Protein AF-A0A6M0R7L5-F1 (afdb_monomer_lite)

Secondary structure (DSSP, 8-state):
----HHHHHHTTEEEEE--SSS-S-----EEEEE-TTSS-TT-EEEEESS-SS-----TTT------TT--EEEEEEES-B-TTSPBP--TTS-SEEE-SS-EEPPP--PPP-EEEEEES--EETSSTTPPTT-EEEEESS--B-B-HHHHHTT----B--SS---SS--GGG----S-BPPBPEEEEEEE-TTSSBPB-TTS-B-EEEEEEEEEEPPBPTT----TTTTTT--BGGG-SS-----GGGBTB-GGGTS-EEEEEESSPPPSEEEEEEEE--B-TT--BPP-EEPPPEEEEESEEEEEE-SSEEEEEESS---HHHHSSS-EEEEEEETTEEEEEEEE-SPPTT--EEEEE-SSPPTT--SEEEETTEEEE--

Sequence (382 aa):
MYGTSKEKQLENLKINVRGKERLAGDRVTCFIRPDDTVKSDNRFVLELTQDWESILNTEKTGIHYYDDKVKGLRLVAEGFQDLDGNPIEDSKGSGKITASKDIELKRDDSKPYIVTQKLIYDKAGINGLQKAGSLGIVFNEPIQLYTKEMAEEGVIAPVIYSDHNPLTPSPTQIGIYENFLPELKAYYEKLDDKGNTSKDETGKPIVVEGKYDLMADILPSDCKANKQLENITVKISDIPHKFDLDPNTSGINKFRDYGLFYINPKVSLEPGNWRLVVSGVSDDAGNEMEIYKSKSFEIKNLFTVETLNKDEIKIKFTEPFNKKIVGDDKVILVITQYGEIVKSVAVENLKDGQTEAEVKFPEPIEDFEGEYFINNIYYKVK

pLDDT: mean 70.46, std 21.11, range [30.12, 97.81]

Organism: NCBI:txid1622073

Structure (mmCIF, N/CA/C/O backbone):
data_AF-A0A6M0R7L5-F1
#
_entry.id   AF-A0A6M0R7L5-F1
#
loop_
_atom_site.group_PDB
_atom_site.id
_atom_site.type_symbol
_atom_site.label_atom_id
_atom_site.label_alt_id
_atom_site.label_comp_id
_atom_site.label_asym_id
_atom_site.label_entity_id
_atom_site.label_seq_id
_atom_site.pdbx_PDB_ins_code
_atom_site.Cartn_x
_atom_site.Cartn_y
_atom_site.Cartn_z
_atom_site.occupancy
_atom_site.B_iso_or_equiv
_atom_si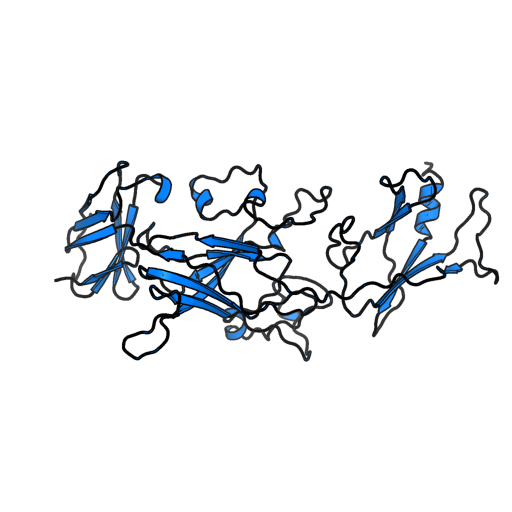te.auth_seq_id
_atom_site.auth_comp_id
_atom_site.auth_asym_id
_atom_site.auth_atom_id
_atom_site.pdbx_PDB_model_num
ATOM 1 N N . MET A 1 1 ? -5.205 5.202 -57.176 1.00 36.22 1 MET A N 1
ATOM 2 C CA . MET A 1 1 ? -4.077 4.310 -56.835 1.00 36.22 1 MET A CA 1
ATOM 3 C C . MET A 1 1 ? -2.769 5.028 -57.130 1.00 36.22 1 MET A C 1
ATOM 5 O O . MET A 1 1 ? -2.241 4.849 -58.210 1.00 36.22 1 MET A O 1
ATOM 9 N N . TYR A 1 2 ? -2.280 5.865 -56.219 1.00 30.12 2 TYR A N 1
ATOM 10 C CA . TYR A 1 2 ? -0.901 6.366 -56.237 1.00 30.12 2 TYR A CA 1
ATOM 11 C C . TYR A 1 2 ? -0.563 6.745 -54.794 1.00 30.12 2 TYR A C 1
ATOM 13 O O . TYR A 1 2 ? -0.869 7.852 -54.364 1.00 30.12 2 TYR A O 1
ATOM 21 N N . GLY A 1 3 ? -0.016 5.792 -54.034 1.00 32.53 3 GLY A N 1
ATOM 22 C CA . GLY A 1 3 ? 0.751 6.129 -52.835 1.00 32.53 3 GLY A CA 1
ATOM 23 C C . GLY A 1 3 ? 1.945 6.957 -53.297 1.00 32.53 3 GLY A C 1
ATOM 24 O O . GLY A 1 3 ? 2.642 6.573 -54.242 1.00 32.53 3 GLY A O 1
ATOM 25 N N . THR A 1 4 ? 2.087 8.157 -52.750 1.00 36.62 4 THR A N 1
ATOM 26 C CA . THR A 1 4 ? 3.130 9.116 -53.128 1.00 36.62 4 THR A CA 1
ATOM 27 C C . THR A 1 4 ? 4.511 8.481 -52.959 1.00 36.62 4 THR A C 1
ATOM 29 O O . THR A 1 4 ? 4.745 7.789 -51.975 1.00 36.62 4 THR A O 1
ATOM 32 N N . SER A 1 5 ? 5.428 8.710 -53.906 1.00 43.12 5 SER A N 1
ATOM 33 C CA . SER A 1 5 ? 6.728 8.019 -54.057 1.00 43.12 5 SER A CA 1
ATOM 34 C C . SER A 1 5 ? 7.587 7.878 -52.790 1.00 43.12 5 SER A C 1
ATOM 36 O O . SER A 1 5 ? 8.406 6.965 -52.719 1.00 43.12 5 SER A O 1
ATOM 38 N N . LYS A 1 6 ? 7.373 8.725 -51.777 1.00 40.09 6 LYS A N 1
ATOM 39 C CA . LYS A 1 6 ? 8.003 8.620 -50.456 1.00 40.09 6 LYS A CA 1
ATOM 40 C C . LYS A 1 6 ? 7.613 7.352 -49.686 1.00 40.09 6 LYS A C 1
ATOM 42 O O . LYS A 1 6 ? 8.478 6.777 -49.046 1.00 40.09 6 LYS A O 1
ATOM 47 N N . GLU A 1 7 ? 6.369 6.878 -49.775 1.00 37.28 7 GLU A N 1
ATOM 48 C CA . GLU A 1 7 ? 5.919 5.668 -49.057 1.00 37.28 7 GLU A CA 1
ATOM 49 C C . GLU A 1 7 ? 6.589 4.392 -49.597 1.00 37.28 7 GLU A C 1
ATOM 51 O O . GLU A 1 7 ? 6.990 3.530 -48.823 1.00 37.28 7 GLU A O 1
ATOM 56 N N . LYS A 1 8 ? 6.812 4.300 -50.918 1.00 39.66 8 LYS A N 1
ATOM 57 C CA . LYS A 1 8 ? 7.478 3.144 -51.553 1.00 39.66 8 LYS A CA 1
ATOM 58 C C . LYS A 1 8 ? 8.974 3.028 -51.245 1.00 39.66 8 LYS A C 1
ATOM 60 O O . LYS A 1 8 ? 9.506 1.926 -51.280 1.00 39.66 8 LYS A O 1
ATOM 65 N N . GLN A 1 9 ? 9.664 4.135 -50.960 1.00 44.62 9 GLN A N 1
ATOM 66 C CA . GLN A 1 9 ? 11.079 4.094 -50.565 1.00 44.62 9 GLN A CA 1
ATOM 67 C C . GLN A 1 9 ? 11.271 3.505 -49.154 1.00 44.62 9 GLN A C 1
ATOM 69 O O . GLN A 1 9 ? 12.346 2.996 -48.850 1.00 44.62 9 GLN A O 1
ATOM 74 N N . LEU A 1 10 ? 10.235 3.530 -48.308 1.00 47.66 10 LEU A N 1
ATOM 75 C CA . LEU A 1 10 ? 10.311 3.127 -46.900 1.00 47.66 10 LEU A CA 1
ATOM 76 C C . LEU A 1 10 ? 10.163 1.613 -46.683 1.00 47.66 10 LEU A C 1
ATOM 78 O O . LEU A 1 10 ? 10.788 1.079 -45.772 1.00 47.66 10 LEU A O 1
ATOM 82 N N . GLU A 1 11 ? 9.438 0.900 -47.556 1.00 47.12 11 GLU A N 1
ATOM 83 C CA . GLU A 1 11 ? 9.301 -0.574 -47.508 1.00 47.12 11 GLU A CA 1
ATOM 84 C C . GLU A 1 11 ? 10.645 -1.317 -47.658 1.00 47.12 11 GLU A C 1
ATOM 86 O O . GLU A 1 11 ? 10.778 -2.484 -47.283 1.00 47.12 11 GLU A O 1
ATOM 91 N N . ASN A 1 12 ? 11.654 -0.631 -48.197 1.00 48.66 12 ASN A N 1
ATOM 92 C CA . ASN A 1 12 ? 12.970 -1.175 -48.512 1.00 48.66 12 ASN A CA 1
ATOM 93 C C . ASN A 1 12 ? 14.018 -0.926 -47.409 1.00 48.66 12 ASN A C 1
ATOM 95 O O . ASN A 1 12 ? 15.165 -1.377 -47.526 1.00 48.66 12 ASN A O 1
ATOM 99 N N . LEU A 1 13 ? 13.665 -0.190 -46.344 1.00 50.28 13 LEU A N 1
ATOM 100 C CA . LEU A 1 13 ? 14.567 0.063 -45.221 1.00 50.28 13 LEU A CA 1
ATOM 101 C C . LEU A 1 13 ? 14.483 -1.087 -44.216 1.00 50.28 13 LEU A C 1
ATOM 103 O O . LEU A 1 13 ? 13.405 -1.446 -43.751 1.00 50.28 13 LEU A O 1
ATOM 107 N N . LYS A 1 14 ? 15.635 -1.663 -43.866 1.00 55.22 14 LYS A N 1
ATOM 108 C CA . LYS A 1 14 ? 15.747 -2.761 -42.903 1.00 55.22 14 LYS A CA 1
ATOM 109 C C . LYS A 1 14 ? 16.567 -2.333 -41.695 1.00 55.22 14 LYS A C 1
ATOM 111 O O . LYS A 1 14 ? 17.557 -1.607 -41.802 1.00 55.22 14 LYS A O 1
ATOM 116 N N . ILE A 1 15 ? 16.183 -2.848 -40.536 1.00 51.88 15 ILE A N 1
ATOM 117 C CA . ILE A 1 15 ? 16.857 -2.590 -39.266 1.00 51.88 15 ILE A CA 1
ATOM 118 C C . ILE A 1 15 ? 17.345 -3.927 -38.751 1.00 51.88 15 ILE A C 1
ATOM 120 O O . ILE A 1 15 ? 16.557 -4.844 -38.557 1.00 51.88 15 ILE A O 1
ATOM 124 N N . ASN A 1 16 ? 18.660 -4.050 -38.591 1.00 54.19 16 ASN A N 1
ATOM 125 C CA . ASN A 1 16 ? 19.266 -5.253 -38.046 1.00 54.19 16 ASN A CA 1
ATOM 126 C C . ASN A 1 16 ? 19.606 -5.031 -36.572 1.00 54.19 16 ASN A C 1
ATOM 128 O O . ASN A 1 16 ? 20.387 -4.136 -36.235 1.00 54.19 16 ASN A O 1
ATOM 132 N N . VAL A 1 17 ? 19.045 -5.889 -35.727 1.00 44.94 17 VAL A N 1
ATOM 133 C CA . VAL A 1 17 ? 19.297 -5.985 -34.287 1.00 44.94 17 VAL A CA 1
ATOM 134 C C . VAL A 1 17 ? 20.524 -6.877 -34.055 1.00 44.94 17 VAL A C 1
ATOM 136 O O . VAL A 1 17 ? 20.674 -7.910 -34.714 1.00 44.94 17 VAL A O 1
ATOM 139 N N . ARG A 1 18 ? 21.441 -6.490 -33.158 1.00 47.53 18 ARG A N 1
ATOM 140 C CA . ARG A 1 18 ? 22.628 -7.299 -32.817 1.00 47.53 18 ARG A CA 1
ATOM 141 C C . ARG A 1 18 ? 22.524 -7.915 -31.419 1.00 47.53 18 ARG A C 1
ATOM 143 O O . ARG A 1 18 ? 22.820 -7.233 -30.446 1.00 47.53 18 ARG A O 1
ATOM 150 N N . GLY A 1 19 ? 22.182 -9.207 -31.372 1.00 38.84 19 GLY A N 1
ATOM 151 C CA . GLY A 1 19 ? 22.142 -10.072 -30.182 1.00 38.84 19 GLY A CA 1
ATOM 152 C C . GLY A 1 19 ? 23.471 -10.771 -29.840 1.00 38.84 19 GLY A C 1
ATOM 153 O O . GLY A 1 19 ? 24.295 -11.008 -30.729 1.00 38.84 19 GLY A O 1
ATOM 154 N N . LYS A 1 20 ? 23.674 -11.152 -28.566 1.00 37.75 20 LYS A N 1
ATOM 155 C CA . LYS A 1 20 ? 24.847 -11.928 -28.095 1.00 37.75 20 LYS A CA 1
ATOM 156 C C . LYS A 1 20 ? 24.801 -13.406 -28.516 1.00 37.75 20 LYS A C 1
ATOM 158 O O . LYS A 1 20 ? 25.847 -13.970 -28.820 1.00 37.75 20 LYS A O 1
ATOM 163 N N . GLU A 1 21 ? 23.612 -14.001 -28.626 1.00 40.25 21 GLU A N 1
ATOM 164 C CA . GLU A 1 21 ? 23.401 -15.343 -29.176 1.00 40.25 21 GLU A CA 1
ATOM 165 C C . GLU A 1 21 ? 22.078 -15.393 -29.964 1.00 40.25 21 GLU A C 1
ATOM 167 O O . GLU A 1 21 ? 21.013 -15.137 -29.421 1.00 40.25 21 GLU A O 1
ATOM 172 N N . ARG A 1 22 ? 22.180 -15.760 -31.250 1.00 31.86 22 ARG A N 1
ATOM 173 C CA . ARG A 1 22 ? 21.123 -16.020 -32.255 1.00 31.86 22 ARG A CA 1
ATOM 174 C C . ARG A 1 22 ? 20.379 -14.840 -32.923 1.00 31.86 22 ARG A C 1
ATOM 176 O O . ARG A 1 22 ? 19.781 -13.981 -32.303 1.00 31.86 22 ARG A O 1
ATOM 183 N N . LEU A 1 23 ? 20.394 -14.964 -34.261 1.00 34.34 23 LEU A N 1
ATOM 184 C CA . LEU A 1 23 ? 19.554 -14.375 -35.314 1.00 34.34 23 LEU A CA 1
ATOM 185 C C . LEU A 1 23 ? 19.659 -12.860 -35.549 1.00 34.34 23 LEU A C 1
ATOM 187 O O . LEU A 1 23 ? 18.805 -12.062 -35.192 1.00 34.34 23 LEU A O 1
ATOM 191 N N . ALA A 1 24 ? 20.674 -12.490 -36.331 1.00 37.03 24 ALA A N 1
ATOM 192 C CA . ALA A 1 24 ? 20.546 -11.346 -37.221 1.00 37.03 24 ALA A CA 1
ATOM 193 C C . ALA A 1 24 ? 19.402 -11.611 -38.223 1.00 37.03 24 ALA A C 1
ATOM 195 O O . ALA A 1 24 ? 19.514 -12.552 -39.012 1.00 37.03 24 ALA A O 1
ATOM 196 N N . GLY A 1 25 ? 18.358 -10.775 -38.236 1.00 38.34 25 GLY A N 1
ATOM 197 C CA . GLY A 1 25 ? 17.524 -10.620 -39.435 1.00 38.34 25 GLY A CA 1
ATOM 198 C C . GLY A 1 25 ? 16.003 -10.534 -39.299 1.00 38.34 25 GLY A C 1
ATOM 199 O O . GLY A 1 25 ? 15.353 -10.590 -40.346 1.00 38.34 25 GLY A O 1
ATOM 200 N N . ASP A 1 26 ? 15.414 -10.378 -38.112 1.00 41.34 26 ASP A N 1
ATOM 201 C CA . ASP A 1 26 ? 13.963 -10.162 -38.048 1.00 41.34 26 ASP A CA 1
ATOM 202 C C . ASP A 1 26 ? 13.579 -8.785 -38.609 1.00 41.34 26 ASP A C 1
ATOM 204 O O . ASP A 1 26 ? 14.190 -7.756 -38.314 1.00 41.34 26 ASP A O 1
ATOM 208 N N . ARG A 1 27 ? 12.587 -8.783 -39.508 1.00 43.56 27 ARG A N 1
ATOM 209 C CA . ARG A 1 27 ? 12.099 -7.576 -40.182 1.00 43.56 27 ARG A CA 1
ATOM 210 C C . ARG A 1 27 ? 11.210 -6.793 -39.226 1.00 43.56 27 ARG A C 1
ATOM 212 O O . ARG A 1 27 ? 10.047 -7.141 -39.049 1.00 43.56 27 ARG A O 1
ATOM 219 N N . VAL A 1 28 ? 11.737 -5.707 -38.676 1.00 44.47 28 VAL A N 1
ATOM 220 C CA . VAL A 1 28 ? 10.940 -4.732 -37.926 1.00 44.47 28 VAL A CA 1
ATOM 221 C C . VAL A 1 28 ? 10.345 -3.736 -38.917 1.00 44.47 28 VAL A C 1
ATOM 223 O O . VAL A 1 28 ? 11.071 -3.159 -39.729 1.00 44.47 28 VAL A O 1
ATOM 226 N N . THR A 1 29 ? 9.023 -3.552 -38.887 1.00 42.38 29 THR A N 1
ATOM 227 C CA . THR A 1 29 ? 8.402 -2.470 -39.663 1.00 42.38 29 THR A CA 1
ATOM 228 C C . THR A 1 29 ? 8.766 -1.148 -38.981 1.00 42.38 29 THR A C 1
ATOM 230 O O . THR A 1 29 ? 8.853 -1.071 -37.756 1.00 42.38 29 THR A O 1
ATOM 233 N N . CYS A 1 30 ? 9.065 -0.114 -39.761 1.00 44.34 30 CYS A N 1
ATOM 234 C CA . CYS A 1 30 ? 9.395 1.205 -39.234 1.00 44.34 30 CYS A CA 1
ATOM 235 C C . CYS A 1 30 ? 8.650 2.286 -40.013 1.00 44.34 30 CYS A C 1
ATOM 237 O O . CYS A 1 30 ? 8.369 2.131 -41.202 1.00 44.34 30 CYS A O 1
ATOM 239 N N . PHE A 1 31 ? 8.339 3.381 -39.334 1.00 42.06 31 PHE A N 1
ATOM 240 C CA . PHE A 1 31 ? 7.834 4.599 -39.940 1.00 42.06 31 PHE A CA 1
ATOM 241 C C . PHE A 1 31 ? 8.915 5.661 -39.875 1.00 42.06 31 PHE A C 1
ATOM 243 O O . PHE A 1 31 ? 9.616 5.797 -38.878 1.00 42.06 31 PHE A O 1
ATOM 250 N N . ILE A 1 32 ? 9.055 6.426 -40.949 1.00 45.94 32 ILE A N 1
ATOM 251 C CA . ILE A 1 32 ? 9.927 7.589 -40.958 1.00 45.94 32 ILE A CA 1
ATOM 252 C C . ILE A 1 32 ? 9.043 8.820 -41.033 1.00 45.94 32 ILE A C 1
ATOM 254 O O . ILE A 1 32 ? 8.273 8.972 -41.983 1.00 45.94 32 ILE A O 1
ATOM 258 N N . ARG A 1 33 ? 9.174 9.708 -40.051 1.00 46.53 33 ARG A N 1
ATOM 259 C CA . ARG A 1 33 ? 8.496 11.005 -40.042 1.00 46.53 33 ARG A CA 1
ATOM 260 C C . ARG A 1 33 ? 9.510 12.149 -40.077 1.00 46.53 33 ARG A C 1
ATOM 262 O O . ARG A 1 33 ? 10.638 11.970 -39.619 1.00 46.53 33 ARG A O 1
ATOM 269 N N . PRO A 1 34 ? 9.158 13.315 -40.638 1.00 45.56 34 PRO A N 1
ATOM 270 C CA . PRO A 1 34 ? 9.957 14.523 -40.466 1.00 45.56 34 PRO A CA 1
ATOM 271 C C . PRO A 1 34 ? 10.190 14.802 -38.974 1.00 45.56 34 PRO A C 1
ATOM 273 O O . PRO A 1 34 ? 9.312 14.559 -38.145 1.00 45.56 34 PRO A O 1
ATOM 276 N N . ASP A 1 35 ? 11.384 15.277 -38.626 1.00 51.38 35 ASP A N 1
ATOM 277 C CA . ASP A 1 35 ? 11.657 15.754 -37.271 1.00 51.38 35 ASP A CA 1
ATOM 278 C C . ASP A 1 35 ? 11.022 17.137 -37.078 1.00 51.38 35 ASP A C 1
ATOM 280 O O . ASP A 1 35 ? 11.624 18.169 -37.380 1.00 51.38 35 ASP A O 1
ATOM 284 N N . ASP A 1 36 ? 9.786 17.150 -36.579 1.00 50.78 36 ASP A N 1
ATOM 285 C CA . ASP A 1 36 ? 8.992 18.369 -36.386 1.00 50.78 36 ASP A CA 1
ATOM 286 C C . ASP A 1 36 ? 9.605 19.348 -35.360 1.00 50.78 36 ASP A C 1
ATOM 288 O O . ASP A 1 36 ? 9.178 20.503 -35.264 1.00 50.78 36 ASP A O 1
ATOM 292 N N . THR A 1 37 ? 10.621 18.917 -34.599 1.00 45.16 37 THR A N 1
ATOM 293 C CA . THR A 1 37 ? 11.306 19.744 -33.592 1.00 45.16 37 THR A CA 1
ATOM 294 C C . THR A 1 37 ? 12.456 20.572 -34.167 1.00 45.16 37 THR A C 1
ATOM 296 O O . THR A 1 37 ? 12.895 21.546 -33.545 1.00 45.16 37 THR A O 1
ATOM 299 N N . VAL A 1 38 ? 12.923 20.255 -35.380 1.00 45.97 38 VAL A N 1
ATOM 300 C CA . VAL A 1 38 ? 14.036 20.949 -36.033 1.00 45.97 38 VAL A CA 1
ATOM 301 C C . VAL A 1 38 ? 13.558 21.557 -37.351 1.00 45.97 38 VAL A C 1
ATOM 303 O O . VAL A 1 38 ? 13.123 20.854 -38.253 1.00 45.97 38 VAL A O 1
ATOM 306 N N . LYS A 1 39 ? 13.715 22.880 -37.521 1.00 47.97 39 LYS A N 1
ATOM 307 C CA . LYS A 1 39 ? 13.481 23.597 -38.798 1.00 47.97 39 LYS A CA 1
ATOM 308 C C . LYS A 1 39 ? 14.537 23.257 -39.871 1.00 47.97 39 LYS A C 1
ATOM 310 O O . LYS A 1 39 ? 15.115 24.156 -40.479 1.00 47.97 39 LYS A O 1
ATOM 315 N N . SER A 1 40 ? 14.869 21.984 -40.055 1.00 46.03 40 SER A N 1
ATOM 316 C CA . SER A 1 40 ? 15.784 21.522 -41.095 1.00 46.03 40 SER A CA 1
ATOM 317 C C . SER A 1 40 ? 15.121 20.421 -41.903 1.00 46.03 40 SER A C 1
ATOM 319 O O . SER A 1 40 ? 14.820 19.364 -41.355 1.00 46.03 40 SER A O 1
ATOM 321 N N . ASP A 1 41 ? 15.004 20.624 -43.213 1.00 47.69 41 ASP A N 1
ATOM 322 C CA . ASP A 1 41 ? 14.315 19.715 -44.145 1.00 47.69 41 ASP A CA 1
ATOM 323 C C . ASP A 1 41 ? 14.999 18.341 -44.329 1.00 47.69 41 ASP A C 1
ATOM 325 O O . ASP A 1 41 ? 14.542 17.514 -45.114 1.00 47.69 41 ASP A O 1
ATOM 329 N N . ASN A 1 42 ? 16.095 18.084 -43.606 1.00 51.44 42 ASN A N 1
ATOM 330 C CA . ASN A 1 42 ? 16.971 16.923 -43.784 1.00 51.44 42 ASN A CA 1
ATOM 331 C C . ASN A 1 42 ? 17.101 16.048 -42.526 1.00 51.44 42 ASN A C 1
ATOM 333 O O . ASN A 1 42 ? 18.012 15.221 -42.452 1.00 51.44 42 ASN A O 1
ATOM 337 N N . ARG A 1 43 ? 16.241 16.238 -41.518 1.00 43.91 43 ARG A N 1
ATOM 338 C CA . ARG A 1 43 ? 16.174 15.359 -40.345 1.00 43.91 43 ARG A CA 1
ATOM 339 C C . ARG A 1 43 ? 14.874 14.578 -40.338 1.00 43.91 43 ARG A C 1
ATOM 341 O O . ARG A 1 43 ? 13.795 15.133 -40.524 1.00 43.91 43 ARG A O 1
ATOM 348 N N . PHE A 1 44 ? 15.015 13.284 -40.108 1.00 47.72 44 PHE A N 1
ATOM 349 C CA . PHE A 1 44 ? 13.916 12.345 -40.059 1.00 47.72 44 PHE A CA 1
ATOM 350 C C . PHE A 1 44 ? 14.029 11.516 -38.784 1.00 47.72 44 PHE A C 1
ATOM 352 O O . PHE A 1 44 ? 15.127 11.102 -38.408 1.00 47.72 44 PHE A O 1
ATOM 359 N N . VAL A 1 45 ? 12.894 11.278 -38.142 1.00 47.91 45 VAL A N 1
ATOM 360 C CA . VAL A 1 45 ? 12.749 10.357 -37.019 1.00 47.91 45 VAL A CA 1
ATOM 361 C C . VAL A 1 45 ? 12.340 9.012 -37.588 1.00 47.91 45 VAL A C 1
ATOM 363 O O . VAL A 1 45 ? 11.380 8.932 -38.351 1.00 47.91 45 VAL A O 1
ATOM 366 N N . LEU A 1 46 ? 13.081 7.971 -37.227 1.00 51.19 46 LEU A N 1
ATOM 367 C CA . LEU A 1 46 ? 12.718 6.595 -37.517 1.00 51.19 46 LEU A CA 1
ATOM 368 C C . LEU A 1 46 ? 12.075 5.996 -36.263 1.00 51.19 46 LEU A C 1
ATOM 370 O O . LEU A 1 46 ? 12.701 5.947 -35.210 1.00 51.19 46 LEU A O 1
ATOM 374 N N . GLU A 1 47 ? 10.828 5.569 -36.394 1.00 44.94 47 GLU A N 1
ATOM 375 C CA . GLU A 1 47 ? 9.988 5.013 -35.340 1.00 44.94 47 GLU A CA 1
ATOM 376 C C . GLU A 1 47 ? 9.703 3.542 -35.652 1.00 44.94 47 GLU A C 1
ATOM 378 O O . GLU A 1 47 ? 9.424 3.174 -36.791 1.00 44.94 47 GLU A O 1
ATOM 383 N N . LEU A 1 48 ? 9.832 2.676 -34.658 1.00 50.78 48 LEU A N 1
ATOM 384 C CA . LEU A 1 48 ? 9.767 1.225 -34.815 1.00 50.78 48 LEU A CA 1
ATOM 385 C C . LEU A 1 48 ? 8.351 0.764 -34.460 1.00 50.78 48 LEU A C 1
ATOM 387 O O . LEU A 1 48 ? 7.813 1.192 -33.449 1.00 50.78 48 LEU A O 1
ATOM 391 N N . THR A 1 49 ? 7.717 -0.077 -35.283 1.00 42.12 49 THR A N 1
ATOM 392 C CA . THR A 1 49 ? 6.285 -0.414 -35.114 1.00 42.12 49 THR A CA 1
ATOM 393 C C . THR A 1 49 ? 6.008 -1.573 -34.169 1.00 42.12 49 THR A C 1
ATOM 395 O O . THR A 1 49 ? 4.849 -1.870 -33.893 1.00 42.12 49 THR A O 1
ATOM 398 N N . GLN A 1 50 ? 7.043 -2.318 -33.790 1.00 40.12 50 GLN A N 1
ATOM 399 C CA . GLN A 1 50 ? 6.943 -3.329 -32.749 1.00 40.12 50 GLN A CA 1
ATOM 400 C C . GLN A 1 50 ? 7.536 -2.742 -31.483 1.00 40.12 50 GLN A C 1
ATOM 402 O O . GLN A 1 50 ? 8.596 -2.125 -31.529 1.00 40.12 50 GLN A O 1
ATOM 407 N N . ASP A 1 51 ? 6.814 -2.947 -30.392 1.00 41.84 51 ASP A N 1
ATOM 408 C CA . ASP A 1 51 ? 7.242 -2.656 -29.037 1.00 41.84 51 ASP A CA 1
ATOM 409 C C . ASP A 1 51 ? 8.221 -3.766 -28.647 1.00 41.84 51 ASP A C 1
ATOM 411 O O . ASP A 1 51 ? 7.828 -4.926 -28.515 1.00 41.84 51 ASP A O 1
ATOM 415 N N . TRP A 1 52 ? 9.509 -3.458 -28.572 1.00 44.22 52 TRP A N 1
ATOM 416 C CA . TRP A 1 52 ? 10.516 -4.373 -28.021 1.00 44.22 52 TRP A CA 1
ATOM 417 C C . TRP A 1 52 ? 10.988 -3.829 -26.680 1.00 44.22 52 TRP A C 1
ATOM 419 O O . TRP A 1 52 ? 12.180 -3.735 -26.437 1.00 44.22 52 TRP A O 1
ATOM 429 N N . GLU A 1 53 ? 9.980 -3.520 -25.852 1.00 44.12 53 GLU A N 1
ATOM 430 C CA . GLU A 1 53 ? 10.005 -2.885 -24.529 1.00 44.12 53 GLU A CA 1
ATOM 431 C C . GLU A 1 53 ? 9.755 -1.373 -24.617 1.00 44.12 53 GLU A C 1
ATOM 433 O O . GLU A 1 53 ? 10.492 -0.630 -25.263 1.00 44.12 53 GLU A O 1
ATOM 438 N N . SER A 1 54 ? 8.642 -0.953 -24.008 1.00 37.75 54 SER A N 1
ATOM 439 C CA . SER A 1 54 ? 8.083 0.399 -23.965 1.00 37.75 54 SER A CA 1
ATOM 440 C C . SER A 1 54 ? 9.121 1.511 -24.149 1.00 37.75 54 SER A C 1
ATOM 442 O O . SER A 1 54 ? 9.843 1.877 -23.221 1.00 37.75 54 SER A O 1
ATOM 444 N N . ILE A 1 55 ? 9.153 2.116 -25.338 1.00 36.09 55 ILE A N 1
ATOM 445 C CA . ILE A 1 55 ? 9.977 3.299 -25.595 1.00 36.09 55 ILE A CA 1
ATOM 446 C C . ILE A 1 55 ? 9.355 4.481 -24.840 1.00 36.09 55 ILE A C 1
ATOM 448 O O . ILE A 1 55 ? 8.406 5.114 -25.307 1.00 36.09 55 ILE A O 1
ATOM 452 N N . LEU A 1 56 ? 9.894 4.803 -23.663 1.00 37.53 56 LEU A N 1
ATOM 453 C CA . LEU A 1 56 ? 9.613 6.074 -22.998 1.00 37.53 56 LEU A CA 1
ATOM 454 C C . LEU A 1 56 ? 10.193 7.215 -23.839 1.00 37.53 56 LEU A C 1
ATOM 456 O O . LEU A 1 56 ? 11.307 7.128 -24.360 1.00 37.53 56 LEU A O 1
ATOM 460 N N . ASN A 1 57 ? 9.414 8.280 -24.014 1.00 35.03 57 ASN A N 1
ATOM 461 C CA . ASN A 1 57 ? 9.726 9.362 -24.941 1.00 35.03 57 ASN A CA 1
ATOM 462 C C . ASN A 1 57 ? 10.861 10.259 -24.413 1.00 35.03 57 ASN A C 1
ATOM 464 O O . ASN A 1 57 ? 10.640 11.335 -23.879 1.00 35.03 57 ASN A O 1
ATOM 468 N N . THR A 1 58 ? 12.112 9.855 -24.603 1.00 43.06 58 THR A N 1
ATOM 469 C CA . THR A 1 58 ? 13.277 10.517 -23.997 1.00 43.06 58 THR A CA 1
ATOM 470 C C . THR A 1 58 ? 13.767 11.790 -24.702 1.00 43.06 58 THR A C 1
ATOM 472 O O . THR A 1 58 ? 14.971 12.059 -24.693 1.00 43.06 58 THR A O 1
ATOM 475 N N . GLU A 1 59 ? 12.899 12.625 -25.286 1.00 36.00 59 GLU A N 1
ATOM 476 C CA . GLU A 1 59 ? 13.315 13.895 -25.926 1.00 36.00 59 GLU A CA 1
ATOM 477 C C . GLU A 1 59 ? 14.089 14.831 -24.972 1.00 36.00 59 GLU A C 1
ATOM 479 O O . GLU A 1 59 ? 14.862 15.682 -25.415 1.00 36.00 59 GLU A O 1
ATOM 484 N N . LYS A 1 60 ? 13.938 14.657 -23.649 1.00 34.88 60 LYS A N 1
ATOM 485 C CA . LYS A 1 60 ? 14.672 15.432 -22.633 1.00 34.88 60 LYS A CA 1
ATOM 486 C C . LYS A 1 60 ? 15.897 14.741 -22.034 1.00 34.88 60 LYS A C 1
ATOM 488 O O . LYS A 1 60 ? 16.749 15.448 -21.499 1.00 34.88 60 LYS A O 1
ATOM 493 N N . THR A 1 61 ? 15.997 13.413 -22.084 1.00 36.50 61 THR A N 1
ATOM 494 C CA . THR A 1 61 ? 17.077 12.657 -21.412 1.00 36.50 61 THR A CA 1
ATOM 495 C C . THR A 1 61 ? 18.061 12.009 -22.388 1.00 36.50 61 THR A C 1
ATOM 497 O O . THR A 1 61 ? 19.229 11.854 -22.038 1.00 36.50 61 THR A O 1
ATOM 500 N N . GLY A 1 62 ? 17.639 11.699 -23.621 1.00 30.17 62 GLY A N 1
ATOM 501 C CA . GLY A 1 62 ? 18.488 11.134 -24.676 1.00 30.17 62 GLY A CA 1
ATOM 502 C C . GLY A 1 62 ? 18.980 9.704 -24.416 1.00 30.17 62 GLY A C 1
ATOM 503 O O . GLY A 1 62 ? 20.087 9.366 -24.839 1.00 30.17 62 GLY A O 1
ATOM 504 N N . ILE A 1 63 ? 18.218 8.882 -23.686 1.00 32.72 63 ILE A N 1
ATOM 505 C CA . ILE A 1 63 ? 18.603 7.510 -23.318 1.00 32.72 63 ILE A CA 1
ATOM 506 C C . ILE A 1 63 ? 17.465 6.555 -23.681 1.00 32.72 63 ILE A C 1
ATOM 508 O O . ILE A 1 63 ? 16.392 6.640 -23.107 1.00 32.72 63 ILE A O 1
ATOM 512 N N . HIS A 1 64 ? 17.718 5.649 -24.623 1.00 41.53 64 HIS A N 1
ATOM 513 C CA . HIS A 1 64 ? 16.802 4.566 -24.982 1.00 41.53 64 HIS A CA 1
ATOM 514 C C . HIS A 1 64 ? 17.164 3.310 -24.175 1.00 41.53 64 HIS A C 1
ATOM 516 O O . HIS A 1 64 ? 18.331 2.909 -24.193 1.00 41.53 64 HIS A O 1
ATOM 522 N N . TYR A 1 65 ? 16.182 2.733 -23.481 1.00 44.38 65 TYR A N 1
ATOM 523 C CA . TYR A 1 65 ? 16.299 1.526 -22.651 1.00 44.38 65 TYR A CA 1
ATOM 524 C C . TYR A 1 65 ? 16.118 0.266 -23.508 1.00 44.38 65 TYR A C 1
ATOM 526 O O . TYR A 1 65 ? 15.351 0.308 -24.469 1.00 44.38 65 TYR A O 1
ATOM 534 N N . TYR A 1 66 ? 16.857 -0.809 -23.220 1.00 44.81 66 TYR A N 1
ATOM 535 C CA . TYR A 1 66 ? 16.735 -2.101 -23.912 1.00 44.81 66 TYR A CA 1
ATOM 536 C C . TYR A 1 66 ? 17.506 -3.225 -23.175 1.00 44.81 66 TYR A C 1
ATOM 538 O O . TYR A 1 66 ? 18.488 -2.956 -22.469 1.00 44.81 66 TYR A O 1
ATOM 546 N N . ASP A 1 67 ? 17.113 -4.479 -23.435 1.00 45.84 67 ASP A N 1
ATOM 547 C CA . ASP A 1 67 ? 17.764 -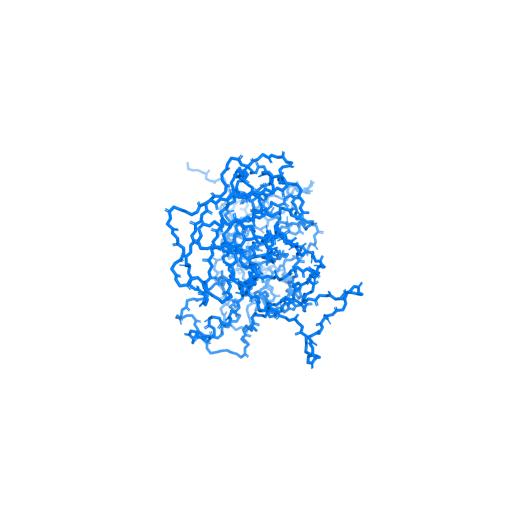5.734 -23.006 1.00 45.84 67 ASP A CA 1
ATOM 548 C C . ASP A 1 67 ? 19.276 -5.828 -23.338 1.00 45.84 67 ASP A C 1
ATOM 550 O O . ASP A 1 67 ? 19.709 -5.625 -24.471 1.00 45.84 67 ASP A O 1
ATOM 554 N N . ASP A 1 68 ? 20.112 -6.279 -22.395 1.00 44.50 68 ASP A N 1
ATOM 555 C CA . ASP A 1 68 ? 21.572 -6.416 -22.536 1.00 44.50 68 ASP A CA 1
ATOM 556 C C . ASP A 1 68 ? 22.050 -7.261 -23.744 1.00 44.50 68 ASP A C 1
ATOM 558 O O . ASP A 1 68 ? 23.222 -7.175 -24.163 1.00 44.50 68 ASP A O 1
ATOM 562 N N . LYS A 1 69 ? 21.138 -8.032 -24.352 1.00 43.59 69 LYS A N 1
ATOM 563 C CA . LYS A 1 69 ? 21.351 -8.771 -25.595 1.00 43.59 69 LYS A CA 1
ATOM 564 C C . LYS A 1 69 ? 21.545 -7.846 -26.794 1.00 43.59 69 LYS A C 1
ATOM 566 O O . LYS A 1 69 ? 22.401 -8.168 -27.623 1.00 43.59 69 LYS A O 1
ATOM 571 N N . VAL A 1 70 ? 20.840 -6.713 -26.906 1.00 49.12 70 VAL A N 1
ATOM 572 C CA . VAL A 1 70 ? 20.830 -5.855 -28.114 1.00 49.12 70 VAL A CA 1
ATOM 573 C C . VAL A 1 70 ? 21.871 -4.736 -28.054 1.00 49.12 70 VAL A C 1
ATOM 575 O O . VAL A 1 70 ? 21.573 -3.564 -27.915 1.00 49.12 70 VAL A O 1
ATOM 578 N N . LYS A 1 71 ? 23.152 -5.034 -28.245 1.00 52.75 71 LYS A N 1
ATOM 579 C CA . LYS A 1 71 ? 24.220 -4.019 -28.067 1.00 52.75 71 LYS A CA 1
ATOM 580 C C . LYS A 1 71 ? 24.178 -2.816 -29.022 1.00 52.75 71 LYS A C 1
ATOM 582 O O . LYS A 1 71 ? 24.958 -1.878 -28.865 1.00 52.75 71 LYS A O 1
ATOM 587 N N . GLY A 1 72 ? 23.324 -2.862 -30.036 1.00 57.62 72 GLY A N 1
ATOM 588 C CA . GLY A 1 72 ? 23.099 -1.743 -30.929 1.00 57.62 72 GLY A CA 1
ATOM 589 C C . GLY A 1 72 ? 22.240 -2.092 -32.134 1.00 57.62 72 GLY A C 1
ATOM 590 O O . GLY A 1 72 ? 21.994 -3.262 -32.447 1.00 57.62 72 GLY A O 1
ATOM 591 N N . LEU A 1 73 ? 21.826 -1.047 -32.841 1.00 63.22 73 LEU A N 1
ATOM 592 C CA . LEU A 1 73 ? 21.043 -1.137 -34.065 1.00 63.22 73 LEU A CA 1
ATOM 593 C C . LEU A 1 73 ? 21.892 -0.745 -35.261 1.00 63.22 73 LEU A C 1
ATOM 595 O O . LEU A 1 73 ? 22.653 0.224 -35.227 1.00 63.22 73 LEU A O 1
ATOM 599 N N . ARG A 1 74 ? 21.727 -1.484 -36.355 1.00 66.94 74 ARG A N 1
ATOM 600 C CA . ARG A 1 74 ? 22.359 -1.163 -37.631 1.00 66.94 74 ARG A CA 1
ATOM 601 C C . ARG A 1 74 ? 21.303 -0.969 -38.702 1.00 66.94 74 ARG A C 1
ATOM 603 O O . ARG A 1 74 ? 20.601 -1.911 -39.072 1.00 66.94 74 ARG A O 1
ATOM 610 N N . LEU A 1 75 ? 21.255 0.242 -39.248 1.00 68.50 75 LEU A N 1
ATOM 611 C CA . LEU A 1 75 ? 20.404 0.561 -40.387 1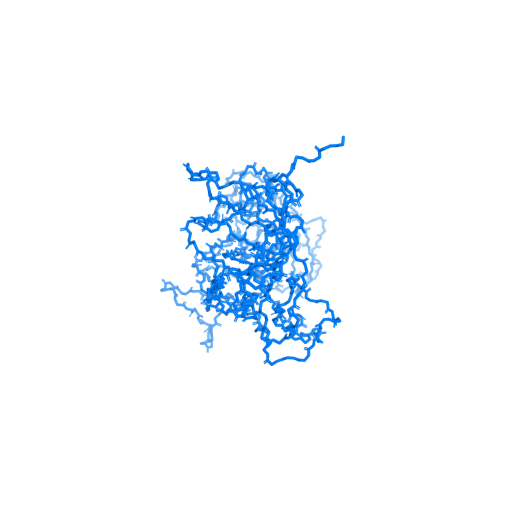.00 68.50 75 LEU A CA 1
ATOM 612 C C . LEU A 1 75 ? 21.021 0.015 -41.673 1.00 68.50 75 LEU A C 1
ATOM 614 O O . LEU A 1 75 ? 22.207 0.224 -41.958 1.00 68.50 75 LEU A O 1
ATOM 618 N N . VAL A 1 76 ? 20.199 -0.692 -42.441 1.00 69.19 76 VAL A N 1
ATOM 619 C CA . VAL A 1 76 ? 20.565 -1.276 -43.725 1.00 69.19 76 VAL A CA 1
ATOM 620 C C . VAL A 1 76 ? 19.452 -0.999 -44.728 1.00 69.19 76 VAL A C 1
ATOM 622 O O . VAL A 1 76 ? 18.348 -1.514 -44.607 1.00 69.19 76 VAL A O 1
ATOM 625 N N . ALA A 1 77 ? 19.748 -0.211 -45.751 1.00 67.19 77 ALA A N 1
ATOM 626 C CA . ALA A 1 77 ? 18.866 -0.010 -46.892 1.00 67.19 77 ALA A CA 1
ATOM 627 C C . ALA A 1 77 ? 19.199 -1.034 -47.985 1.00 67.19 77 ALA A C 1
ATOM 629 O O . ALA A 1 77 ? 20.368 -1.194 -48.335 1.00 67.19 77 ALA A O 1
ATOM 630 N N . GLU A 1 78 ? 18.198 -1.723 -48.532 1.00 71.62 78 GLU A N 1
ATOM 631 C CA . GLU A 1 78 ? 18.375 -2.672 -49.641 1.00 71.62 78 GLU A CA 1
ATOM 632 C C . GLU A 1 78 ? 17.376 -2.364 -50.754 1.00 71.62 78 GLU A C 1
ATOM 634 O O . GLU A 1 78 ? 16.188 -2.245 -50.487 1.00 71.62 78 GLU A O 1
ATOM 639 N N . GLY A 1 79 ? 17.834 -2.248 -52.004 1.00 66.88 79 GLY A N 1
ATOM 640 C CA . GLY A 1 79 ? 16.935 -1.998 -53.140 1.00 66.88 79 GLY A CA 1
ATOM 641 C C . GLY A 1 79 ? 16.304 -0.600 -53.147 1.00 66.88 79 GLY A C 1
ATOM 642 O O . GLY A 1 79 ? 15.214 -0.413 -53.687 1.00 66.88 79 GLY A O 1
ATOM 643 N N . PHE A 1 80 ? 16.970 0.386 -52.542 1.00 69.62 80 PHE A N 1
ATOM 644 C CA . PHE A 1 80 ? 16.559 1.785 -52.638 1.00 69.62 80 PHE A CA 1
ATOM 645 C C . PHE A 1 80 ? 16.696 2.286 -54.071 1.00 69.62 80 PHE A C 1
ATOM 647 O O . PHE A 1 80 ? 17.629 1.916 -54.782 1.00 69.62 80 PHE A O 1
ATOM 654 N N . GLN A 1 81 ? 15.779 3.163 -54.465 1.00 66.56 81 GLN A N 1
ATOM 655 C CA . GLN A 1 81 ? 15.829 3.868 -55.736 1.00 66.56 81 GLN A CA 1
ATOM 656 C C . GLN A 1 81 ? 15.800 5.372 -55.483 1.00 66.56 81 GLN A C 1
ATOM 658 O O . GLN A 1 81 ? 15.131 5.823 -54.549 1.00 66.56 81 GLN A O 1
ATOM 663 N N . ASP A 1 82 ? 16.524 6.141 -56.292 1.00 63.44 82 ASP A N 1
ATOM 664 C CA . ASP A 1 82 ? 16.418 7.597 -56.302 1.00 63.44 82 ASP A CA 1
ATOM 665 C C . ASP A 1 82 ? 15.049 8.054 -56.848 1.00 63.44 82 ASP A C 1
ATOM 667 O O . ASP A 1 82 ? 14.171 7.247 -57.165 1.00 63.44 82 ASP A O 1
ATOM 671 N N . LEU A 1 83 ? 14.831 9.371 -56.914 1.00 59.47 83 LEU A N 1
ATOM 672 C CA . LEU A 1 83 ? 13.564 9.939 -57.392 1.00 59.47 83 LEU A CA 1
ATOM 673 C C . LEU A 1 83 ? 13.270 9.615 -58.866 1.00 59.47 83 LEU A C 1
ATOM 675 O O . LEU A 1 83 ? 12.108 9.666 -59.269 1.00 59.47 83 LEU A O 1
ATOM 679 N N . ASP A 1 84 ? 14.297 9.253 -59.630 1.00 70.44 84 ASP A N 1
ATOM 680 C CA . ASP A 1 84 ? 14.221 8.915 -61.048 1.00 70.44 84 ASP A CA 1
ATOM 681 C C . ASP A 1 84 ? 14.128 7.390 -61.274 1.00 70.44 84 ASP A C 1
ATOM 683 O O . ASP A 1 84 ? 14.023 6.929 -62.411 1.00 70.44 84 ASP A O 1
ATOM 687 N N . GLY A 1 85 ? 14.107 6.597 -60.194 1.00 68.56 85 GLY A N 1
ATOM 688 C CA . GLY A 1 85 ? 13.988 5.140 -60.227 1.00 68.56 85 GLY A CA 1
ATOM 689 C C . GLY A 1 85 ? 15.318 4.396 -60.380 1.00 68.56 85 GLY A C 1
ATOM 690 O O . GLY A 1 85 ? 15.305 3.170 -60.518 1.00 68.56 85 GLY A O 1
ATOM 691 N N . ASN A 1 86 ? 16.462 5.088 -60.346 1.00 75.69 86 ASN A N 1
ATOM 692 C CA . ASN A 1 86 ? 17.767 4.434 -60.430 1.00 75.69 86 ASN A CA 1
ATOM 693 C C . ASN A 1 86 ? 18.123 3.778 -59.093 1.00 75.69 86 ASN A C 1
ATOM 695 O O . ASN A 1 86 ? 17.899 4.387 -58.045 1.00 75.69 86 ASN A O 1
ATOM 699 N N . PRO A 1 87 ? 18.705 2.568 -59.094 1.00 71.31 87 PRO A N 1
ATOM 700 C CA . PRO A 1 87 ? 19.128 1.913 -57.865 1.00 71.31 87 PRO A CA 1
ATOM 701 C C . PRO A 1 87 ? 20.217 2.728 -57.156 1.00 71.31 87 PRO A C 1
ATOM 703 O O . PRO A 1 87 ? 21.175 3.188 -57.777 1.00 71.31 87 PRO A O 1
ATOM 706 N N . ILE A 1 88 ? 20.082 2.880 -55.840 1.00 72.31 88 ILE A N 1
ATOM 707 C CA . ILE A 1 88 ? 21.119 3.463 -54.988 1.00 72.31 88 ILE A CA 1
ATOM 708 C C . ILE A 1 88 ? 21.999 2.319 -54.476 1.00 72.31 88 ILE A C 1
ATOM 710 O O . ILE A 1 88 ? 21.533 1.429 -53.762 1.00 72.31 88 ILE A O 1
ATOM 714 N N . GLU A 1 89 ? 23.279 2.341 -54.841 1.00 74.38 89 GLU A N 1
ATOM 715 C CA . GLU A 1 89 ? 24.237 1.269 -54.557 1.00 74.38 89 GLU A CA 1
ATOM 716 C C . GLU A 1 89 ? 25.401 1.760 -53.681 1.00 74.38 89 GLU A C 1
ATOM 718 O O . GLU A 1 89 ? 25.708 2.952 -53.624 1.00 74.38 89 GLU A O 1
ATOM 723 N N . ASP A 1 90 ? 26.064 0.836 -52.977 1.00 73.19 90 ASP A N 1
ATOM 724 C CA . ASP A 1 90 ? 27.337 1.133 -52.319 1.00 73.19 90 ASP A CA 1
ATOM 725 C C . ASP A 1 90 ? 28.486 1.215 -53.343 1.00 73.19 90 ASP A C 1
ATOM 727 O O . ASP A 1 90 ? 28.331 0.912 -54.526 1.00 73.19 90 ASP A O 1
ATOM 731 N N . SER A 1 91 ? 29.691 1.571 -52.890 1.00 71.94 91 SER A N 1
ATOM 732 C CA . SER A 1 91 ? 30.880 1.652 -53.754 1.00 71.94 91 SER A CA 1
ATOM 733 C C . SER A 1 91 ? 31.298 0.321 -54.401 1.00 71.94 91 SER A C 1
ATOM 735 O O . SER A 1 91 ? 32.239 0.299 -55.194 1.00 71.94 91 SER A O 1
ATOM 737 N N . LYS A 1 92 ? 30.629 -0.787 -54.062 1.00 75.25 92 LYS A N 1
ATOM 738 C CA . LYS A 1 92 ? 30.854 -2.131 -54.602 1.00 75.25 92 LYS A CA 1
ATOM 739 C C . LYS A 1 92 ? 29.712 -2.599 -55.514 1.00 75.25 92 LYS A C 1
ATOM 741 O O . LYS A 1 92 ? 29.784 -3.727 -55.997 1.00 75.25 92 LYS A O 1
ATOM 746 N N . GLY A 1 93 ? 28.690 -1.773 -55.743 1.00 75.62 93 GLY A N 1
ATOM 747 C CA . GLY A 1 93 ? 27.536 -2.111 -56.578 1.00 75.62 93 GLY A CA 1
ATOM 748 C C . GLY A 1 93 ? 26.598 -3.148 -55.952 1.00 75.62 93 GLY A C 1
ATOM 749 O O . GLY A 1 93 ? 25.953 -3.910 -56.662 1.00 75.62 93 GLY A O 1
ATOM 750 N N . SER A 1 94 ? 26.560 -3.265 -54.619 1.00 72.81 94 SER A N 1
ATOM 751 C CA . SER A 1 94 ? 25.844 -4.360 -53.944 1.00 72.81 94 SER A CA 1
ATOM 752 C C . SER A 1 94 ? 24.331 -4.142 -53.796 1.00 72.81 94 SER A C 1
ATOM 754 O O . SER A 1 94 ? 23.631 -5.041 -53.327 1.00 72.81 94 SER A O 1
ATOM 756 N N . GLY A 1 95 ? 23.816 -2.950 -54.133 1.00 71.81 95 GLY A N 1
ATOM 757 C CA . GLY A 1 95 ? 22.414 -2.567 -53.893 1.00 71.81 95 GLY A CA 1
ATOM 758 C C . GLY A 1 95 ? 22.017 -2.519 -52.410 1.00 71.81 95 GLY A C 1
ATOM 759 O O . GLY A 1 95 ? 20.828 -2.443 -52.088 1.00 71.81 95 GLY A O 1
ATOM 760 N N . LYS A 1 96 ? 23.006 -2.588 -51.507 1.00 74.94 96 LYS A N 1
ATOM 761 C CA . LYS A 1 96 ? 22.851 -2.599 -50.053 1.00 74.94 96 LYS A CA 1
ATOM 762 C C . LYS A 1 96 ? 23.710 -1.509 -49.428 1.00 74.94 96 LYS A C 1
ATOM 764 O O . LYS A 1 96 ? 24.935 -1.565 -49.468 1.00 74.94 96 LYS A O 1
ATOM 769 N N . ILE A 1 97 ? 23.070 -0.547 -48.778 1.00 71.62 97 ILE A N 1
ATOM 770 C CA . ILE A 1 97 ? 23.741 0.558 -48.096 1.00 71.62 97 ILE A CA 1
ATOM 771 C C . ILE A 1 97 ? 23.609 0.335 -46.601 1.00 71.62 97 ILE A C 1
ATOM 773 O O . ILE A 1 97 ? 22.514 0.239 -46.056 1.00 71.62 97 ILE A O 1
ATOM 777 N N . THR A 1 98 ? 24.747 0.228 -45.927 1.00 72.38 98 THR A N 1
ATOM 778 C CA . THR A 1 98 ? 24.803 0.049 -44.476 1.00 72.38 98 THR A CA 1
ATOM 779 C C . THR A 1 98 ? 25.258 1.348 -43.834 1.00 72.38 98 THR A C 1
ATOM 781 O O . THR A 1 98 ? 26.220 1.956 -44.306 1.00 72.38 98 THR A O 1
ATOM 784 N N . ALA A 1 99 ? 24.592 1.769 -42.757 1.00 70.94 99 ALA A N 1
ATOM 785 C CA . ALA A 1 99 ? 25.031 2.926 -41.988 1.00 70.94 99 ALA A CA 1
ATOM 786 C C . ALA A 1 99 ? 26.492 2.758 -41.536 1.00 70.94 99 ALA A C 1
ATOM 788 O O . ALA A 1 99 ? 26.917 1.681 -41.117 1.00 70.94 99 ALA A O 1
ATOM 789 N N . SER A 1 100 ? 27.273 3.838 -41.615 1.00 67.69 100 SER A N 1
ATOM 790 C CA . SER A 1 100 ? 28.702 3.822 -41.276 1.00 67.69 100 SER A CA 1
ATOM 791 C C . SER A 1 100 ? 28.977 3.634 -39.783 1.00 67.69 100 SER A C 1
ATOM 793 O O . SER A 1 100 ? 30.114 3.366 -39.400 1.00 67.69 100 SER A O 1
ATOM 795 N N . LYS A 1 101 ? 27.963 3.834 -38.937 1.00 61.59 101 LYS A N 1
ATOM 796 C CA . LYS A 1 101 ? 28.033 3.669 -37.488 1.00 61.59 101 LYS A CA 1
ATOM 797 C C . LYS A 1 101 ? 26.841 2.855 -37.015 1.00 61.59 101 LYS A C 1
ATOM 799 O O . LYS A 1 101 ? 25.738 3.016 -37.536 1.00 61.59 101 LYS A O 1
ATOM 804 N N . ASP A 1 102 ? 27.095 2.026 -36.015 1.00 64.75 102 ASP A N 1
ATOM 805 C CA . ASP A 1 102 ? 26.036 1.393 -35.245 1.00 64.75 102 ASP A CA 1
ATOM 806 C C . ASP A 1 102 ? 25.446 2.438 -34.291 1.00 64.75 102 ASP A C 1
ATOM 808 O O . ASP A 1 102 ? 26.157 3.323 -33.803 1.00 64.75 102 ASP A O 1
ATOM 812 N N . ILE A 1 103 ? 24.142 2.350 -34.055 1.00 63.22 103 ILE A N 1
ATOM 813 C CA . ILE A 1 103 ? 23.492 3.055 -32.957 1.00 63.22 103 ILE A CA 1
ATOM 814 C C . ILE A 1 103 ? 23.763 2.203 -31.726 1.00 63.22 103 ILE A C 1
ATOM 816 O O . ILE A 1 103 ? 23.171 1.136 -31.577 1.00 63.22 103 ILE A O 1
ATOM 820 N N . GLU A 1 104 ? 24.701 2.638 -30.893 1.00 59.91 104 GLU A N 1
ATOM 821 C CA . GLU A 1 104 ? 24.909 2.033 -29.582 1.00 59.91 104 GLU A CA 1
ATOM 822 C C . GLU A 1 104 ? 23.711 2.376 -28.712 1.00 59.91 104 GLU A C 1
ATOM 824 O O . GLU A 1 104 ? 23.367 3.548 -28.537 1.00 59.91 104 GLU A O 1
ATOM 829 N N . LEU A 1 105 ? 23.071 1.346 -28.186 1.00 54.53 105 LEU A N 1
ATOM 830 C CA . LEU A 1 105 ? 22.061 1.530 -27.171 1.00 54.53 105 LEU A CA 1
ATOM 831 C C . LEU A 1 105 ? 22.772 1.478 -25.793 1.00 54.53 105 LEU A C 1
ATOM 833 O O . LEU A 1 105 ? 23.819 0.839 -25.657 1.00 54.53 105 LEU A O 1
ATOM 837 N N . LYS A 1 106 ? 22.249 2.167 -24.763 1.00 53.19 106 LYS A N 1
ATOM 838 C CA . LYS A 1 106 ? 22.765 2.057 -23.376 1.00 53.19 106 LYS A CA 1
ATOM 839 C C . LYS A 1 106 ? 21.951 1.095 -22.511 1.00 53.19 106 LYS A C 1
ATOM 841 O O . LYS A 1 106 ? 20.734 1.231 -22.463 1.00 53.19 106 LYS A O 1
ATOM 846 N N . ARG A 1 107 ? 22.628 0.141 -21.865 1.00 56.94 107 ARG A N 1
ATOM 847 C CA . ARG A 1 107 ? 21.997 -0.788 -20.921 1.00 56.94 107 ARG A CA 1
ATOM 848 C C . ARG A 1 107 ? 21.232 -0.002 -19.859 1.00 56.94 107 ARG A C 1
ATOM 850 O O . ARG A 1 107 ? 21.726 1.036 -19.407 1.00 56.94 107 ARG A O 1
ATOM 857 N N . ASP A 1 108 ? 20.075 -0.519 -19.463 1.00 60.19 108 ASP A N 1
ATOM 858 C CA . ASP A 1 108 ? 19.405 -0.012 -18.279 1.00 60.19 108 ASP A CA 1
ATOM 859 C C . ASP A 1 108 ? 20.090 -0.513 -17.004 1.00 60.19 108 ASP A C 1
ATOM 861 O O . ASP A 1 108 ? 20.071 -1.703 -16.689 1.00 60.19 108 ASP A O 1
ATOM 865 N N . ASP A 1 109 ? 20.725 0.416 -16.297 1.00 67.88 109 ASP A N 1
ATOM 866 C CA . ASP A 1 109 ? 21.309 0.200 -14.971 1.00 67.88 109 ASP A CA 1
ATOM 867 C C . ASP A 1 109 ? 20.509 0.967 -13.889 1.00 67.88 109 ASP A C 1
ATOM 869 O O . ASP A 1 109 ? 20.965 1.125 -12.748 1.00 67.88 109 ASP A O 1
ATOM 873 N N . SER A 1 110 ? 19.352 1.528 -14.256 1.00 71.44 110 SER A N 1
ATOM 874 C CA . SER A 1 110 ? 18.466 2.251 -13.346 1.00 71.44 110 SER A CA 1
ATOM 875 C C . SER A 1 110 ? 17.749 1.246 -12.462 1.00 71.44 110 SER A C 1
ATOM 877 O O . SER A 1 110 ? 17.318 0.202 -12.917 1.00 71.44 110 SER A O 1
ATOM 879 N N . LYS A 1 111 ? 17.647 1.541 -11.168 1.00 80.00 111 LYS A N 1
ATOM 880 C CA . LYS A 1 111 ? 16.926 0.669 -10.241 1.00 80.00 111 LYS A CA 1
ATOM 881 C C . LYS A 1 111 ? 15.496 1.168 -10.062 1.00 80.00 111 LYS A C 1
ATOM 883 O O . LYS A 1 111 ? 15.339 2.380 -9.845 1.00 80.00 111 LYS A O 1
ATOM 888 N N . PRO A 1 112 ? 14.514 0.258 -9.956 1.00 78.44 112 PRO A N 1
ATOM 889 C CA . PRO A 1 112 ? 13.175 0.635 -9.547 1.00 78.44 112 PRO A CA 1
ATOM 890 C C . PRO A 1 112 ? 13.179 1.212 -8.141 1.00 78.44 112 PRO A C 1
ATOM 892 O O . PRO A 1 112 ? 14.004 0.863 -7.294 1.00 78.44 112 PRO A O 1
ATOM 895 N N . TYR A 1 113 ? 12.249 2.127 -7.889 1.00 85.56 113 TYR A N 1
ATOM 896 C CA . TYR A 1 113 ? 12.005 2.743 -6.595 1.00 85.56 113 TYR A CA 1
ATOM 897 C C . TYR A 1 113 ? 10.550 3.193 -6.454 1.00 85.56 113 TYR A C 1
ATOM 899 O O . TYR A 1 113 ? 9.847 3.505 -7.416 1.00 85.56 113 TYR A O 1
ATOM 907 N N . ILE A 1 114 ? 10.090 3.270 -5.208 1.00 88.19 114 ILE A N 1
ATOM 908 C CA . ILE A 1 114 ? 8.731 3.712 -4.889 1.00 88.19 114 ILE A CA 1
ATOM 909 C C . ILE A 1 114 ? 8.663 5.245 -4.946 1.00 88.19 114 ILE A C 1
ATOM 911 O O . ILE A 1 114 ? 9.297 5.941 -4.147 1.00 88.19 114 ILE A O 1
ATOM 915 N N . VAL A 1 115 ? 7.865 5.776 -5.875 1.00 85.19 115 VAL A N 1
ATOM 916 C CA . VAL A 1 115 ? 7.676 7.222 -6.099 1.00 85.19 115 VAL A CA 1
ATOM 917 C C . VAL A 1 115 ? 6.605 7.829 -5.204 1.00 85.19 115 VAL A C 1
ATOM 919 O O . VAL A 1 115 ? 6.664 9.019 -4.886 1.00 85.19 115 VAL A O 1
ATOM 922 N N . THR A 1 116 ? 5.611 7.039 -4.797 1.00 86.56 116 THR A N 1
ATOM 923 C CA . THR A 1 116 ? 4.569 7.491 -3.874 1.00 86.56 116 THR A CA 1
ATOM 924 C C . THR A 1 116 ? 4.009 6.349 -3.035 1.00 86.56 116 THR A C 1
ATOM 926 O O . THR A 1 116 ? 4.023 5.188 -3.441 1.00 86.56 116 THR A O 1
ATOM 929 N N . GLN A 1 117 ? 3.498 6.710 -1.860 1.00 88.88 117 GLN A N 1
ATOM 930 C CA . GLN A 1 117 ? 2.730 5.841 -0.976 1.00 88.88 117 GLN A CA 1
ATOM 931 C C . GLN A 1 117 ? 1.441 6.568 -0.567 1.00 88.88 117 GLN A C 1
ATOM 933 O O . GLN A 1 117 ? 1.463 7.775 -0.309 1.00 88.88 117 GLN A O 1
ATOM 938 N N . LYS A 1 118 ? 0.335 5.838 -0.436 1.00 87.81 118 LYS A N 1
ATOM 939 C CA . LYS A 1 118 ? -0.944 6.352 0.061 1.00 87.81 118 LYS A CA 1
ATOM 940 C C . LYS A 1 118 ? -1.498 5.426 1.134 1.00 87.81 118 LYS A C 1
ATOM 942 O O . LYS A 1 118 ? -1.765 4.259 0.866 1.00 87.81 118 LYS A O 1
ATOM 947 N N . LEU A 1 119 ? -1.687 5.958 2.341 1.00 88.56 119 LEU A N 1
ATOM 948 C CA . LEU A 1 119 ? -2.387 5.252 3.413 1.00 88.56 119 LEU A CA 1
ATOM 949 C C . LEU A 1 119 ? -3.874 5.186 3.075 1.00 88.56 119 LEU A C 1
ATOM 951 O O . LEU A 1 119 ? -4.504 6.218 2.856 1.00 88.56 119 LEU A O 1
ATOM 955 N N . ILE A 1 120 ? -4.397 3.967 2.997 1.00 84.38 120 ILE A N 1
ATOM 956 C CA . ILE A 1 120 ? -5.775 3.698 2.588 1.00 84.38 120 ILE A CA 1
ATOM 957 C C . ILE A 1 120 ? -6.710 3.749 3.797 1.00 84.38 120 ILE A C 1
ATOM 959 O O . ILE A 1 120 ? -7.776 4.359 3.736 1.00 84.38 120 ILE A O 1
ATOM 963 N N . TYR A 1 121 ? -6.275 3.150 4.909 1.00 80.81 121 TYR A N 1
ATOM 964 C CA . TYR A 1 121 ? -7.009 3.118 6.171 1.00 80.81 121 TYR A CA 1
ATOM 965 C C . TYR A 1 121 ? -6.077 3.481 7.325 1.00 80.81 121 TYR A C 1
ATOM 967 O O . TYR A 1 121 ? -5.202 2.699 7.692 1.00 80.81 121 TYR A O 1
ATOM 975 N N . ASP A 1 122 ? -6.271 4.661 7.905 1.00 86.00 122 ASP A N 1
ATOM 976 C CA . ASP A 1 122 ? -5.496 5.183 9.037 1.00 86.00 122 ASP A CA 1
ATOM 977 C C . ASP A 1 122 ? -6.146 4.898 10.399 1.00 86.00 122 ASP A C 1
ATOM 979 O O . ASP A 1 122 ? -5.510 5.071 11.441 1.00 86.00 122 ASP A O 1
ATOM 983 N N . LYS A 1 123 ? -7.402 4.433 10.416 1.00 86.38 123 LYS A N 1
ATOM 984 C CA . LYS A 1 123 ? -8.099 4.085 11.657 1.00 86.38 123 LYS A CA 1
ATOM 985 C C . LYS A 1 123 ? -8.482 2.611 11.730 1.00 86.38 123 LYS A C 1
ATOM 987 O O . LYS A 1 123 ? -9.202 2.099 10.874 1.00 86.38 123 LYS A O 1
ATOM 992 N N . ALA A 1 124 ? -8.069 1.954 12.810 1.00 84.56 124 ALA A N 1
ATOM 993 C CA . ALA A 1 124 ? -8.656 0.694 13.248 1.00 84.56 124 ALA A CA 1
ATOM 994 C C . ALA A 1 124 ? -10.121 0.935 13.629 1.00 84.56 124 ALA A C 1
ATOM 996 O O . ALA A 1 124 ? -10.470 1.986 14.171 1.00 84.56 124 ALA A O 1
ATOM 997 N N . GLY A 1 125 ? -10.999 -0.014 13.320 1.00 76.88 125 GLY A N 1
ATOM 998 C CA . GLY A 1 125 ? -12.430 0.154 13.550 1.00 76.88 125 GLY A CA 1
ATOM 999 C C . GLY A 1 125 ? -13.234 0.675 12.352 1.00 76.88 125 GLY A C 1
ATOM 1000 O O . GLY A 1 125 ? -14.462 0.701 12.433 1.00 76.88 125 GLY A O 1
ATOM 1001 N N . ILE A 1 126 ? -12.592 1.085 11.250 1.00 76.06 126 ILE A N 1
ATOM 1002 C CA . ILE A 1 126 ? -13.296 1.523 10.033 1.00 76.06 126 ILE A CA 1
ATOM 1003 C C . ILE A 1 126 ? -13.927 0.315 9.323 1.00 76.06 126 ILE A C 1
ATOM 1005 O O . ILE A 1 126 ? -13.234 -0.631 8.971 1.00 76.06 126 ILE A O 1
ATOM 1009 N N . ASN A 1 127 ? -15.244 0.382 9.098 1.00 67.06 127 ASN A N 1
ATOM 1010 C CA . ASN A 1 127 ? -16.028 -0.479 8.201 1.00 67.06 127 ASN A CA 1
ATOM 1011 C C . ASN A 1 127 ? -15.734 -1.992 8.289 1.00 67.06 127 ASN A C 1
ATOM 1013 O O . ASN A 1 127 ? -15.249 -2.616 7.343 1.00 67.06 127 ASN A O 1
ATOM 1017 N N . GLY A 1 128 ? -16.120 -2.608 9.409 1.00 77.12 128 GLY A N 1
ATOM 1018 C CA . GLY A 1 128 ? -16.108 -4.061 9.566 1.00 77.12 128 GLY A CA 1
ATOM 1019 C C . GLY A 1 128 ? -14.702 -4.647 9.693 1.00 77.12 128 GLY A C 1
ATOM 1020 O O . GLY A 1 128 ? -13.968 -4.316 10.619 1.00 77.12 128 GLY A O 1
ATOM 1021 N N . LEU A 1 129 ? -14.341 -5.552 8.778 1.00 73.50 129 LEU A N 1
ATOM 1022 C CA . LEU A 1 129 ? -13.078 -6.306 8.813 1.00 73.50 129 LEU A CA 1
ATOM 1023 C C . LEU A 1 129 ? -11.923 -5.632 8.054 1.00 73.50 129 LEU A C 1
ATOM 1025 O O . LEU A 1 129 ? -10.862 -6.240 7.895 1.00 73.50 129 LEU A O 1
ATOM 1029 N N . GLN A 1 130 ? -12.101 -4.397 7.577 1.00 77.69 130 GLN A N 1
ATOM 1030 C CA . GLN A 1 130 ? -11.023 -3.673 6.903 1.00 77.69 130 GLN A CA 1
ATOM 1031 C C . GLN A 1 130 ? -9.834 -3.474 7.850 1.00 77.69 130 GLN A C 1
ATOM 1033 O O . GLN A 1 130 ? -9.986 -3.155 9.032 1.00 77.69 130 GLN A O 1
ATOM 1038 N N . LYS A 1 131 ? -8.628 -3.702 7.326 1.00 83.38 131 LYS A N 1
ATOM 1039 C CA . LYS A 1 131 ? -7.397 -3.661 8.115 1.00 83.38 131 LYS A CA 1
ATOM 1040 C C . LYS A 1 131 ? -6.770 -2.276 8.033 1.00 83.38 131 LYS A C 1
ATOM 1042 O O . LYS A 1 131 ? -6.395 -1.816 6.949 1.00 83.38 131 LYS A O 1
ATOM 1047 N N . ALA A 1 132 ? -6.620 -1.634 9.187 1.00 88.81 132 ALA A N 1
ATOM 1048 C CA . ALA A 1 132 ? -5.881 -0.384 9.291 1.00 88.81 132 ALA A CA 1
ATOM 1049 C C . ALA A 1 132 ? -4.403 -0.617 8.965 1.00 88.81 132 ALA A C 1
ATOM 1051 O O . ALA A 1 132 ? -3.841 -1.640 9.357 1.00 88.81 132 ALA A O 1
ATOM 1052 N N . GLY A 1 133 ? -3.786 0.328 8.255 1.00 89.38 133 GLY A N 1
ATOM 1053 C CA . GLY A 1 133 ? -2.395 0.257 7.801 1.00 89.38 133 GLY A CA 1
ATOM 1054 C C . GLY A 1 133 ? -2.201 -0.153 6.345 1.00 89.38 133 GLY A C 1
ATOM 1055 O O . GLY A 1 133 ? -1.072 -0.123 5.859 1.00 89.38 133 GLY A O 1
ATOM 1056 N N . SER A 1 134 ? -3.274 -0.510 5.640 1.00 89.12 134 SER A N 1
ATOM 1057 C CA . SER A 1 134 ? -3.212 -0.838 4.212 1.00 89.12 134 SER A CA 1
ATOM 1058 C C . SER A 1 134 ? -2.644 0.345 3.416 1.00 89.12 134 SER A C 1
ATOM 1060 O O . SER A 1 134 ? -3.101 1.480 3.587 1.00 89.12 134 SER A O 1
ATOM 1062 N N . LEU A 1 135 ? -1.637 0.097 2.578 1.00 90.12 135 LEU A N 1
ATOM 1063 C CA . LEU A 1 135 ? -0.919 1.116 1.807 1.00 90.12 135 LEU A CA 1
ATOM 1064 C C . LEU A 1 135 ? -0.971 0.797 0.319 1.00 90.12 135 LEU A C 1
ATOM 1066 O O . LEU A 1 135 ? -0.622 -0.305 -0.085 1.00 90.12 135 LEU A O 1
ATOM 1070 N N . GLY A 1 136 ? -1.324 1.790 -0.489 1.00 88.19 136 GLY A N 1
ATOM 1071 C CA . GLY A 1 136 ? -1.049 1.781 -1.919 1.00 88.19 136 GLY A CA 1
ATOM 1072 C C . GLY A 1 136 ? 0.357 2.318 -2.190 1.00 88.19 136 GLY A C 1
ATOM 1073 O O . GLY A 1 136 ? 0.689 3.394 -1.693 1.00 88.19 136 GLY A O 1
ATOM 1074 N N . ILE A 1 137 ? 1.176 1.608 -2.959 1.00 87.75 137 ILE A N 1
ATOM 1075 C CA . ILE A 1 137 ? 2.511 2.043 -3.397 1.00 87.75 137 ILE A CA 1
ATOM 1076 C C . ILE A 1 137 ? 2.575 2.110 -4.922 1.00 87.75 137 ILE A C 1
ATOM 1078 O O . ILE A 1 137 ? 1.932 1.318 -5.604 1.00 87.75 137 ILE A O 1
ATOM 1082 N N . VAL A 1 138 ? 3.347 3.057 -5.448 1.00 83.56 138 VAL A N 1
ATOM 1083 C CA . VAL A 1 138 ? 3.565 3.224 -6.891 1.00 83.56 138 VAL A CA 1
ATOM 1084 C C . VAL A 1 138 ? 5.057 3.282 -7.168 1.00 83.56 138 VAL A C 1
ATOM 1086 O O . VAL A 1 138 ? 5.788 3.956 -6.436 1.00 83.56 138 VAL A O 1
ATOM 1089 N N . PHE A 1 139 ? 5.487 2.624 -8.238 1.00 79.81 139 PHE A N 1
ATOM 1090 C CA . PHE A 1 139 ? 6.872 2.591 -8.698 1.00 79.81 139 PHE A CA 1
ATOM 1091 C C . PHE A 1 139 ? 7.115 3.607 -9.825 1.00 79.81 139 PHE A C 1
ATOM 1093 O O . PHE A 1 139 ? 6.176 4.074 -10.472 1.00 79.81 139 PHE A O 1
ATOM 1100 N N . ASN A 1 140 ? 8.371 4.007 -10.026 1.00 76.19 140 ASN A N 1
ATOM 1101 C CA . ASN A 1 140 ? 8.778 4.872 -11.144 1.00 76.19 140 ASN A CA 1
ATOM 1102 C C . ASN A 1 140 ? 8.635 4.189 -12.508 1.00 76.19 140 ASN A C 1
ATOM 1104 O O . ASN A 1 140 ? 8.514 4.875 -13.520 1.00 76.19 140 ASN A O 1
ATOM 1108 N N . GLU A 1 141 ? 8.660 2.862 -12.527 1.00 67.69 141 GLU A N 1
ATOM 1109 C CA . GLU A 1 141 ? 8.670 2.045 -13.732 1.00 67.69 141 GLU A CA 1
ATOM 1110 C C . GLU A 1 141 ? 7.970 0.703 -13.493 1.00 67.69 141 GLU A C 1
ATOM 1112 O O . GLU A 1 141 ? 7.621 0.399 -12.344 1.00 67.69 141 GLU A O 1
ATOM 1117 N N . PRO A 1 142 ? 7.711 -0.078 -14.555 1.00 69.12 142 PRO A N 1
ATOM 1118 C CA . PRO A 1 142 ? 7.207 -1.432 -14.410 1.00 69.12 142 PRO A CA 1
ATOM 1119 C C . PRO A 1 142 ? 8.161 -2.312 -13.603 1.00 69.12 142 PRO A C 1
ATOM 1121 O O . PRO A 1 142 ? 9.376 -2.217 -13.735 1.00 69.12 142 PRO A O 1
ATOM 1124 N N . ILE A 1 143 ? 7.602 -3.184 -12.766 1.00 71.88 143 ILE A N 1
ATOM 1125 C CA . ILE A 1 143 ? 8.373 -4.061 -11.878 1.00 71.88 143 ILE A CA 1
ATOM 1126 C C . ILE A 1 143 ? 7.927 -5.514 -11.997 1.00 71.88 143 ILE A C 1
ATOM 1128 O O . ILE A 1 143 ? 6.772 -5.803 -12.293 1.00 71.88 143 ILE A O 1
ATOM 1132 N N . GLN A 1 144 ? 8.824 -6.437 -11.676 1.00 65.88 144 GLN A N 1
ATOM 1133 C CA . GLN A 1 144 ? 8.548 -7.859 -11.543 1.00 65.88 144 GLN A CA 1
ATOM 1134 C C . GLN A 1 144 ? 8.475 -8.238 -10.059 1.00 65.88 144 GLN A C 1
ATOM 1136 O O . GLN A 1 144 ? 9.278 -7.789 -9.237 1.00 65.88 144 GLN A O 1
ATOM 1141 N N . LEU A 1 145 ? 7.489 -9.067 -9.703 1.00 69.94 145 LEU A N 1
ATOM 1142 C CA . LEU A 1 145 ? 7.249 -9.506 -8.328 1.00 69.94 145 LEU A CA 1
ATOM 1143 C C . LEU A 1 145 ? 7.158 -11.028 -8.253 1.00 69.94 145 LEU A C 1
ATOM 1145 O O . LEU A 1 145 ? 6.428 -11.656 -9.017 1.00 69.94 145 LEU A O 1
ATOM 1149 N N . TYR A 1 146 ? 7.837 -11.604 -7.264 1.00 69.19 146 TYR A N 1
ATOM 1150 C CA . TYR A 1 146 ? 7.669 -12.996 -6.868 1.00 69.19 146 TYR A CA 1
ATOM 1151 C C . TYR A 1 146 ? 7.191 -13.046 -5.421 1.00 69.19 146 TYR A C 1
ATOM 1153 O O . TYR A 1 146 ? 7.906 -12.652 -4.505 1.00 69.19 146 TYR A O 1
ATOM 1161 N N . THR A 1 147 ? 5.949 -13.470 -5.209 1.00 70.06 147 THR A N 1
ATOM 1162 C CA . THR A 1 147 ? 5.338 -13.474 -3.873 1.00 70.06 147 THR A CA 1
ATOM 1163 C C . THR A 1 147 ? 5.589 -14.791 -3.148 1.00 70.06 147 THR A C 1
ATOM 1165 O O . THR A 1 147 ? 5.835 -15.831 -3.761 1.00 70.06 147 THR A O 1
ATOM 1168 N N . LYS A 1 148 ? 5.482 -14.762 -1.821 1.00 70.31 148 LYS A N 1
ATOM 1169 C CA . LYS A 1 148 ? 5.556 -15.963 -0.991 1.00 70.31 148 LYS A CA 1
ATOM 1170 C C . LYS A 1 148 ? 4.449 -16.964 -1.326 1.00 70.31 148 LYS A C 1
ATOM 1172 O O . LYS A 1 148 ? 4.709 -18.158 -1.344 1.00 70.31 148 LYS A O 1
ATOM 1177 N N . GLU A 1 149 ? 3.245 -16.492 -1.636 1.00 67.81 149 GLU A N 1
ATOM 1178 C CA . GLU A 1 149 ? 2.132 -17.339 -2.068 1.00 67.81 149 GLU A CA 1
ATOM 1179 C C . GLU A 1 149 ? 2.484 -18.122 -3.344 1.00 67.81 149 GLU A C 1
ATOM 1181 O O . GLU A 1 149 ? 2.274 -19.330 -3.396 1.00 67.81 149 GLU A O 1
ATOM 1186 N N . MET A 1 150 ? 3.119 -17.473 -4.329 1.00 64.31 150 MET A N 1
ATOM 1187 C CA . MET A 1 150 ? 3.627 -18.161 -5.524 1.00 64.31 150 MET A CA 1
ATOM 1188 C C . MET A 1 150 ? 4.662 -19.233 -5.156 1.00 64.31 150 MET A C 1
ATOM 1190 O O . MET A 1 150 ? 4.599 -20.354 -5.663 1.00 64.31 150 MET A O 1
ATOM 1194 N N . ALA A 1 151 ? 5.583 -18.916 -4.241 1.00 63.94 151 ALA A N 1
ATOM 1195 C CA . ALA A 1 151 ? 6.579 -19.872 -3.763 1.00 63.94 151 ALA A CA 1
ATOM 1196 C C . ALA A 1 151 ? 5.945 -21.091 -3.071 1.00 63.94 151 ALA A C 1
ATOM 1198 O O . ALA A 1 151 ? 6.353 -22.230 -3.308 1.00 63.94 151 ALA A O 1
ATOM 1199 N N . GLU A 1 152 ? 4.934 -20.861 -2.231 1.00 65.69 152 GLU A N 1
ATOM 1200 C CA . GLU A 1 152 ? 4.195 -21.898 -1.502 1.00 65.69 152 GLU A CA 1
ATOM 1201 C C . GLU A 1 152 ? 3.337 -22.773 -2.433 1.00 65.69 152 GLU A C 1
ATOM 1203 O O . GLU A 1 152 ? 3.199 -23.972 -2.189 1.00 65.69 152 GLU A O 1
ATOM 1208 N N . GLU A 1 153 ? 2.832 -22.219 -3.537 1.00 63.78 153 GLU A N 1
ATOM 1209 C CA . GLU A 1 153 ? 2.126 -22.953 -4.599 1.00 63.78 153 GLU A CA 1
ATOM 1210 C C . GLU A 1 153 ? 3.061 -23.798 -5.486 1.00 63.78 153 GLU A C 1
ATOM 1212 O O . GLU A 1 153 ? 2.615 -24.473 -6.417 1.00 63.78 153 GLU A O 1
ATOM 1217 N N . GLY A 1 154 ? 4.366 -23.802 -5.194 1.00 50.06 154 GLY A N 1
ATOM 1218 C CA . GLY A 1 154 ? 5.364 -24.541 -5.960 1.00 50.06 154 GLY A CA 1
ATOM 1219 C C . GLY A 1 154 ? 5.653 -23.915 -7.323 1.00 50.06 154 GLY A C 1
ATOM 1220 O O . GLY A 1 154 ? 6.232 -24.580 -8.188 1.00 50.06 154 GLY A O 1
ATOM 1221 N N . VAL A 1 155 ? 5.272 -22.648 -7.524 1.00 48.28 155 VAL A N 1
ATOM 1222 C CA . VAL A 1 155 ? 5.730 -21.867 -8.670 1.00 48.28 155 VAL A CA 1
ATOM 1223 C C . VAL A 1 155 ? 7.223 -21.663 -8.470 1.00 48.28 155 VAL A C 1
ATOM 1225 O O . VAL A 1 155 ? 7.655 -20.973 -7.551 1.00 48.28 155 VAL A O 1
ATOM 1228 N N . ILE A 1 156 ? 8.031 -22.305 -9.311 1.00 48.09 156 ILE A N 1
ATOM 1229 C CA . ILE A 1 156 ? 9.465 -22.022 -9.368 1.00 48.09 156 ILE A CA 1
ATOM 1230 C C . ILE A 1 156 ? 9.592 -20.521 -9.619 1.00 48.09 156 ILE A C 1
ATOM 1232 O O . ILE A 1 156 ? 8.926 -20.014 -10.527 1.00 48.09 156 ILE A O 1
ATOM 1236 N N . ALA A 1 157 ? 10.406 -19.836 -8.806 1.00 45.25 157 ALA A N 1
ATOM 1237 C CA . ALA A 1 157 ? 10.629 -18.402 -8.930 1.00 45.25 157 ALA A CA 1
ATOM 1238 C C . ALA A 1 157 ? 10.764 -18.036 -10.415 1.00 45.25 157 ALA A C 1
ATOM 1240 O O . ALA A 1 157 ? 11.529 -18.702 -11.126 1.00 45.25 157 ALA A O 1
ATOM 1241 N N . PRO A 1 158 ? 9.987 -17.059 -10.916 1.00 43.12 158 PRO A N 1
ATOM 1242 C CA . PRO A 1 158 ? 10.107 -16.653 -12.296 1.00 43.12 158 PRO A CA 1
ATOM 1243 C C . PRO A 1 158 ? 11.567 -16.337 -12.582 1.00 43.12 158 PRO A C 1
ATOM 1245 O O . PRO A 1 158 ? 12.233 -15.635 -11.816 1.00 43.12 158 PRO A O 1
ATOM 1248 N N . VAL A 1 159 ? 12.069 -16.884 -13.678 1.00 42.59 159 VAL A N 1
ATOM 1249 C CA . VAL A 1 159 ? 13.285 -16.352 -14.277 1.00 42.59 159 VAL A CA 1
ATOM 1250 C C . VAL A 1 159 ? 12.959 -14.929 -14.718 1.00 42.59 159 VAL A C 1
ATOM 1252 O O . VAL A 1 159 ? 11.844 -14.684 -15.179 1.00 42.59 159 VAL A O 1
ATOM 1255 N N . ILE A 1 160 ? 13.903 -14.001 -14.575 1.00 43.00 160 ILE A N 1
ATOM 1256 C CA . ILE A 1 160 ? 13.787 -12.669 -15.179 1.00 43.00 160 ILE A CA 1
ATOM 1257 C C . ILE A 1 160 ? 13.575 -12.878 -16.687 1.00 43.00 160 ILE A C 1
ATOM 1259 O O . ILE A 1 160 ? 14.482 -13.328 -17.396 1.00 43.00 160 ILE A O 1
ATOM 1263 N N . TYR A 1 161 ? 12.353 -12.651 -17.172 1.00 39.97 161 TYR A N 1
ATOM 1264 C CA . TYR A 1 161 ? 12.038 -12.807 -18.589 1.00 39.97 161 TYR A CA 1
ATOM 1265 C C . TYR A 1 161 ? 12.637 -11.625 -19.339 1.00 39.97 161 TYR A C 1
ATOM 1267 O O . TYR A 1 161 ? 12.010 -10.583 -19.454 1.00 39.97 161 TYR A O 1
ATOM 1275 N N . SER A 1 162 ? 13.832 -11.831 -19.883 1.00 39.09 162 SER A N 1
ATOM 1276 C CA . SER A 1 162 ? 14.522 -10.893 -20.785 1.00 39.09 162 SER A CA 1
ATOM 1277 C C . SER A 1 162 ? 13.883 -10.803 -22.178 1.00 39.09 162 SER A C 1
ATOM 1279 O O . SER A 1 162 ? 14.430 -10.159 -23.060 1.00 39.09 162 SER A O 1
ATOM 1281 N N . ASP A 1 163 ? 12.765 -11.501 -22.405 1.00 33.78 163 ASP A N 1
ATOM 1282 C CA . ASP A 1 163 ? 12.187 -11.662 -23.737 1.00 33.78 163 ASP A CA 1
ATOM 1283 C C . ASP A 1 163 ? 10.756 -11.124 -23.849 1.00 33.78 163 ASP A C 1
ATOM 1285 O O . ASP A 1 163 ? 10.324 -10.905 -24.974 1.00 33.78 163 ASP A O 1
ATOM 1289 N N . HIS A 1 164 ? 10.004 -10.969 -22.743 1.00 32.53 164 HIS A N 1
ATOM 1290 C CA . HIS A 1 164 ? 8.594 -10.534 -22.705 1.00 32.53 164 HIS A CA 1
ATOM 1291 C C . HIS A 1 164 ? 8.136 -10.248 -21.264 1.00 32.53 164 HIS A C 1
ATOM 1293 O O . HIS A 1 164 ? 8.400 -11.045 -20.365 1.00 32.53 164 HIS A O 1
ATOM 1299 N N . ASN A 1 165 ? 7.345 -9.185 -21.073 1.00 38.81 165 ASN A N 1
ATOM 1300 C CA . ASN A 1 165 ? 6.836 -8.754 -19.769 1.00 38.81 165 ASN A CA 1
ATOM 1301 C C . ASN A 1 165 ? 5.348 -9.113 -19.551 1.00 38.81 165 ASN A C 1
ATOM 1303 O O . ASN A 1 165 ? 4.467 -8.276 -19.751 1.00 38.81 165 ASN A O 1
ATOM 1307 N N . PRO A 1 166 ? 5.000 -10.342 -19.129 1.00 34.41 166 PRO A N 1
ATOM 1308 C CA . PRO A 1 166 ? 3.815 -10.542 -18.324 1.00 34.41 166 PRO A CA 1
ATOM 1309 C C . PRO A 1 166 ? 4.222 -10.484 -16.847 1.00 34.41 166 PRO A C 1
ATOM 1311 O O . PRO A 1 166 ? 4.967 -11.337 -16.370 1.00 34.41 166 PRO A O 1
ATOM 1314 N N . LEU A 1 167 ? 3.645 -9.536 -16.103 1.00 40.31 167 LEU A N 1
ATOM 1315 C CA . LEU A 1 167 ? 3.760 -9.374 -14.638 1.00 40.31 167 LEU A CA 1
ATOM 1316 C C . LEU A 1 167 ? 3.420 -10.653 -13.828 1.00 40.31 167 LEU A C 1
ATOM 1318 O O . LEU A 1 167 ? 3.519 -10.675 -12.605 1.00 40.31 167 LEU A O 1
ATOM 1322 N N . THR A 1 168 ? 2.974 -11.723 -14.492 1.00 34.12 168 THR A N 1
ATOM 1323 C CA . THR A 1 168 ? 2.782 -13.069 -13.947 1.00 34.12 168 THR A CA 1
ATOM 1324 C C . THR A 1 168 ? 3.085 -14.085 -15.057 1.00 34.12 168 THR A C 1
ATOM 1326 O O . THR A 1 168 ? 2.321 -14.167 -16.023 1.00 34.12 168 THR A O 1
ATOM 1329 N N . PRO A 1 169 ? 4.175 -14.862 -14.981 1.00 32.84 169 PRO A N 1
ATOM 1330 C CA . PRO A 1 169 ? 4.459 -15.858 -16.002 1.00 32.84 169 PRO A CA 1
ATOM 1331 C C . PRO A 1 169 ? 3.505 -17.047 -15.888 1.00 32.84 169 PRO A C 1
ATOM 1333 O O . PRO A 1 169 ? 3.127 -17.467 -14.796 1.00 32.84 169 PRO A O 1
ATOM 1336 N N . SER A 1 170 ? 3.130 -17.626 -17.024 1.00 31.17 170 SER A N 1
ATOM 1337 C CA . SER A 1 170 ? 2.381 -18.882 -17.062 1.00 31.17 170 SER A CA 1
ATOM 1338 C C . SER A 1 170 ? 3.260 -20.073 -16.630 1.00 31.17 170 SER A C 1
ATOM 1340 O O . SER A 1 170 ? 4.468 -20.069 -16.880 1.00 31.17 170 SER A O 1
ATOM 1342 N N . PRO A 1 171 ? 2.674 -21.148 -16.064 1.00 31.22 171 PRO A N 1
ATOM 1343 C CA . PRO A 1 171 ? 3.413 -22.336 -15.607 1.00 31.22 171 PRO A CA 1
ATOM 1344 C C . PRO A 1 171 ? 4.282 -23.007 -16.684 1.00 31.22 171 PRO A C 1
ATOM 1346 O O . PRO A 1 171 ? 5.284 -23.645 -16.382 1.00 31.22 171 PRO A O 1
ATOM 1349 N N . THR A 1 172 ? 3.914 -22.858 -17.957 1.00 32.66 172 THR A N 1
ATOM 1350 C CA . THR A 1 172 ? 4.647 -23.388 -19.116 1.00 32.66 172 THR A CA 1
ATOM 1351 C C . THR A 1 172 ? 5.890 -22.586 -19.503 1.00 32.66 172 THR A C 1
ATOM 1353 O O . THR A 1 172 ? 6.683 -23.067 -20.306 1.00 32.66 172 THR A O 1
ATOM 1356 N N . GLN A 1 173 ? 6.062 -21.375 -18.969 1.00 34.41 173 GLN A N 1
ATOM 1357 C CA . GLN A 1 173 ? 7.173 -20.475 -19.308 1.00 34.41 173 GLN A CA 1
ATOM 1358 C C . GLN A 1 173 ? 8.394 -20.649 -18.381 1.00 34.41 173 GLN A C 1
ATOM 1360 O O . GLN A 1 173 ? 9.458 -20.091 -18.635 1.00 34.41 173 GLN A O 1
ATOM 1365 N N . ILE A 1 174 ? 8.266 -21.484 -17.348 1.00 37.28 174 ILE A N 1
ATOM 1366 C CA . ILE A 1 174 ? 9.288 -21.766 -16.340 1.00 37.28 174 ILE A CA 1
ATOM 1367 C C . ILE A 1 174 ? 10.413 -22.629 -16.950 1.00 37.28 174 ILE A C 1
ATOM 1369 O O . ILE A 1 174 ? 10.330 -23.856 -17.004 1.00 37.28 174 ILE A O 1
ATOM 1373 N N . GLY A 1 175 ? 11.462 -21.969 -17.448 1.00 34.34 175 GLY A N 1
ATOM 1374 C CA . GLY A 1 175 ? 12.710 -22.576 -17.928 1.00 34.34 175 GLY A CA 1
ATOM 1375 C C . GLY A 1 175 ? 13.848 -22.520 -16.898 1.00 34.34 175 GLY A C 1
ATOM 1376 O O . GLY A 1 175 ? 13.785 -21.785 -15.920 1.00 34.34 175 GLY A O 1
ATOM 1377 N N . ILE A 1 176 ? 14.900 -23.312 -17.119 1.00 37.16 176 ILE A N 1
ATOM 1378 C CA . ILE A 1 176 ? 16.062 -23.472 -16.226 1.00 37.16 176 ILE A CA 1
ATOM 1379 C C . ILE A 1 176 ? 17.088 -22.358 -16.510 1.00 37.16 176 ILE A C 1
ATOM 1381 O O . ILE A 1 176 ? 17.774 -22.429 -17.527 1.00 37.16 176 ILE A O 1
ATOM 1385 N N . TYR A 1 177 ? 17.214 -21.363 -15.623 1.00 41.72 177 TYR A N 1
ATOM 1386 C CA . TYR A 1 177 ? 18.221 -20.288 -15.697 1.00 41.72 177 TYR A CA 1
ATOM 1387 C C . TYR A 1 177 ? 18.721 -19.875 -14.296 1.00 41.72 177 TYR A C 1
ATOM 1389 O O . TYR A 1 177 ? 18.061 -20.143 -13.297 1.00 41.72 177 TYR A O 1
ATOM 1397 N N . GLU A 1 178 ? 19.909 -19.257 -14.224 1.00 41.91 178 GLU A N 1
ATOM 1398 C CA . GLU A 1 178 ? 20.692 -19.058 -12.985 1.00 41.91 178 GLU A CA 1
ATOM 1399 C C . GLU A 1 178 ? 20.249 -17.874 -12.092 1.00 41.91 178 GLU A C 1
ATOM 1401 O O . GLU A 1 178 ? 20.672 -17.815 -10.939 1.00 41.91 178 GLU A O 1
ATOM 1406 N N . ASN A 1 179 ? 19.374 -16.973 -12.567 1.00 49.00 179 ASN A N 1
ATOM 1407 C CA . ASN A 1 179 ? 18.948 -15.768 -11.834 1.00 49.00 179 ASN A CA 1
ATOM 1408 C C . ASN A 1 179 ? 17.426 -15.755 -11.613 1.00 49.00 179 ASN A C 1
ATOM 1410 O O . ASN A 1 179 ? 16.651 -15.467 -12.526 1.00 49.00 179 ASN A O 1
ATOM 1414 N N . PHE A 1 180 ? 17.010 -16.079 -10.392 1.00 55.81 180 PHE A N 1
ATOM 1415 C CA . PHE A 1 180 ? 15.611 -16.114 -9.966 1.00 55.81 180 PHE A CA 1
ATOM 1416 C C . PHE A 1 180 ? 15.181 -14.773 -9.369 1.00 55.81 180 PHE A C 1
ATOM 1418 O O . PHE A 1 180 ? 15.979 -14.145 -8.670 1.00 55.81 180 PHE A O 1
ATOM 1425 N N . LEU A 1 181 ? 13.923 -14.366 -9.581 1.00 60.75 181 LEU A N 1
ATOM 1426 C CA . LEU A 1 181 ? 13.367 -13.207 -8.878 1.00 60.75 181 LEU A CA 1
ATOM 1427 C C . LEU A 1 181 ? 13.489 -13.384 -7.354 1.00 60.75 181 LEU A C 1
ATOM 1429 O O . LEU A 1 181 ? 13.136 -14.450 -6.830 1.00 60.75 181 LEU A O 1
ATOM 1433 N N . PRO A 1 182 ? 13.949 -12.357 -6.618 1.00 67.75 182 PRO A N 1
ATOM 1434 C CA . PRO A 1 182 ? 13.923 -12.399 -5.167 1.00 67.75 182 PRO A CA 1
ATOM 1435 C C . PRO A 1 182 ? 12.474 -12.430 -4.666 1.00 67.75 182 PRO A C 1
ATOM 1437 O O . PRO A 1 182 ? 11.593 -11.777 -5.219 1.00 67.75 182 PRO A O 1
ATOM 1440 N N . GLU A 1 183 ? 12.225 -13.174 -3.586 1.00 75.25 183 GLU A N 1
ATOM 1441 C CA . GLU A 1 183 ? 10.923 -13.153 -2.913 1.00 75.25 183 GLU A CA 1
ATOM 1442 C C . GLU A 1 183 ? 10.640 -11.743 -2.374 1.00 75.25 183 GLU A C 1
ATOM 1444 O O . GLU A 1 183 ? 11.435 -11.194 -1.599 1.00 75.25 183 GLU A O 1
ATOM 1449 N N . LEU A 1 184 ? 9.491 -11.186 -2.761 1.00 82.75 184 LEU A N 1
ATOM 1450 C CA . LEU A 1 184 ? 8.948 -9.942 -2.242 1.00 82.75 184 LEU A CA 1
ATOM 1451 C C . LEU A 1 184 ? 8.781 -10.066 -0.731 1.00 82.75 184 LEU A C 1
ATOM 1453 O O . LEU A 1 184 ? 8.004 -10.877 -0.227 1.00 82.75 184 LEU A O 1
ATOM 1457 N N . LYS A 1 185 ? 9.458 -9.184 -0.003 1.00 89.69 185 LYS A N 1
ATOM 1458 C CA . LYS A 1 185 ? 9.320 -9.057 1.445 1.00 89.69 185 LYS A CA 1
ATOM 1459 C C . LYS A 1 185 ? 8.688 -7.720 1.755 1.00 89.69 185 LYS A C 1
ATOM 1461 O O . LYS A 1 185 ? 9.306 -6.674 1.573 1.00 89.69 185 LYS A O 1
ATOM 1466 N N . ALA A 1 186 ? 7.468 -7.771 2.272 1.00 92.69 186 ALA A N 1
ATOM 1467 C CA . ALA A 1 186 ? 6.753 -6.608 2.760 1.00 92.69 186 ALA A CA 1
ATOM 1468 C C . ALA A 1 186 ? 6.364 -6.821 4.223 1.00 92.69 186 ALA A C 1
ATOM 1470 O O . ALA A 1 186 ? 5.796 -7.851 4.584 1.00 92.69 186 ALA A O 1
ATOM 1471 N N . TYR A 1 187 ? 6.677 -5.860 5.086 1.00 95.94 187 TYR A N 1
ATOM 1472 C CA . TYR A 1 187 ? 6.264 -5.907 6.485 1.00 95.94 187 TYR A CA 1
ATOM 1473 C C . TYR A 1 187 ? 6.202 -4.514 7.105 1.00 95.94 187 TYR A C 1
ATOM 1475 O O . TYR A 1 187 ? 6.847 -3.568 6.656 1.00 95.94 187 TYR A O 1
ATOM 1483 N N . TYR A 1 188 ? 5.407 -4.396 8.157 1.00 97.50 188 TYR A N 1
ATOM 1484 C CA . TYR A 1 188 ? 5.191 -3.171 8.904 1.00 97.50 188 TYR A CA 1
ATOM 1485 C C . TYR A 1 188 ? 5.987 -3.209 10.196 1.00 97.50 188 TYR A C 1
ATOM 1487 O O . TYR A 1 188 ? 5.914 -4.187 10.933 1.00 97.50 188 TYR A O 1
ATOM 1495 N N . GLU A 1 189 ? 6.712 -2.138 10.493 1.00 97.81 189 GLU A N 1
ATOM 1496 C CA . GLU A 1 189 ? 7.450 -1.964 11.743 1.00 97.81 189 GLU A CA 1
ATOM 1497 C C . GLU A 1 189 ? 6.763 -0.907 12.602 1.00 97.81 189 GLU A C 1
ATOM 1499 O O . GLU A 1 189 ? 6.553 0.218 12.137 1.00 97.81 189 GLU A O 1
ATOM 1504 N N . LYS A 1 190 ? 6.448 -1.246 13.858 1.00 97.56 190 LYS A N 1
ATOM 1505 C CA . LYS A 1 190 ? 5.988 -0.253 14.838 1.00 97.56 190 LYS A CA 1
ATOM 1506 C C . LYS A 1 190 ? 7.172 0.621 15.231 1.00 97.56 190 LYS A C 1
ATOM 1508 O O . LYS A 1 190 ? 8.286 0.116 15.386 1.00 97.56 190 LYS A O 1
ATOM 1513 N N . LEU A 1 191 ? 6.947 1.919 15.366 1.00 97.50 191 LEU A N 1
ATOM 1514 C CA . LEU A 1 191 ? 7.977 2.904 15.665 1.00 97.50 191 LEU A CA 1
ATOM 1515 C C . LEU A 1 191 ? 7.785 3.501 17.057 1.00 97.50 191 LEU A C 1
ATOM 1517 O O . LEU A 1 191 ? 6.662 3.779 17.476 1.00 97.50 191 LEU A O 1
ATOM 1521 N N . ASP A 1 192 ? 8.901 3.710 17.755 1.00 94.31 192 ASP A N 1
ATOM 1522 C CA . ASP A 1 192 ? 8.944 4.476 18.996 1.00 94.31 192 ASP A CA 1
ATOM 1523 C C . ASP A 1 192 ? 8.883 5.990 18.720 1.00 94.31 192 ASP A C 1
ATOM 1525 O O . ASP A 1 192 ? 8.970 6.445 17.576 1.00 94.31 192 ASP A O 1
ATOM 1529 N N . ASP A 1 193 ? 8.786 6.791 19.782 1.00 90.12 193 ASP A N 1
ATOM 1530 C CA . ASP A 1 193 ? 8.718 8.259 19.694 1.00 90.12 193 ASP A CA 1
ATOM 1531 C C . ASP A 1 193 ? 9.965 8.902 19.057 1.00 90.12 193 ASP A C 1
ATOM 1533 O O . ASP A 1 193 ? 9.963 10.084 18.713 1.00 90.12 193 ASP A O 1
ATOM 1537 N N . LYS A 1 194 ? 11.054 8.138 18.907 1.00 92.00 194 LYS A N 1
ATOM 1538 C CA . LYS A 1 194 ? 12.310 8.563 18.279 1.00 92.00 194 LYS A CA 1
ATOM 1539 C C . LYS A 1 194 ? 12.429 8.076 16.829 1.00 92.00 194 LYS A C 1
ATOM 1541 O O . LYS A 1 194 ? 13.444 8.350 16.192 1.00 92.00 194 LYS A O 1
ATOM 1546 N N . GLY A 1 195 ? 11.428 7.363 16.306 1.00 91.38 195 GLY A N 1
ATOM 1547 C CA . GLY A 1 195 ? 11.411 6.812 14.949 1.00 91.38 195 GLY A CA 1
ATOM 1548 C C . GLY A 1 195 ? 12.203 5.510 14.771 1.00 91.38 195 GLY A C 1
ATOM 1549 O O . GLY A 1 195 ? 12.440 5.090 13.633 1.00 91.38 195 GLY A O 1
ATOM 1550 N N . ASN A 1 196 ? 12.621 4.857 15.859 1.00 94.38 196 ASN A N 1
ATOM 1551 C CA . ASN A 1 196 ? 13.258 3.540 15.810 1.00 94.38 196 ASN A CA 1
ATOM 1552 C C . ASN A 1 196 ? 12.210 2.432 15.878 1.00 94.38 196 ASN A C 1
ATOM 1554 O O . ASN A 1 196 ? 11.129 2.618 16.424 1.00 94.38 196 ASN A O 1
ATOM 1558 N N . THR A 1 197 ? 12.554 1.248 15.378 1.00 95.81 197 THR A N 1
ATOM 1559 C CA . THR A 1 197 ? 11.700 0.062 15.488 1.00 95.81 197 THR A CA 1
ATOM 1560 C C . THR A 1 197 ? 11.455 -0.277 16.963 1.00 95.81 197 THR A C 1
ATOM 1562 O O . THR A 1 197 ? 12.394 -0.582 17.704 1.00 95.81 197 THR A O 1
ATOM 1565 N N . SER A 1 198 ? 10.190 -0.234 17.382 1.00 95.88 198 SER A N 1
ATOM 1566 C CA . SER A 1 198 ? 9.751 -0.639 18.714 1.00 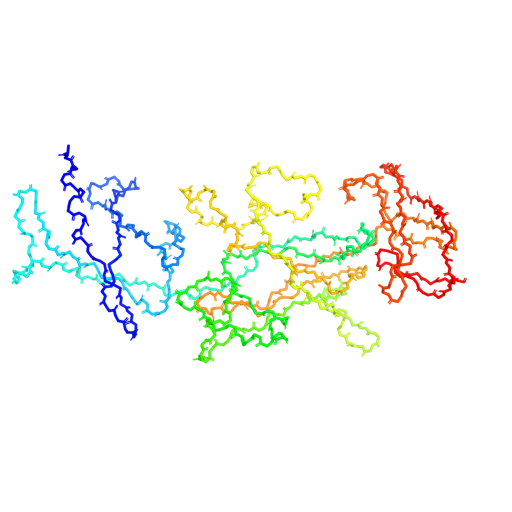95.88 198 SER A CA 1
ATOM 1567 C C . SER A 1 198 ? 9.989 -2.124 18.945 1.00 95.88 198 SER A C 1
ATOM 1569 O O . SER A 1 198 ? 9.988 -2.933 18.012 1.00 95.88 198 SER A O 1
ATOM 1571 N N . LYS A 1 199 ? 10.158 -2.484 20.215 1.00 95.00 199 LYS A N 1
ATOM 1572 C CA . LYS A 1 199 ? 10.361 -3.860 20.652 1.00 95.00 199 LYS A CA 1
ATOM 1573 C C . LYS A 1 199 ? 9.271 -4.275 21.630 1.00 95.00 199 LYS A C 1
ATOM 1575 O O . LYS A 1 199 ? 8.801 -3.442 22.400 1.00 95.00 199 LYS A O 1
ATOM 1580 N N . ASP A 1 200 ? 8.884 -5.542 21.574 1.00 92.25 200 ASP A N 1
ATOM 1581 C CA . ASP A 1 200 ? 7.985 -6.157 22.542 1.00 92.25 200 ASP A CA 1
ATOM 1582 C C . ASP A 1 200 ? 8.676 -6.363 23.902 1.00 92.25 200 ASP A C 1
ATOM 1584 O O . ASP A 1 200 ? 9.866 -6.077 24.078 1.00 92.25 200 ASP A O 1
ATOM 1588 N N . GLU A 1 201 ? 7.932 -6.896 24.871 1.00 91.69 201 GLU A N 1
ATOM 1589 C CA . GLU A 1 201 ? 8.426 -7.190 26.224 1.00 91.69 201 GLU A CA 1
ATOM 1590 C C . GLU A 1 201 ? 9.604 -8.185 26.240 1.00 91.69 201 GLU A C 1
ATOM 1592 O O . GLU A 1 201 ? 10.368 -8.233 27.202 1.00 91.69 201 GLU A O 1
ATOM 1597 N N . THR A 1 202 ? 9.791 -8.954 25.162 1.00 92.12 202 THR A N 1
ATOM 1598 C CA . THR A 1 202 ? 10.893 -9.914 24.992 1.00 92.12 202 THR A CA 1
ATOM 1599 C C . THR A 1 202 ? 12.108 -9.313 24.275 1.00 92.12 202 THR A C 1
ATOM 1601 O O . THR A 1 202 ? 13.127 -9.983 24.101 1.00 92.12 202 THR A O 1
ATOM 1604 N N . GLY A 1 203 ? 12.027 -8.045 23.862 1.00 92.12 203 GLY A N 1
ATOM 1605 C CA . GLY A 1 203 ? 13.078 -7.341 23.135 1.00 92.12 203 GLY A CA 1
ATOM 1606 C C . GLY A 1 203 ? 13.094 -7.609 21.626 1.00 92.12 203 GLY A C 1
ATOM 1607 O O . GLY A 1 203 ? 14.049 -7.196 20.956 1.00 92.12 203 GLY A O 1
ATOM 1608 N N . LYS A 1 204 ? 12.070 -8.270 21.072 1.00 95.00 204 LYS A N 1
ATOM 1609 C CA . LYS A 1 204 ? 11.950 -8.522 19.629 1.00 95.00 204 LYS A CA 1
ATOM 1610 C C . LYS A 1 204 ? 11.241 -7.365 18.921 1.00 95.00 204 LYS A C 1
ATOM 1612 O O . LYS A 1 204 ? 10.334 -6.781 19.501 1.00 95.00 204 LYS A O 1
ATOM 1617 N N . PRO A 1 205 ? 11.623 -7.028 17.674 1.00 95.75 205 PRO A N 1
ATOM 1618 C CA . PRO A 1 205 ? 10.905 -6.054 16.854 1.00 95.75 205 PRO A CA 1
ATOM 1619 C C . PRO A 1 205 ? 9.403 -6.336 16.775 1.00 95.75 205 PRO A C 1
ATOM 1621 O O . PRO A 1 205 ? 9.005 -7.455 16.453 1.00 95.75 205 PRO A O 1
ATOM 1624 N N . ILE A 1 206 ? 8.580 -5.313 17.008 1.00 96.06 206 ILE A N 1
ATOM 1625 C CA . ILE A 1 206 ? 7.138 -5.405 16.769 1.00 96.06 206 ILE A CA 1
ATOM 1626 C C . ILE A 1 206 ? 6.906 -5.239 15.269 1.00 96.06 206 ILE A C 1
ATOM 1628 O O . ILE A 1 206 ? 7.009 -4.130 14.733 1.00 96.06 206 ILE A O 1
ATOM 1632 N N . VAL A 1 207 ? 6.618 -6.356 14.600 1.00 96.69 207 VAL A N 1
ATOM 1633 C CA . VAL A 1 207 ? 6.411 -6.409 13.152 1.00 96.69 207 VAL A CA 1
ATOM 1634 C C . VAL A 1 207 ? 5.107 -7.101 12.786 1.00 96.69 207 VAL A C 1
ATOM 1636 O O . VAL A 1 207 ? 4.706 -8.071 13.426 1.00 96.69 207 VAL A O 1
ATOM 1639 N N . VAL A 1 208 ? 4.467 -6.623 11.722 1.00 95.62 208 VAL A N 1
ATOM 1640 C CA . VAL A 1 208 ? 3.302 -7.272 11.110 1.00 95.62 208 VAL A CA 1
ATOM 1641 C C . VAL A 1 208 ? 3.635 -7.586 9.657 1.00 95.62 208 VAL A C 1
ATOM 1643 O O . VAL A 1 208 ? 4.025 -6.698 8.907 1.00 95.62 208 VAL A O 1
ATOM 1646 N N . GLU A 1 209 ? 3.501 -8.851 9.257 1.00 94.75 209 GLU A N 1
ATOM 1647 C CA . GLU A 1 209 ? 3.693 -9.287 7.864 1.00 94.75 209 GLU A CA 1
ATOM 1648 C C . GLU A 1 209 ? 2.749 -8.503 6.938 1.00 94.75 209 GLU A C 1
ATOM 1650 O O . GLU A 1 209 ? 1.570 -8.334 7.253 1.00 94.75 209 GLU A O 1
ATOM 1655 N N . GLY A 1 210 ? 3.267 -8.000 5.822 1.00 92.00 210 GLY A N 1
ATOM 1656 C CA . GLY A 1 210 ? 2.488 -7.385 4.756 1.00 92.00 210 GLY A CA 1
ATOM 1657 C C . GLY A 1 210 ? 2.179 -8.423 3.688 1.00 92.00 210 GLY A C 1
ATOM 1658 O O . GLY A 1 210 ? 3.051 -9.183 3.283 1.00 92.00 210 GLY A O 1
ATOM 1659 N N . LYS A 1 211 ? 0.930 -8.454 3.242 1.00 86.44 211 LYS A N 1
ATOM 1660 C CA . LYS A 1 211 ? 0.467 -9.267 2.127 1.00 86.44 211 LYS A CA 1
ATOM 1661 C C . LYS A 1 211 ? 0.274 -8.387 0.914 1.00 86.44 211 LYS A C 1
ATOM 1663 O O . LYS A 1 211 ? -0.344 -7.327 1.003 1.00 86.44 211 LYS A O 1
ATOM 1668 N N . TYR A 1 212 ? 0.800 -8.857 -0.200 1.00 79.69 212 TYR A N 1
ATOM 1669 C CA . TYR A 1 212 ? 0.508 -8.287 -1.496 1.00 79.69 212 TYR A CA 1
ATOM 1670 C C . TYR A 1 212 ? -0.956 -8.561 -1.857 1.00 79.69 212 TYR A C 1
ATOM 1672 O O . TYR A 1 212 ? -1.440 -9.678 -1.672 1.00 79.69 212 TYR A O 1
ATOM 1680 N N . ASP A 1 213 ? -1.658 -7.546 -2.345 1.00 68.56 213 ASP A N 1
ATOM 1681 C CA . ASP A 1 213 ? -3.029 -7.660 -2.829 1.00 68.56 213 ASP A CA 1
ATOM 1682 C C . ASP A 1 213 ? -3.225 -6.794 -4.082 1.00 68.56 213 ASP A C 1
ATOM 1684 O O . ASP A 1 213 ? -2.456 -5.862 -4.321 1.00 68.56 213 ASP A O 1
ATOM 1688 N N . LEU A 1 214 ? -4.249 -7.155 -4.861 1.00 59.91 214 LEU A N 1
ATOM 1689 C CA . LEU A 1 214 ? -4.758 -6.566 -6.106 1.00 59.91 214 LEU A CA 1
ATOM 1690 C C . LEU A 1 214 ? -4.003 -5.347 -6.666 1.00 59.91 214 LEU A C 1
ATOM 1692 O O . LEU A 1 214 ? -3.930 -4.280 -6.063 1.00 59.91 214 LEU A O 1
ATOM 1696 N N . MET A 1 215 ? -3.571 -5.472 -7.917 1.00 59.50 215 MET A N 1
ATOM 1697 C CA . MET A 1 215 ? -3.109 -4.346 -8.719 1.00 59.50 215 MET A CA 1
ATOM 1698 C C . MET A 1 215 ? -4.295 -3.439 -9.068 1.00 59.50 215 MET A C 1
ATOM 1700 O O . MET A 1 215 ? -5.298 -3.906 -9.614 1.00 59.50 215 MET A O 1
ATOM 1704 N N . ALA A 1 216 ? -4.188 -2.155 -8.744 1.00 60.22 216 ALA A N 1
ATOM 1705 C CA . ALA A 1 216 ? -5.172 -1.147 -9.110 1.00 60.22 216 ALA A CA 1
ATOM 1706 C C . ALA A 1 216 ? -4.616 -0.184 -10.158 1.00 60.22 216 ALA A C 1
ATOM 1708 O O . ALA A 1 216 ? -3.419 0.106 -10.208 1.00 60.22 216 ALA A O 1
ATOM 1709 N N . ASP A 1 217 ? -5.519 0.345 -10.980 1.00 59.16 217 ASP A N 1
ATOM 1710 C CA . ASP A 1 217 ? -5.175 1.385 -11.937 1.00 59.16 217 ASP A CA 1
ATOM 1711 C C . ASP A 1 217 ? -4.928 2.713 -11.209 1.00 59.16 217 ASP A C 1
ATOM 1713 O O . ASP A 1 217 ? -5.704 3.138 -10.345 1.00 59.16 217 ASP A O 1
ATOM 1717 N N . ILE A 1 218 ? -3.872 3.419 -11.609 1.00 67.06 218 ILE A N 1
ATOM 1718 C CA . ILE A 1 218 ? -3.730 4.845 -11.309 1.00 67.06 218 ILE A CA 1
ATOM 1719 C C . ILE A 1 218 ? -4.679 5.593 -12.245 1.00 67.06 218 ILE A C 1
ATOM 1721 O O . ILE A 1 218 ? -4.622 5.449 -13.466 1.00 67.06 218 ILE A O 1
ATOM 1725 N N . LEU A 1 219 ? -5.576 6.399 -11.680 1.00 68.62 219 LEU A N 1
ATOM 1726 C CA . LEU A 1 219 ? -6.586 7.080 -12.483 1.00 68.62 219 LEU A CA 1
ATOM 1727 C C . LEU A 1 219 ? -6.020 8.335 -13.173 1.00 68.62 219 LEU A C 1
ATOM 1729 O O . LEU A 1 219 ? -5.182 9.041 -12.594 1.00 68.62 219 LEU A O 1
ATOM 1733 N N . PRO A 1 220 ? -6.532 8.686 -14.370 1.00 68.00 220 PRO A N 1
ATOM 1734 C CA . PRO A 1 220 ? -6.270 9.979 -14.996 1.00 68.00 220 PRO A CA 1
ATOM 1735 C C . PRO A 1 220 ? -6.619 11.156 -14.073 1.00 68.00 220 PRO A C 1
ATOM 1737 O O . PRO A 1 220 ? -7.544 11.069 -13.261 1.00 68.00 220 PRO A O 1
ATOM 1740 N N . SER A 1 221 ? -5.913 12.282 -14.220 1.00 71.56 221 SER A N 1
ATOM 1741 C CA . SER A 1 221 ? -6.094 13.479 -13.377 1.00 71.56 221 SER A CA 1
ATOM 1742 C C . SER A 1 221 ? -7.541 13.987 -13.347 1.00 71.56 221 SER A C 1
ATOM 1744 O O . SER A 1 221 ? -8.039 14.425 -12.309 1.00 71.56 221 SER A O 1
ATOM 1746 N N . ASP A 1 222 ? -8.222 13.931 -14.489 1.00 69.75 222 ASP A N 1
ATOM 1747 C CA . ASP A 1 222 ? -9.587 14.410 -14.705 1.00 69.75 222 ASP A CA 1
ATOM 1748 C C . ASP A 1 222 ? -10.665 13.378 -14.334 1.00 69.75 222 ASP A C 1
ATOM 1750 O O . ASP A 1 222 ? -11.855 13.707 -14.297 1.00 69.75 222 ASP A O 1
ATOM 1754 N N . CYS A 1 223 ? -10.267 12.149 -13.989 1.00 68.56 223 CYS A N 1
ATOM 1755 C CA . CYS A 1 223 ? -11.199 11.105 -13.601 1.00 68.56 223 CYS A CA 1
ATOM 1756 C C . CYS A 1 223 ? -11.919 11.468 -12.291 1.00 68.56 223 CYS A C 1
ATOM 1758 O O . CYS A 1 223 ? -11.310 11.797 -11.260 1.00 68.56 223 CYS A O 1
ATOM 1760 N N . LYS A 1 224 ? -13.253 11.389 -12.323 1.00 68.75 224 LYS A N 1
ATOM 1761 C CA . LYS A 1 224 ? -14.099 11.509 -11.133 1.00 68.75 224 LYS A CA 1
ATOM 1762 C C . LYS A 1 224 ? -14.185 10.140 -10.471 1.00 68.75 224 LYS A C 1
ATOM 1764 O O . LYS A 1 224 ? -14.960 9.293 -10.905 1.00 68.75 224 LYS A O 1
ATOM 1769 N N . ALA A 1 225 ? -13.399 9.933 -9.418 1.00 62.62 225 ALA A N 1
ATOM 1770 C CA . ALA A 1 225 ? -13.565 8.764 -8.568 1.00 62.62 225 ALA A CA 1
ATOM 1771 C C . ALA A 1 225 ? -14.964 8.785 -7.928 1.00 62.62 225 ALA A C 1
ATOM 1773 O O . ALA A 1 225 ? -15.494 9.844 -7.581 1.00 62.62 225 ALA A O 1
ATOM 1774 N N . ASN A 1 226 ? -15.574 7.611 -7.765 1.00 66.00 226 ASN A N 1
ATOM 1775 C CA . ASN A 1 226 ? -16.715 7.473 -6.865 1.00 66.00 226 ASN A CA 1
ATOM 1776 C C . ASN A 1 226 ? -16.255 7.887 -5.454 1.00 66.00 226 ASN A C 1
ATOM 1778 O O . ASN A 1 226 ? -15.182 7.467 -5.030 1.00 66.00 226 ASN A O 1
ATOM 1782 N N . LYS A 1 227 ? -17.060 8.662 -4.715 1.00 61.94 227 LYS A N 1
ATOM 1783 C CA . LYS A 1 227 ? -16.756 9.093 -3.336 1.00 61.94 227 LYS A CA 1
ATOM 1784 C C . LYS A 1 227 ? -16.360 7.940 -2.411 1.00 61.94 227 LYS A C 1
ATOM 1786 O O . LYS A 1 227 ? -15.506 8.116 -1.556 1.00 61.94 227 LYS A O 1
ATOM 1791 N N . GLN A 1 228 ? -16.945 6.757 -2.603 1.00 58.97 228 GLN A N 1
ATOM 1792 C CA . GLN A 1 228 ? -16.600 5.560 -1.824 1.00 58.97 228 GLN A CA 1
ATOM 1793 C C . GLN A 1 228 ? -15.214 4.987 -2.171 1.00 58.97 228 GLN A C 1
ATOM 1795 O O . GLN A 1 228 ? -14.619 4.285 -1.360 1.00 58.97 228 GLN A O 1
ATOM 1800 N N . LEU A 1 229 ? -14.689 5.292 -3.360 1.00 64.69 229 LEU A N 1
ATOM 1801 C CA . LEU A 1 229 ? -13.399 4.813 -3.862 1.00 64.69 229 LEU A CA 1
ATOM 1802 C C . LEU A 1 229 ? -12.293 5.878 -3.782 1.00 64.69 229 LEU A C 1
ATOM 1804 O O . LEU A 1 229 ? -11.129 5.549 -3.998 1.00 64.69 229 LEU A O 1
ATOM 1808 N N . GLU A 1 230 ? -12.609 7.135 -3.449 1.00 68.38 230 GLU A N 1
ATOM 1809 C CA . GLU A 1 230 ? -11.625 8.229 -3.328 1.00 68.38 230 GLU A CA 1
ATOM 1810 C C . GLU A 1 230 ? -10.480 7.885 -2.357 1.00 68.38 230 GLU A C 1
ATOM 1812 O O . GLU A 1 230 ? -9.317 8.209 -2.616 1.00 68.38 230 GLU A O 1
ATOM 1817 N N . ASN A 1 231 ? -10.787 7.170 -1.272 1.00 67.69 231 ASN A N 1
ATOM 1818 C CA . ASN A 1 231 ? -9.800 6.783 -0.262 1.00 67.69 231 ASN A CA 1
ATOM 1819 C C . ASN A 1 231 ? -8.812 5.729 -0.777 1.00 67.69 231 ASN A C 1
ATOM 1821 O O . ASN A 1 231 ? -7.641 5.773 -0.410 1.00 67.69 231 ASN A O 1
ATOM 1825 N N . ILE A 1 232 ? -9.248 4.837 -1.673 1.00 70.19 232 ILE A N 1
ATOM 1826 C CA . ILE A 1 232 ? -8.389 3.775 -2.214 1.00 70.19 232 ILE A CA 1
ATOM 1827 C C . ILE A 1 232 ? -7.695 4.173 -3.525 1.00 70.19 232 ILE A C 1
ATOM 1829 O O . ILE A 1 232 ? -6.652 3.631 -3.873 1.00 70.19 232 ILE A O 1
ATOM 1833 N N . THR A 1 233 ? -8.248 5.153 -4.237 1.00 73.94 233 THR A N 1
ATOM 1834 C CA . THR A 1 233 ? -7.783 5.592 -5.558 1.00 73.94 233 THR A CA 1
ATOM 1835 C C . THR A 1 233 ? -6.517 6.442 -5.467 1.00 73.94 233 THR A C 1
ATOM 1837 O O . THR A 1 233 ? -6.470 7.378 -4.671 1.00 73.94 233 THR A O 1
ATOM 1840 N N . VAL A 1 234 ? -5.535 6.220 -6.339 1.00 76.44 234 VAL A N 1
ATOM 1841 C CA . VAL A 1 234 ? -4.432 7.170 -6.582 1.00 76.44 234 VAL A CA 1
ATOM 1842 C C . VAL A 1 234 ? -4.620 7.788 -7.963 1.00 76.44 234 VAL A C 1
ATOM 1844 O O . VAL A 1 234 ? -4.872 7.070 -8.929 1.00 76.44 234 VAL A O 1
ATOM 1847 N N . LYS A 1 235 ? -4.532 9.119 -8.065 1.00 76.81 235 LYS A N 1
ATOM 1848 C CA . LYS A 1 235 ? -4.548 9.816 -9.356 1.00 76.81 235 LYS A CA 1
ATOM 1849 C C . LYS A 1 235 ? -3.136 10.142 -9.799 1.00 76.81 235 LYS A C 1
ATOM 1851 O O . LYS A 1 235 ? -2.280 10.436 -8.969 1.00 76.81 235 LYS A O 1
ATOM 1856 N N . ILE A 1 236 ? -2.919 10.203 -11.109 1.00 74.19 236 ILE A N 1
ATOM 1857 C CA . ILE A 1 236 ? -1.617 10.581 -11.671 1.00 74.19 236 ILE A CA 1
ATOM 1858 C C . ILE A 1 236 ? -1.163 11.977 -11.200 1.00 74.19 236 ILE A C 1
ATOM 1860 O O . ILE A 1 236 ? 0.020 12.195 -10.966 1.00 74.19 236 ILE A O 1
ATOM 1864 N N . SER A 1 237 ? -2.105 12.904 -10.980 1.00 76.81 237 SER A N 1
ATOM 1865 C CA . SER A 1 237 ? -1.831 14.248 -10.450 1.00 76.81 237 SER A CA 1
ATOM 1866 C C . SER A 1 237 ? -1.270 14.256 -9.028 1.00 76.81 237 SER A C 1
ATOM 1868 O O . SER A 1 237 ? -0.662 15.244 -8.625 1.00 76.81 237 SER A O 1
ATOM 1870 N N . ASP A 1 238 ? -1.495 13.182 -8.270 1.00 77.44 238 ASP A N 1
ATOM 1871 C CA . ASP A 1 238 ? -1.086 13.062 -6.869 1.00 77.44 238 ASP A CA 1
ATOM 1872 C C . ASP A 1 238 ? 0.323 12.459 -6.742 1.00 77.44 238 ASP A C 1
ATOM 1874 O O . ASP A 1 238 ? 0.879 12.374 -5.645 1.00 77.44 238 ASP A O 1
ATOM 1878 N N . ILE A 1 239 ? 0.911 12.035 -7.864 1.00 77.06 239 ILE A N 1
ATOM 1879 C CA . ILE A 1 239 ? 2.223 11.403 -7.921 1.00 77.06 239 ILE A CA 1
ATOM 1880 C C . ILE A 1 239 ? 3.263 12.487 -8.246 1.00 77.06 239 ILE A C 1
ATOM 1882 O O . ILE A 1 239 ? 3.182 13.127 -9.293 1.00 77.06 239 ILE A O 1
ATOM 1886 N N . PRO A 1 240 ? 4.270 12.717 -7.382 1.00 75.69 240 PRO A N 1
ATOM 1887 C CA . PRO A 1 240 ? 5.281 13.756 -7.602 1.00 75.69 240 PRO A CA 1
ATOM 1888 C C . PRO A 1 240 ? 6.273 13.413 -8.728 1.00 75.69 240 PRO A C 1
ATOM 1890 O O . PRO A 1 240 ? 7.095 14.249 -9.109 1.00 75.69 240 PRO A O 1
ATOM 1893 N N . HIS A 1 241 ? 6.207 12.190 -9.252 1.00 74.06 241 HIS A N 1
ATOM 1894 C CA . HIS A 1 241 ? 7.005 11.702 -10.364 1.00 74.06 241 HIS A CA 1
ATOM 1895 C C . HIS A 1 241 ? 6.323 12.005 -11.702 1.00 74.06 241 HIS A C 1
ATOM 1897 O O . HIS A 1 241 ? 5.120 11.809 -11.868 1.00 74.06 241 HIS A O 1
ATOM 1903 N N . LYS A 1 242 ? 7.106 12.486 -12.671 1.00 70.88 242 LYS A N 1
ATOM 1904 C CA . LYS A 1 242 ? 6.622 12.745 -14.027 1.00 70.88 242 LYS A CA 1
ATOM 1905 C C . LYS A 1 242 ? 6.883 11.522 -14.886 1.00 70.88 242 LYS A C 1
ATOM 1907 O O . LYS A 1 242 ? 8.001 11.347 -15.355 1.00 70.88 242 LYS A O 1
ATOM 1912 N N . PHE A 1 243 ? 5.844 10.729 -15.103 1.00 64.56 243 PHE A N 1
ATOM 1913 C CA . PHE A 1 243 ? 5.900 9.657 -16.086 1.00 64.56 243 PHE A CA 1
ATOM 1914 C C . PHE A 1 243 ? 6.009 10.258 -17.490 1.00 64.56 243 PHE A C 1
ATOM 1916 O O . PHE A 1 243 ? 5.220 11.135 -17.857 1.00 64.56 243 PHE A O 1
ATOM 1923 N N . ASP A 1 244 ? 6.988 9.796 -18.261 1.00 53.47 244 ASP A N 1
ATOM 1924 C CA . ASP A 1 244 ? 7.220 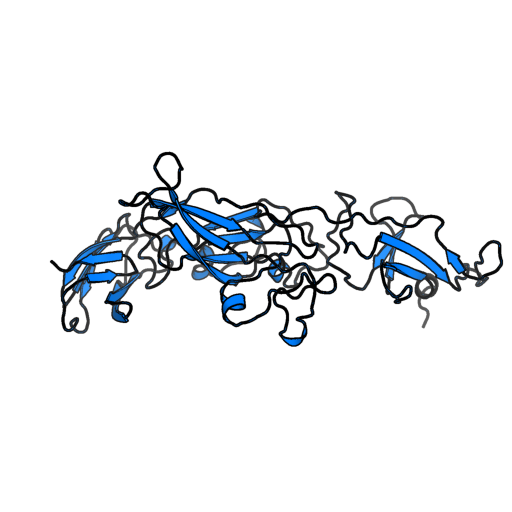10.236 -19.637 1.00 53.47 244 ASP A CA 1
ATOM 1925 C C . ASP A 1 244 ? 6.347 9.438 -20.611 1.00 53.47 244 ASP A C 1
ATOM 1927 O O . ASP A 1 244 ? 6.803 8.590 -21.376 1.00 53.47 244 ASP A O 1
ATOM 1931 N N . LEU A 1 245 ? 5.035 9.636 -20.485 1.00 52.31 245 LEU A N 1
ATOM 1932 C CA . LEU A 1 245 ? 4.045 8.872 -21.231 1.00 52.31 245 LEU A CA 1
ATOM 1933 C C . LEU A 1 245 ? 3.822 9.504 -22.604 1.00 52.31 245 LEU A C 1
ATOM 1935 O O . LEU A 1 245 ? 3.470 10.681 -22.693 1.00 52.31 245 LEU A O 1
ATOM 1939 N N . ASP A 1 246 ? 3.913 8.698 -23.663 1.00 45.38 246 ASP A N 1
ATOM 1940 C CA . ASP A 1 246 ? 3.537 9.139 -25.006 1.00 45.38 246 ASP A CA 1
ATOM 1941 C C . ASP A 1 246 ? 2.059 9.609 -25.022 1.00 45.38 246 ASP A C 1
ATOM 1943 O O . ASP A 1 246 ? 1.152 8.842 -24.659 1.00 45.38 246 ASP A O 1
ATOM 1947 N N . PRO A 1 247 ? 1.781 10.871 -25.406 1.00 47.47 247 PRO A N 1
ATOM 1948 C CA . PRO A 1 247 ? 0.423 11.404 -25.470 1.00 47.47 247 PRO A CA 1
ATOM 1949 C C . PRO A 1 247 ? -0.473 10.693 -26.502 1.00 47.47 247 PRO A C 1
ATOM 1951 O O . PRO A 1 247 ? -1.695 10.655 -26.311 1.00 47.47 247 PRO A O 1
ATOM 1954 N N . ASN A 1 248 ? 0.098 10.082 -27.548 1.00 40.50 248 ASN A N 1
ATOM 1955 C CA . ASN A 1 248 ? -0.649 9.384 -28.606 1.00 40.50 248 ASN A CA 1
ATOM 1956 C C . ASN A 1 248 ? -1.230 8.038 -28.159 1.00 40.50 248 ASN A C 1
ATOM 1958 O O . ASN A 1 248 ? -2.155 7.521 -28.777 1.00 40.50 248 ASN A O 1
ATOM 1962 N N . THR A 1 249 ? -0.737 7.490 -27.052 1.00 41.53 249 THR A N 1
ATOM 1963 C CA . THR A 1 249 ? -1.216 6.232 -26.466 1.00 41.53 249 THR A CA 1
ATOM 1964 C C . THR A 1 249 ? -2.184 6.475 -25.292 1.00 41.53 249 THR A C 1
ATOM 1966 O O . THR A 1 249 ? -2.408 5.606 -24.447 1.00 41.53 249 THR A O 1
ATOM 1969 N N . SER A 1 250 ? -2.756 7.682 -25.183 1.00 37.88 250 SER A N 1
ATOM 1970 C CA . SER A 1 250 ? -3.782 8.020 -24.185 1.00 37.88 250 SER A CA 1
ATOM 1971 C C . SER A 1 250 ? -5.021 7.119 -24.335 1.00 37.88 250 SER A C 1
ATOM 1973 O O . SER A 1 250 ? -5.664 7.089 -25.378 1.00 37.88 250 SER A O 1
ATOM 1975 N N . GLY A 1 251 ? -5.344 6.340 -23.294 1.00 35.97 251 GLY A N 1
ATOM 1976 C CA . GLY A 1 251 ? -6.482 5.405 -23.287 1.00 35.97 251 GLY A CA 1
ATOM 1977 C C . GLY A 1 251 ? -6.117 3.916 -23.305 1.00 35.97 251 GLY A C 1
ATOM 1978 O O . GLY A 1 251 ? -6.988 3.084 -23.066 1.00 35.97 251 GLY A O 1
ATOM 1979 N N . ILE A 1 252 ? -4.846 3.561 -23.514 1.00 36.19 252 ILE A N 1
ATOM 1980 C CA . ILE A 1 252 ? -4.343 2.227 -23.154 1.00 36.19 252 ILE A CA 1
ATOM 1981 C C . ILE A 1 252 ? -4.274 2.170 -21.617 1.00 36.19 252 ILE A C 1
ATOM 1983 O O . ILE A 1 252 ? -3.918 3.175 -20.998 1.00 36.19 252 ILE A O 1
ATOM 1987 N N . ASN A 1 253 ? -4.622 1.032 -20.998 1.00 41.56 253 ASN A N 1
ATOM 1988 C CA . ASN A 1 253 ? -4.506 0.756 -19.551 1.00 41.56 253 ASN A CA 1
ATOM 1989 C C . ASN A 1 253 ? -3.028 0.744 -19.089 1.00 41.56 253 ASN A C 1
ATOM 1991 O O . ASN A 1 253 ? -2.538 -0.236 -18.544 1.00 41.56 253 ASN A O 1
ATOM 1995 N N . LYS A 1 254 ? -2.300 1.837 -19.334 1.00 43.53 254 LYS A N 1
ATOM 1996 C CA . LYS A 1 254 ? -0.861 2.013 -19.103 1.00 43.53 254 LYS A CA 1
ATOM 1997 C C . LYS A 1 254 ? -0.479 1.837 -17.644 1.00 43.53 254 LYS A C 1
ATOM 1999 O O . LYS A 1 254 ? 0.604 1.369 -17.339 1.00 43.53 254 LYS A O 1
ATOM 2004 N N . PHE A 1 255 ? -1.371 2.195 -16.727 1.00 46.91 255 PHE A N 1
ATOM 2005 C CA . PHE A 1 255 ? -1.101 2.083 -15.297 1.00 46.91 255 PHE A CA 1
ATOM 2006 C C . PHE A 1 255 ? -1.225 0.669 -14.759 1.00 46.91 255 PHE A C 1
ATOM 2008 O O . PHE A 1 255 ? -0.932 0.460 -13.590 1.00 46.91 255 PHE A O 1
ATOM 2015 N N . ARG A 1 256 ? -1.601 -0.294 -15.603 1.00 42.03 256 ARG A N 1
ATOM 2016 C CA . ARG A 1 256 ? -1.489 -1.703 -15.267 1.00 42.03 256 ARG A CA 1
ATOM 2017 C C . ARG A 1 256 ? -0.018 -2.122 -15.129 1.00 42.03 256 ARG A C 1
ATOM 2019 O O . ARG A 1 256 ? 0.272 -2.945 -14.276 1.00 42.03 256 ARG A O 1
ATOM 2026 N N . ASP A 1 257 ? 0.889 -1.499 -15.886 1.00 42.78 257 ASP A N 1
ATOM 2027 C CA . ASP A 1 257 ? 2.323 -1.816 -15.846 1.00 42.78 257 ASP A CA 1
ATOM 2028 C C . ASP A 1 257 ? 3.079 -0.957 -14.816 1.00 42.78 257 ASP A C 1
ATOM 2030 O O . ASP A 1 257 ? 3.970 -1.454 -14.141 1.00 42.78 257 ASP A O 1
ATOM 2034 N N . TYR A 1 258 ? 2.643 0.287 -14.574 1.00 51.19 258 TYR A N 1
ATOM 2035 C CA . TYR A 1 258 ? 3.133 1.171 -13.492 1.00 51.19 258 TYR A CA 1
ATOM 2036 C C . TYR A 1 258 ? 2.344 1.009 -12.172 1.00 51.19 258 TYR A C 1
ATOM 2038 O O . TYR A 1 258 ? 2.222 1.964 -11.402 1.00 51.19 258 TYR A O 1
ATOM 2046 N N . GLY A 1 259 ? 1.748 -0.171 -11.964 1.00 60.50 259 GLY A N 1
ATOM 2047 C CA . GLY A 1 259 ? 0.669 -0.479 -11.015 1.00 60.50 259 GLY A CA 1
ATOM 2048 C C . GLY A 1 259 ? 0.691 0.254 -9.673 1.00 60.50 259 GLY A C 1
ATOM 2049 O O . GLY A 1 259 ? 1.719 0.364 -9.005 1.00 60.50 259 GLY A O 1
ATOM 2050 N N . LEU A 1 260 ? -0.490 0.697 -9.225 1.00 71.25 260 LEU A N 1
ATOM 2051 C CA . LEU A 1 260 ? -0.727 0.898 -7.800 1.00 71.25 260 LEU A CA 1
ATOM 2052 C C . LEU A 1 260 ? -0.823 -0.486 -7.158 1.00 71.25 260 LEU A C 1
ATOM 2054 O O . LEU A 1 260 ? -1.739 -1.252 -7.460 1.00 71.25 260 LEU A O 1
ATOM 2058 N N . PHE A 1 261 ? 0.100 -0.795 -6.257 1.00 79.56 261 PHE A N 1
ATOM 2059 C CA . PHE A 1 261 ? 0.103 -2.056 -5.525 1.00 79.56 261 PHE A CA 1
ATOM 2060 C C . PHE A 1 261 ? -0.398 -1.836 -4.110 1.00 79.56 261 PHE A C 1
ATOM 2062 O O . PHE A 1 261 ? 0.093 -0.944 -3.414 1.00 79.56 261 PHE A O 1
ATOM 2069 N N . TYR A 1 262 ? -1.345 -2.657 -3.662 1.00 84.88 262 TYR A N 1
ATOM 2070 C CA . TYR A 1 262 ? -1.754 -2.637 -2.268 1.00 84.88 262 TYR A CA 1
ATOM 2071 C C . TYR A 1 262 ? -0.917 -3.619 -1.463 1.00 84.88 262 TYR A C 1
ATOM 2073 O O . TYR A 1 262 ? -0.851 -4.812 -1.748 1.00 84.88 262 TYR A O 1
ATOM 2081 N N . ILE A 1 263 ? -0.296 -3.102 -0.412 1.00 89.56 263 ILE A N 1
ATOM 2082 C CA . ILE A 1 263 ? 0.243 -3.914 0.664 1.00 89.56 263 ILE A CA 1
ATOM 2083 C C . ILE A 1 263 ? -0.754 -3.814 1.811 1.00 89.56 263 ILE A C 1
ATOM 2085 O O . ILE A 1 263 ? -1.007 -2.729 2.340 1.00 89.56 263 ILE A O 1
ATOM 2089 N N . ASN A 1 264 ? -1.349 -4.948 2.162 1.00 89.62 264 ASN A N 1
ATOM 2090 C CA . ASN A 1 264 ? -2.314 -5.082 3.241 1.00 89.62 264 ASN A CA 1
ATOM 2091 C C . ASN A 1 264 ? -1.635 -5.778 4.421 1.00 89.62 264 ASN A C 1
ATOM 2093 O O . ASN A 1 264 ? -1.030 -6.833 4.240 1.00 89.62 264 ASN A O 1
ATOM 2097 N N . PRO A 1 265 ? -1.729 -5.272 5.655 1.00 92.12 265 PRO A N 1
ATOM 2098 C CA . PRO A 1 265 ? -1.141 -5.973 6.784 1.00 92.12 265 PRO A CA 1
ATOM 2099 C C . PRO A 1 265 ? -1.890 -7.296 7.026 1.00 92.12 265 PRO A C 1
ATOM 2101 O O . PRO A 1 265 ? -3.096 -7.426 6.789 1.00 92.12 265 PRO A O 1
ATOM 2104 N N . LYS A 1 266 ? -1.184 -8.335 7.475 1.00 89.12 266 LYS A N 1
ATOM 2105 C CA . LYS A 1 266 ? -1.769 -9.663 7.718 1.00 89.12 266 LYS A CA 1
ATOM 2106 C C . LYS A 1 266 ? -2.850 -9.619 8.793 1.00 89.12 266 LYS A C 1
ATOM 2108 O O . LYS A 1 266 ? -3.863 -10.304 8.659 1.00 89.12 266 LYS A O 1
ATOM 2113 N N . VAL A 1 267 ? -2.671 -8.763 9.788 1.00 87.81 267 VAL A N 1
ATOM 2114 C CA . VAL A 1 267 ? -3.661 -8.385 10.803 1.00 87.81 267 VAL A CA 1
ATOM 2115 C C . VAL A 1 267 ? -3.778 -6.862 10.825 1.00 87.81 267 VAL A C 1
ATOM 2117 O O . VAL A 1 267 ? -2.857 -6.189 10.377 1.00 87.81 267 VAL A O 1
ATOM 2120 N N . SER A 1 268 ? -4.892 -6.302 11.303 1.00 88.44 268 SER A N 1
ATOM 2121 C CA . SER A 1 268 ? -5.001 -4.841 11.434 1.00 88.44 268 SER A CA 1
ATOM 2122 C C . SER A 1 268 ? -3.878 -4.306 12.322 1.00 88.44 268 SER A C 1
ATOM 2124 O O . SER A 1 268 ? -3.607 -4.879 13.377 1.00 88.44 268 SER A O 1
ATOM 2126 N N . LEU A 1 269 ? -3.235 -3.212 11.908 1.00 92.31 269 LEU A N 1
ATOM 2127 C CA . LEU A 1 269 ? -2.232 -2.562 12.745 1.00 92.31 269 LEU A CA 1
ATOM 2128 C C . LEU A 1 269 ? -2.904 -1.947 13.976 1.00 92.31 269 LEU A C 1
ATOM 2130 O O . LEU A 1 269 ? -3.979 -1.349 13.883 1.00 92.31 269 LEU A O 1
ATOM 2134 N N . GLU A 1 270 ? -2.260 -2.093 15.128 1.00 90.44 270 GLU A N 1
ATOM 2135 C CA . GLU A 1 270 ? -2.684 -1.437 16.363 1.00 90.44 270 GLU A CA 1
ATOM 2136 C C . GLU A 1 270 ? -2.399 0.069 16.325 1.00 90.44 270 GLU A C 1
ATOM 2138 O O . GLU A 1 270 ? -1.502 0.507 15.594 1.00 90.44 270 GLU A O 1
ATOM 2143 N N . PRO A 1 271 ? -3.063 0.868 17.179 1.00 91.12 271 PRO A N 1
ATOM 2144 C CA . PRO A 1 271 ? -2.717 2.269 17.349 1.00 91.12 271 PRO A CA 1
ATOM 2145 C C . PRO A 1 271 ? -1.228 2.507 17.634 1.00 91.12 271 PRO A C 1
ATOM 2147 O O . PRO A 1 271 ? -0.583 1.773 18.395 1.00 91.12 271 PRO A O 1
ATOM 2150 N N . GLY A 1 272 ? -0.695 3.563 17.022 1.00 93.88 272 GLY A N 1
ATOM 2151 C CA . GLY A 1 272 ? 0.705 3.966 17.122 1.00 93.88 272 GLY A CA 1
ATOM 2152 C C . GLY A 1 272 ? 1.303 4.368 15.777 1.00 93.88 272 GLY A C 1
ATOM 2153 O O . GLY A 1 272 ? 0.626 4.375 14.751 1.00 93.88 272 GLY A O 1
ATOM 2154 N N . ASN A 1 273 ? 2.591 4.701 15.786 1.00 97.12 273 ASN A N 1
ATOM 2155 C CA . ASN A 1 273 ? 3.330 5.043 14.576 1.00 97.12 273 ASN A CA 1
ATOM 2156 C C . ASN A 1 273 ? 3.902 3.787 13.921 1.00 97.12 273 ASN A C 1
ATOM 2158 O O . ASN A 1 273 ? 4.475 2.933 14.595 1.00 97.12 273 ASN A O 1
ATOM 2162 N N . TRP A 1 274 ? 3.783 3.699 12.603 1.00 97.75 274 TRP A N 1
ATOM 2163 C CA . TRP A 1 274 ? 4.236 2.567 11.804 1.00 97.75 274 TRP A CA 1
ATOM 2164 C C . TRP A 1 274 ? 4.997 3.042 10.570 1.00 97.75 274 TRP A C 1
ATOM 2166 O O . TRP A 1 274 ? 4.823 4.170 10.110 1.00 97.75 274 TRP A O 1
ATOM 2176 N N . ARG A 1 275 ? 5.826 2.165 10.005 1.00 96.94 275 ARG A N 1
ATOM 2177 C CA . ARG A 1 275 ? 6.335 2.292 8.633 1.00 96.94 275 ARG A CA 1
ATOM 2178 C C . ARG A 1 275 ? 6.238 0.961 7.907 1.00 96.94 275 ARG A C 1
ATOM 2180 O O . ARG A 1 275 ? 6.337 -0.089 8.535 1.00 96.94 275 ARG A O 1
ATOM 2187 N N . LEU A 1 276 ? 6.101 1.021 6.592 1.00 96.88 276 LEU A N 1
ATOM 2188 C CA . LEU A 1 276 ? 6.214 -0.123 5.701 1.00 96.88 276 LEU A CA 1
ATOM 2189 C C . LEU A 1 276 ? 7.671 -0.281 5.255 1.00 96.88 276 LEU A C 1
ATOM 2191 O O . LEU A 1 276 ? 8.341 0.698 4.918 1.00 96.88 276 LEU A O 1
ATOM 2195 N N . VAL A 1 277 ? 8.144 -1.521 5.237 1.00 96.56 277 VAL A N 1
ATOM 2196 C CA . VAL A 1 277 ? 9.423 -1.925 4.658 1.00 96.56 277 VAL A CA 1
ATOM 2197 C C . VAL A 1 277 ? 9.142 -2.855 3.485 1.00 96.56 277 VAL A C 1
ATOM 2199 O O . VAL A 1 277 ? 8.378 -3.807 3.642 1.00 96.56 277 VAL A O 1
ATOM 2202 N N . VAL A 1 278 ? 9.742 -2.571 2.326 1.00 93.44 278 VAL A N 1
ATOM 2203 C CA . VAL A 1 278 ? 9.595 -3.375 1.100 1.00 93.44 278 VAL A CA 1
ATOM 2204 C C . VAL A 1 278 ? 10.970 -3.698 0.524 1.00 93.44 278 VAL A C 1
ATOM 2206 O O . VAL A 1 278 ? 11.827 -2.820 0.424 1.00 93.44 278 VAL A O 1
ATOM 2209 N N . SER A 1 279 ? 11.185 -4.949 0.136 1.00 91.19 279 SER A N 1
ATOM 2210 C CA . SER A 1 279 ? 12.369 -5.402 -0.596 1.00 91.19 279 SER A CA 1
ATOM 2211 C C . SER A 1 279 ? 12.047 -6.612 -1.473 1.00 91.19 279 SER A C 1
ATOM 2213 O O . SER A 1 279 ? 10.946 -7.150 -1.393 1.00 91.19 279 SER A O 1
ATOM 2215 N N . GLY A 1 280 ? 12.999 -7.041 -2.307 1.00 82.12 280 GLY A N 1
ATOM 2216 C CA . GLY A 1 280 ? 12.775 -8.146 -3.246 1.00 82.12 280 GLY A CA 1
ATOM 2217 C C . GLY A 1 280 ? 11.910 -7.724 -4.433 1.00 82.12 280 GLY A C 1
ATOM 2218 O O . GLY A 1 280 ? 10.941 -8.394 -4.764 1.00 82.12 280 GLY A O 1
ATOM 2219 N N . VAL A 1 281 ? 12.234 -6.571 -5.021 1.00 80.56 281 VAL A N 1
ATOM 2220 C CA . VAL A 1 281 ? 11.596 -6.037 -6.230 1.00 80.56 281 VAL A CA 1
ATOM 2221 C C . VAL A 1 281 ? 12.694 -5.803 -7.258 1.00 80.56 281 VAL A C 1
ATOM 2223 O O . VAL A 1 281 ? 13.726 -5.228 -6.905 1.00 80.56 281 VAL A O 1
ATOM 2226 N N . SER A 1 282 ? 12.473 -6.216 -8.502 1.00 73.25 282 SER A N 1
ATOM 2227 C CA . SER A 1 282 ? 13.368 -5.934 -9.626 1.00 73.25 282 SER A CA 1
ATOM 2228 C C . SER A 1 282 ? 12.585 -5.448 -10.839 1.00 73.25 282 SER A C 1
ATOM 2230 O O . SER A 1 282 ? 11.372 -5.640 -10.909 1.00 73.25 282 SER A O 1
ATOM 2232 N N . ASP A 1 283 ? 13.270 -4.814 -11.780 1.00 68.00 283 ASP A N 1
ATOM 2233 C CA . ASP A 1 283 ? 12.738 -4.539 -13.115 1.00 68.00 283 ASP A CA 1
ATOM 2234 C C . ASP A 1 283 ? 12.952 -5.750 -14.052 1.00 68.00 283 ASP A C 1
ATOM 2236 O O . ASP A 1 283 ? 13.364 -6.835 -13.620 1.00 68.00 283 ASP A O 1
ATOM 2240 N N . ASP A 1 284 ? 12.636 -5.571 -15.331 1.00 59.56 284 ASP A N 1
ATOM 2241 C CA . ASP A 1 284 ? 12.843 -6.532 -16.419 1.00 59.56 284 ASP A CA 1
ATOM 2242 C C . ASP A 1 284 ? 14.313 -6.678 -16.852 1.00 59.56 284 ASP A C 1
ATOM 2244 O O . ASP A 1 284 ? 14.706 -7.745 -17.330 1.00 59.56 284 ASP A O 1
ATOM 2248 N N . ALA A 1 285 ? 15.150 -5.668 -16.603 1.00 59.28 285 ALA A N 1
ATOM 2249 C CA . ALA A 1 285 ? 16.601 -5.721 -16.801 1.00 59.28 285 ALA A CA 1
ATOM 2250 C C . ALA A 1 285 ? 17.362 -6.437 -15.657 1.00 59.28 285 ALA A C 1
ATOM 2252 O O . ALA A 1 285 ? 18.568 -6.703 -15.769 1.00 59.28 285 ALA A O 1
ATOM 2253 N N . GLY A 1 286 ? 16.671 -6.781 -14.565 1.00 65.19 286 GLY A N 1
ATOM 2254 C CA . GLY A 1 286 ? 17.223 -7.448 -13.386 1.00 65.19 286 GLY A CA 1
ATOM 2255 C C . GLY A 1 286 ? 17.882 -6.509 -12.371 1.00 65.19 286 GLY A C 1
ATOM 2256 O O . GLY A 1 286 ? 18.633 -6.970 -11.507 1.00 65.19 286 GLY A O 1
ATOM 2257 N N . ASN A 1 287 ? 17.629 -5.203 -12.448 1.00 70.00 287 ASN A N 1
ATOM 2258 C CA . ASN A 1 287 ? 18.071 -4.240 -11.452 1.00 70.00 287 ASN A CA 1
ATOM 2259 C C . ASN A 1 287 ? 17.195 -4.351 -10.200 1.00 70.00 287 ASN A C 1
ATOM 2261 O O . ASN A 1 287 ? 15.996 -4.075 -10.209 1.00 70.00 287 ASN A O 1
ATOM 2265 N N . GLU A 1 288 ? 17.802 -4.745 -9.083 1.00 81.25 288 GLU A N 1
ATOM 2266 C CA . GLU A 1 288 ? 17.094 -4.858 -7.809 1.00 81.25 288 GLU A CA 1
ATOM 2267 C C . GLU A 1 288 ? 16.933 -3.496 -7.116 1.00 81.25 288 GLU A C 1
ATOM 2269 O O . GLU A 1 288 ? 17.905 -2.753 -6.912 1.00 81.25 288 GLU A O 1
ATOM 2274 N N . MET A 1 289 ? 15.707 -3.208 -6.673 1.00 85.94 289 MET A N 1
ATOM 2275 C CA . MET A 1 289 ? 15.380 -2.077 -5.807 1.00 85.94 289 MET A CA 1
ATOM 2276 C C . MET A 1 289 ? 16.100 -2.205 -4.455 1.00 85.94 289 MET A C 1
ATOM 2278 O O . MET A 1 289 ? 16.158 -3.274 -3.841 1.00 85.94 289 MET A O 1
ATOM 2282 N N . GLU A 1 290 ? 16.592 -1.084 -3.928 1.00 90.25 290 GLU A N 1
ATOM 2283 C CA . GLU A 1 290 ? 17.096 -1.026 -2.552 1.00 90.25 290 GLU A CA 1
ATOM 2284 C C . GLU A 1 290 ? 15.979 -1.227 -1.516 1.00 90.25 290 GLU A C 1
ATOM 2286 O O . GLU A 1 290 ? 14.810 -0.967 -1.775 1.00 90.25 290 GLU A O 1
ATOM 2291 N N . ILE A 1 291 ? 16.318 -1.645 -0.291 1.00 94.50 291 ILE A N 1
ATOM 2292 C CA . ILE A 1 291 ? 15.304 -1.800 0.763 1.00 94.50 291 ILE A CA 1
ATOM 2293 C C . ILE A 1 291 ? 14.601 -0.460 0.997 1.00 94.50 291 ILE A C 1
ATOM 2295 O O . ILE A 1 291 ? 15.175 0.482 1.550 1.00 94.50 291 ILE A O 1
ATOM 2299 N N . TYR A 1 292 ? 13.327 -0.407 0.632 1.00 94.44 292 TYR A N 1
ATOM 2300 C CA . TYR A 1 292 ? 12.499 0.761 0.818 1.00 94.44 292 TYR A CA 1
ATOM 2301 C C . TYR A 1 292 ? 11.988 0.811 2.253 1.00 94.44 292 TYR A C 1
ATOM 2303 O O . TYR A 1 292 ? 11.465 -0.172 2.780 1.00 94.44 292 TYR A O 1
ATOM 2311 N N . LYS A 1 293 ? 12.099 1.985 2.875 1.00 95.62 293 LYS A N 1
ATOM 2312 C CA . LYS A 1 293 ? 11.464 2.303 4.155 1.00 95.62 293 LYS A CA 1
ATOM 2313 C C . LYS A 1 293 ? 10.557 3.502 3.953 1.00 95.62 293 LYS A C 1
ATOM 2315 O O . LYS A 1 293 ? 11.024 4.596 3.638 1.00 95.62 293 LYS A O 1
ATOM 2320 N N . SER A 1 294 ? 9.267 3.282 4.150 1.00 94.69 294 SER A N 1
ATOM 2321 C CA . SER A 1 294 ? 8.242 4.301 3.987 1.00 94.69 294 SER A CA 1
ATOM 2322 C C . SER A 1 294 ? 8.438 5.448 4.979 1.00 94.69 294 SER A C 1
ATOM 2324 O O . SER A 1 294 ? 9.026 5.279 6.055 1.00 94.69 294 SER A O 1
ATOM 2326 N N . LYS A 1 295 ? 7.850 6.610 4.674 1.00 92.81 295 LYS A N 1
ATOM 2327 C CA . LYS A 1 295 ? 7.607 7.614 5.721 1.00 92.81 295 LYS A CA 1
ATOM 2328 C C . LYS A 1 295 ? 6.719 6.997 6.799 1.00 92.81 295 LYS A C 1
ATOM 2330 O O . LYS A 1 295 ? 5.869 6.156 6.486 1.00 92.81 295 LYS A O 1
ATOM 2335 N N . SER A 1 296 ? 6.927 7.410 8.047 1.00 95.31 296 SER A N 1
ATOM 2336 C CA . SER A 1 296 ? 6.087 6.964 9.152 1.00 95.31 296 SER A CA 1
ATOM 2337 C C . SER A 1 296 ? 4.665 7.491 8.993 1.00 95.31 296 SER A C 1
ATOM 2339 O O . SER A 1 296 ? 4.464 8.619 8.538 1.00 95.31 296 SER A O 1
ATOM 2341 N N . PHE A 1 297 ? 3.694 6.699 9.417 1.00 95.06 297 PHE A N 1
ATOM 2342 C CA . PHE A 1 297 ? 2.288 7.066 9.462 1.00 95.06 297 PHE A CA 1
ATOM 2343 C C . PHE A 1 297 ? 1.665 6.593 10.772 1.00 95.06 297 PHE A C 1
ATOM 2345 O O . PHE A 1 297 ? 2.112 5.616 11.372 1.00 95.06 297 PHE A O 1
ATOM 2352 N N . GLU A 1 298 ? 0.648 7.313 11.225 1.00 94.75 298 GLU A N 1
ATOM 2353 C CA . GLU A 1 298 ? -0.020 7.047 12.493 1.00 94.75 298 GLU A CA 1
ATOM 2354 C C . GLU A 1 298 ? -1.287 6.225 12.253 1.00 94.75 298 GLU A C 1
ATOM 2356 O O . GLU A 1 298 ? -2.075 6.535 11.360 1.00 94.75 298 GLU A O 1
ATOM 2361 N N . ILE A 1 299 ? -1.483 5.195 13.073 1.00 93.88 299 ILE A N 1
ATOM 2362 C CA . ILE A 1 299 ? -2.735 4.456 13.180 1.00 93.88 299 ILE A CA 1
ATOM 2363 C C . ILE A 1 299 ? -3.445 4.876 14.461 1.00 93.88 299 ILE A C 1
ATOM 2365 O O . ILE A 1 299 ? -2.839 4.932 15.534 1.00 93.88 299 ILE A O 1
ATOM 2369 N N . LYS A 1 300 ? -4.746 5.142 14.356 1.00 92.00 300 LYS A N 1
ATOM 2370 C CA . LYS A 1 300 ? -5.616 5.494 15.487 1.00 92.00 300 LYS A CA 1
ATOM 2371 C C . LYS A 1 300 ? -6.785 4.525 15.582 1.00 92.00 300 LYS A C 1
ATOM 2373 O O . LYS A 1 300 ? -7.107 3.837 14.626 1.00 92.00 300 LYS A O 1
ATOM 2378 N N . ASN A 1 301 ? -7.476 4.495 16.713 1.00 92.00 301 ASN A N 1
ATOM 2379 C CA . ASN A 1 301 ? -8.799 3.873 16.757 1.00 92.00 301 ASN A CA 1
ATOM 2380 C C . ASN A 1 301 ? -9.841 4.873 16.249 1.00 92.00 301 ASN A C 1
ATOM 2382 O O . ASN A 1 301 ? -9.749 6.055 16.570 1.00 92.00 301 ASN A O 1
ATOM 2386 N N . LEU A 1 302 ? -10.848 4.419 15.503 1.00 91.12 302 LEU A N 1
ATOM 2387 C CA . LEU A 1 302 ? -12.030 5.221 15.169 1.00 91.12 302 LEU A CA 1
ATOM 2388 C C . LEU A 1 302 ? -12.909 5.448 16.407 1.00 91.12 302 LEU A C 1
ATOM 2390 O O . LEU A 1 302 ? -13.472 6.527 16.591 1.00 91.12 302 LEU A O 1
ATOM 2394 N N . PHE A 1 303 ? -13.013 4.431 17.259 1.00 93.00 303 PHE A N 1
ATOM 2395 C CA . PHE A 1 303 ? -13.789 4.455 18.491 1.00 93.00 303 PHE A CA 1
ATOM 2396 C C . PHE A 1 303 ? -13.145 3.578 19.569 1.00 93.00 303 PHE A C 1
ATOM 2398 O O . PHE A 1 303 ? -12.331 2.706 19.278 1.00 93.00 303 PHE A O 1
ATOM 2405 N N . THR A 1 304 ? -13.529 3.794 20.820 1.00 93.75 304 THR A N 1
ATOM 2406 C CA . THR A 1 304 ? -13.350 2.853 21.925 1.00 93.75 304 THR A CA 1
ATOM 2407 C C . THR A 1 304 ? -14.663 2.131 22.190 1.00 93.75 304 THR A C 1
ATOM 2409 O O . THR A 1 304 ? -15.747 2.682 21.984 1.00 93.75 304 THR A O 1
ATOM 2412 N N . VAL A 1 305 ? -14.575 0.880 22.636 1.00 93.81 305 VAL A N 1
ATOM 2413 C CA . VAL A 1 305 ? -15.741 0.122 23.099 1.00 93.81 305 VAL A CA 1
ATOM 2414 C C . VAL A 1 305 ? -15.918 0.426 24.582 1.00 93.81 305 VAL A C 1
ATOM 2416 O O . VAL A 1 305 ? -15.104 0.014 25.406 1.00 93.81 305 VAL A O 1
ATOM 2419 N N . GLU A 1 306 ? -16.959 1.185 24.918 1.00 94.19 306 GLU A N 1
ATOM 2420 C CA . GLU A 1 306 ? -17.275 1.541 26.307 1.00 94.19 306 GLU A CA 1
ATOM 2421 C C . GLU A 1 306 ? -17.936 0.361 27.017 1.00 94.19 306 GLU A C 1
ATOM 2423 O O . GLU A 1 306 ? -17.641 0.049 28.172 1.00 94.19 306 GLU A O 1
ATOM 2428 N N . THR A 1 307 ? -18.849 -0.318 26.327 1.00 93.31 307 THR A N 1
ATOM 2429 C CA . THR A 1 307 ? -19.568 -1.470 26.868 1.00 93.31 307 THR A CA 1
ATOM 2430 C C . THR A 1 307 ? -19.936 -2.413 25.738 1.00 93.31 307 THR A C 1
ATOM 2432 O O . THR A 1 307 ? -20.443 -1.982 24.706 1.00 93.31 307 THR A O 1
ATOM 2435 N N . LEU A 1 308 ? -19.699 -3.700 25.954 1.00 94.19 308 LEU A N 1
ATOM 2436 C CA . LEU A 1 308 ? -20.279 -4.781 25.174 1.00 94.19 308 LEU A CA 1
ATOM 2437 C C . LEU A 1 308 ? -20.942 -5.731 26.171 1.00 94.19 308 LEU A C 1
ATOM 2439 O O . LEU A 1 308 ? -20.287 -6.192 27.107 1.00 94.19 308 LEU A O 1
ATOM 2443 N N . ASN A 1 309 ? -22.232 -5.989 25.992 1.00 92.88 309 ASN A N 1
ATOM 2444 C CA . ASN A 1 309 ? -22.951 -7.036 26.708 1.00 92.88 309 ASN A CA 1
ATOM 2445 C C . ASN A 1 309 ? -23.664 -7.944 25.697 1.00 92.88 309 ASN A C 1
ATOM 2447 O O . ASN A 1 309 ? -23.557 -7.736 24.491 1.00 92.88 309 ASN A O 1
ATOM 2451 N N . LYS A 1 310 ? -24.377 -8.969 26.171 1.00 94.31 310 LYS A N 1
ATOM 2452 C CA . LYS A 1 310 ? -25.037 -9.928 25.277 1.00 94.31 310 LYS A CA 1
ATOM 2453 C C . LYS A 1 310 ? -26.116 -9.299 24.383 1.00 94.31 310 LYS A C 1
ATOM 2455 O O . LYS A 1 310 ? -26.434 -9.898 23.368 1.00 94.31 310 LYS A O 1
ATOM 2460 N N . ASP A 1 311 ? -26.679 -8.146 24.745 1.00 95.12 311 ASP A N 1
ATOM 2461 C CA . ASP A 1 311 ? -27.850 -7.546 24.092 1.00 95.12 311 ASP A CA 1
ATOM 2462 C C . ASP A 1 311 ? -27.519 -6.245 23.338 1.00 95.12 311 ASP A C 1
ATOM 2464 O O . ASP A 1 311 ? -28.291 -5.825 22.478 1.00 95.12 311 ASP A O 1
ATOM 2468 N N . GLU A 1 312 ? -26.398 -5.583 23.637 1.00 95.00 312 GLU A N 1
ATOM 2469 C CA . GLU A 1 312 ? -26.050 -4.291 23.045 1.00 95.00 312 GLU A CA 1
ATOM 2470 C C . GLU A 1 312 ? -24.542 -3.998 23.048 1.00 95.00 312 GLU A C 1
ATOM 2472 O O . GLU A 1 312 ? -23.744 -4.594 23.780 1.00 95.00 312 GLU A O 1
ATOM 2477 N N . ILE A 1 313 ? -24.162 -3.007 22.242 1.00 95.31 313 ILE A N 1
ATOM 2478 C CA . ILE A 1 313 ? -22.827 -2.414 22.236 1.00 95.31 313 ILE A CA 1
ATOM 2479 C C . ILE A 1 313 ? -22.919 -0.891 22.288 1.00 95.31 313 ILE A C 1
ATOM 2481 O O . ILE A 1 313 ? -23.685 -0.264 21.552 1.00 95.31 313 ILE A O 1
ATOM 2485 N N . LYS A 1 314 ? -22.079 -0.297 23.137 1.00 95.75 314 LYS A N 1
ATOM 2486 C CA . LYS A 1 314 ? -21.860 1.141 23.232 1.00 95.75 314 LYS A CA 1
ATOM 2487 C C . LYS A 1 314 ? -20.423 1.478 22.855 1.00 95.75 314 LYS A C 1
ATOM 2489 O O . LYS A 1 314 ? -19.469 0.950 23.433 1.00 95.75 314 LYS A O 1
ATOM 2494 N N . ILE A 1 315 ? -20.278 2.404 21.915 1.00 95.38 315 ILE A N 1
ATOM 2495 C CA . ILE A 1 315 ? -18.995 2.917 21.441 1.00 95.38 315 ILE A CA 1
ATOM 2496 C C . ILE A 1 315 ? -18.875 4.418 21.698 1.00 95.38 315 ILE A C 1
ATOM 2498 O O . ILE A 1 315 ? -19.863 5.159 21.707 1.00 95.38 315 ILE A O 1
ATOM 2502 N N . LYS A 1 316 ? -17.637 4.875 21.845 1.00 96.06 316 LYS A N 1
ATOM 2503 C CA . LYS A 1 316 ? -17.282 6.288 21.917 1.00 96.06 316 LYS A CA 1
ATOM 2504 C C . LYS A 1 316 ? -16.273 6.603 20.829 1.00 96.06 316 LYS A C 1
ATOM 2506 O O . LYS A 1 316 ? -15.202 6.008 20.788 1.00 96.06 316 LYS A O 1
ATOM 2511 N N . PHE A 1 317 ? -16.604 7.525 19.935 1.00 94.75 317 PHE A N 1
ATOM 2512 C CA . PHE A 1 317 ? -15.676 7.936 18.890 1.00 94.75 317 PHE A CA 1
ATOM 2513 C C . PHE A 1 317 ? -14.479 8.664 19.513 1.00 94.75 317 PHE A C 1
ATOM 2515 O O . PHE A 1 317 ? -14.636 9.491 20.414 1.00 94.75 317 PHE A O 1
ATOM 2522 N N . THR A 1 318 ? -13.272 8.343 19.047 1.00 93.56 318 THR A N 1
ATOM 2523 C CA . THR A 1 318 ? -12.024 8.960 19.541 1.00 93.56 318 THR A CA 1
ATOM 2524 C C . THR A 1 318 ? -11.890 10.418 19.102 1.00 93.56 318 THR A C 1
ATOM 2526 O O . THR A 1 318 ? -11.276 11.229 19.789 1.00 93.56 318 THR A O 1
ATOM 2529 N N . GLU A 1 319 ? -12.516 10.752 17.978 1.00 92.94 319 GLU A N 1
ATOM 2530 C CA . GLU A 1 319 ? -12.720 12.093 17.443 1.00 92.94 319 GLU A CA 1
ATOM 2531 C C . GLU A 1 319 ? -14.204 12.224 17.067 1.00 92.94 319 GLU A C 1
ATOM 2533 O O . GLU A 1 319 ? -14.816 11.212 16.725 1.00 92.94 319 GLU A O 1
ATOM 2538 N N . PRO A 1 320 ? -14.808 13.427 17.085 1.00 93.88 320 PRO A N 1
ATOM 2539 C CA . PRO A 1 320 ? -16.198 13.591 16.668 1.00 93.88 320 PRO A CA 1
ATOM 2540 C C . PRO A 1 320 ? -16.448 12.977 15.282 1.00 93.88 320 PRO A C 1
ATOM 2542 O O . PRO A 1 320 ? -15.686 13.230 14.345 1.00 93.88 320 PRO A O 1
ATOM 2545 N N . PHE A 1 321 ? -17.507 12.171 15.159 1.00 91.56 321 PHE A N 1
ATOM 2546 C CA . PHE A 1 321 ? -17.828 11.440 13.936 1.00 91.56 321 PHE A CA 1
ATOM 2547 C C . PHE A 1 321 ? -17.889 12.381 12.732 1.00 91.56 321 PHE A C 1
ATOM 2549 O O . PHE A 1 321 ? -18.415 13.493 12.808 1.00 91.56 321 PHE A O 1
ATOM 2556 N N . ASN A 1 322 ? -17.361 11.923 11.602 1.00 88.62 322 ASN A N 1
ATOM 2557 C CA . ASN A 1 322 ? -17.385 12.662 10.354 1.00 88.62 322 ASN A CA 1
ATOM 2558 C C . ASN A 1 322 ? -17.625 11.681 9.212 1.00 88.62 322 ASN A C 1
ATOM 2560 O O . ASN A 1 322 ? -16.750 10.874 8.882 1.00 88.62 322 ASN A O 1
ATOM 2564 N N . LYS A 1 323 ? -18.788 11.792 8.570 1.00 85.94 323 LYS A N 1
ATOM 2565 C CA . LYS A 1 323 ? -19.190 10.906 7.471 1.00 85.94 323 LYS A CA 1
ATOM 2566 C C . LYS A 1 323 ? -18.223 10.923 6.289 1.00 85.94 323 LYS A C 1
ATOM 2568 O O . LYS A 1 323 ? -18.166 9.962 5.535 1.00 85.94 323 LYS A O 1
ATOM 2573 N N . LYS A 1 324 ? -17.430 11.991 6.114 1.00 80.06 324 LYS A N 1
ATOM 2574 C CA . LYS A 1 324 ? -16.400 12.045 5.062 1.00 80.06 324 LYS A CA 1
ATOM 2575 C C . LYS A 1 324 ? -15.236 11.092 5.330 1.00 80.06 324 LYS A C 1
ATOM 2577 O O . LYS A 1 324 ? -14.636 10.621 4.377 1.00 80.06 324 LYS A O 1
ATOM 2582 N N . ILE A 1 325 ? -14.920 10.826 6.599 1.00 77.06 325 ILE A N 1
ATOM 2583 C CA . ILE A 1 325 ? -13.840 9.905 6.983 1.00 77.06 325 ILE A CA 1
ATOM 2584 C C . ILE A 1 325 ? -14.292 8.458 6.763 1.00 77.06 325 ILE A C 1
ATOM 2586 O O . ILE A 1 325 ? -13.549 7.653 6.215 1.00 77.06 325 ILE A O 1
ATOM 2590 N N . VAL A 1 326 ? -15.526 8.137 7.162 1.00 75.69 326 VAL A N 1
ATOM 2591 C CA . VAL A 1 326 ? -16.077 6.771 7.084 1.00 75.69 326 VAL A CA 1
ATOM 2592 C C . VAL A 1 326 ? -16.634 6.438 5.692 1.00 75.69 326 VAL A C 1
ATOM 2594 O O . VAL A 1 326 ? -16.677 5.271 5.306 1.00 75.69 326 VAL A O 1
ATOM 2597 N N . GLY A 1 327 ? -17.017 7.456 4.915 1.00 75.38 327 GLY A N 1
ATOM 2598 C CA . GLY A 1 327 ? -17.608 7.317 3.581 1.00 75.38 327 GLY A CA 1
ATOM 2599 C C . GLY A 1 327 ? -19.119 7.069 3.585 1.00 75.38 327 GLY A C 1
ATOM 2600 O O . GLY A 1 327 ? -19.705 6.909 2.515 1.00 75.38 327 GLY A O 1
ATOM 2601 N N . ASP A 1 328 ? -19.744 7.054 4.764 1.00 80.88 328 ASP A N 1
ATOM 2602 C CA . ASP A 1 328 ? -21.162 6.759 4.968 1.00 80.88 328 ASP A CA 1
ATOM 2603 C C . ASP A 1 328 ? -21.677 7.416 6.265 1.00 80.88 328 ASP A C 1
ATOM 2605 O O . ASP A 1 328 ? -20.881 7.872 7.091 1.00 80.88 328 ASP A O 1
ATOM 2609 N N . ASP A 1 329 ? -22.996 7.472 6.459 1.00 86.69 329 ASP A N 1
ATOM 2610 C CA . ASP A 1 329 ? -23.638 7.897 7.717 1.00 86.69 329 ASP A CA 1
ATOM 2611 C C . ASP A 1 329 ? -23.898 6.728 8.683 1.00 86.69 329 ASP A C 1
ATOM 2613 O O . ASP A 1 329 ? -24.649 6.844 9.656 1.00 86.69 329 ASP A O 1
ATOM 2617 N N . LYS A 1 330 ? -23.228 5.601 8.435 1.00 88.50 330 LYS A N 1
ATOM 2618 C CA . LYS A 1 330 ? -23.260 4.414 9.278 1.00 88.50 330 LYS A CA 1
ATOM 2619 C C . LYS A 1 330 ? -21.871 3.845 9.515 1.00 88.50 330 LYS A C 1
ATOM 2621 O O . LYS A 1 330 ? -20.976 3.974 8.684 1.00 88.50 330 LYS A O 1
ATOM 2626 N N . VAL A 1 331 ? -21.716 3.159 10.642 1.00 88.88 331 VAL A N 1
ATOM 2627 C CA . VAL A 1 331 ? -20.548 2.321 10.935 1.00 88.88 331 VAL A CA 1
ATOM 2628 C C . VAL A 1 331 ? -21.033 0.895 11.132 1.00 88.88 331 VAL A C 1
ATOM 2630 O O . VAL A 1 331 ? -21.870 0.632 11.994 1.00 88.88 331 VAL A O 1
ATOM 2633 N N . ILE A 1 332 ? -20.509 -0.035 10.336 1.00 90.44 332 ILE A N 1
ATOM 2634 C CA . ILE A 1 332 ? -20.769 -1.464 10.527 1.00 90.44 332 ILE A CA 1
ATOM 2635 C C . ILE A 1 332 ? -19.803 -1.976 11.590 1.00 90.44 332 ILE A C 1
ATOM 2637 O O . ILE A 1 332 ? -18.590 -1.886 11.408 1.00 90.44 332 ILE A O 1
ATOM 2641 N N . LEU A 1 333 ? -20.345 -2.509 12.681 1.00 92.50 333 LEU A N 1
ATOM 2642 C CA . LEU A 1 333 ? -19.615 -3.180 13.747 1.00 92.50 333 LEU A CA 1
ATOM 2643 C C . LEU A 1 333 ? -19.701 -4.689 13.514 1.00 92.50 333 LEU A C 1
ATOM 2645 O O . LEU A 1 333 ? -20.779 -5.277 13.553 1.00 92.50 333 LEU A O 1
ATOM 2649 N N . VAL A 1 334 ? -18.563 -5.312 13.245 1.00 92.62 334 VAL A N 1
ATOM 2650 C CA . VAL A 1 334 ? -18.381 -6.756 13.130 1.00 92.62 334 VAL A CA 1
ATOM 2651 C C . VAL A 1 334 ? -17.679 -7.220 14.396 1.00 92.62 334 VAL A C 1
ATOM 2653 O O . VAL A 1 334 ? -16.570 -6.779 14.702 1.00 92.62 334 VAL A O 1
ATOM 2656 N N . ILE A 1 335 ? -18.354 -8.085 15.141 1.00 93.12 335 ILE A N 1
ATOM 2657 C CA . ILE A 1 335 ? -17.879 -8.673 16.385 1.00 93.12 335 ILE A CA 1
ATOM 2658 C C . ILE A 1 335 ? -17.406 -10.081 16.057 1.00 93.12 335 ILE A C 1
ATOM 2660 O O . ILE A 1 335 ? -18.161 -10.882 15.501 1.00 93.12 335 ILE A O 1
ATOM 2664 N N . THR A 1 336 ? -16.157 -10.372 16.396 1.00 91.75 336 THR A N 1
ATOM 2665 C CA . THR A 1 336 ? -15.540 -11.679 16.172 1.00 91.75 336 THR A CA 1
ATOM 2666 C C . THR A 1 336 ? -15.013 -12.274 17.467 1.00 91.75 336 THR A C 1
ATOM 2668 O O . THR A 1 336 ? -14.580 -11.545 18.363 1.00 91.75 336 THR A O 1
ATOM 2671 N N . GLN A 1 337 ? -15.036 -13.601 17.546 1.00 92.38 337 GLN A N 1
ATOM 2672 C CA . GLN A 1 337 ? -14.451 -14.389 18.623 1.00 92.38 337 GLN A CA 1
ATOM 2673 C C . GLN A 1 337 ? -13.698 -15.565 17.998 1.00 92.38 337 GLN A C 1
ATOM 2675 O O . GLN A 1 337 ? -14.227 -16.242 17.124 1.00 92.38 337 GLN A O 1
ATOM 2680 N N . TYR A 1 338 ? -12.436 -15.773 18.383 1.00 86.88 338 TYR A N 1
ATOM 2681 C CA . TYR A 1 338 ? -11.573 -16.821 17.806 1.00 86.88 338 TYR A CA 1
ATOM 2682 C C . TYR A 1 338 ? -11.465 -16.803 16.265 1.00 86.88 338 TYR A C 1
ATOM 2684 O O . TYR A 1 338 ? -11.194 -17.826 15.646 1.00 86.88 338 TYR A O 1
ATOM 2692 N N . GLY A 1 339 ? -11.646 -15.631 15.646 1.00 82.38 339 GLY A N 1
ATOM 2693 C CA . GLY A 1 339 ? -11.625 -15.455 14.189 1.00 82.38 339 GLY A CA 1
ATOM 2694 C C . GLY A 1 339 ? -12.979 -15.645 13.497 1.00 82.38 339 GLY A C 1
ATOM 2695 O O . GLY A 1 339 ? -13.100 -15.287 12.329 1.00 82.38 339 GLY A O 1
ATOM 2696 N N . GLU A 1 340 ? -14.000 -16.120 14.210 1.00 89.31 340 GLU A N 1
ATOM 2697 C CA . GLU A 1 340 ? -15.354 -16.311 13.687 1.00 89.31 340 GLU A CA 1
ATOM 2698 C C . GLU A 1 340 ? -16.224 -15.080 13.940 1.00 89.31 340 GLU A C 1
ATOM 2700 O O . GLU A 1 340 ? -16.134 -14.445 14.994 1.00 89.31 340 GLU A O 1
ATOM 2705 N N . ILE A 1 341 ? -17.087 -14.733 12.982 1.00 92.06 341 ILE A N 1
ATOM 2706 C CA . ILE A 1 341 ? -18.052 -13.638 13.146 1.00 92.06 341 ILE A CA 1
ATOM 2707 C C . ILE A 1 341 ? -19.197 -14.125 14.031 1.00 92.06 341 ILE A C 1
ATOM 2709 O O . ILE A 1 341 ? -20.013 -14.937 13.607 1.00 92.06 341 ILE A O 1
ATOM 2713 N N . VAL A 1 342 ? -19.293 -13.572 15.239 1.00 93.56 342 VAL A N 1
ATOM 2714 C CA . VAL A 1 342 ? -20.383 -13.873 16.182 1.00 93.56 342 VAL A CA 1
ATOM 2715 C C . VAL A 1 342 ? -21.556 -12.906 16.031 1.00 93.56 342 VAL A C 1
ATOM 2717 O O . VAL A 1 342 ? -22.704 -13.256 16.296 1.00 93.56 342 VAL A O 1
ATOM 2720 N N . LYS A 1 343 ? -21.291 -11.668 15.594 1.00 92.88 343 LYS A N 1
ATOM 2721 C CA . LYS A 1 343 ? -22.330 -10.655 15.384 1.00 92.88 343 LYS A CA 1
ATOM 2722 C C . LYS A 1 343 ? -21.908 -9.631 14.346 1.00 92.88 343 LYS A C 1
ATOM 2724 O O . LYS A 1 343 ? -20.740 -9.266 14.255 1.00 92.88 343 LYS A O 1
ATOM 2729 N N . SER A 1 344 ? -22.880 -9.087 13.625 1.00 93.31 344 SER A N 1
ATOM 2730 C CA . SER A 1 344 ? -22.702 -7.859 12.857 1.00 93.31 344 SER A CA 1
ATOM 2731 C C . SER A 1 344 ? -23.903 -6.950 13.069 1.00 93.31 344 SER A C 1
ATOM 2733 O O . SER A 1 344 ? -25.045 -7.404 13.020 1.00 93.31 344 SER A O 1
ATOM 2735 N N . VAL A 1 345 ? -23.645 -5.676 13.344 1.00 92.75 345 VAL A N 1
ATOM 2736 C CA . VAL A 1 345 ? -24.681 -4.669 13.565 1.00 92.75 345 VAL A CA 1
ATOM 2737 C C . VAL A 1 345 ? -24.256 -3.341 12.951 1.00 92.75 345 VAL A C 1
ATOM 2739 O O . VAL A 1 345 ? -23.083 -2.973 12.993 1.00 92.75 345 VAL A O 1
ATOM 2742 N N . ALA A 1 346 ? -25.200 -2.613 12.361 1.00 91.38 346 ALA A N 1
ATOM 2743 C CA . ALA A 1 346 ? -24.955 -1.275 11.842 1.00 91.38 346 ALA A CA 1
ATOM 2744 C C . ALA A 1 346 ? -25.374 -0.225 12.873 1.00 91.38 346 ALA A C 1
ATOM 2746 O O . ALA A 1 346 ? -26.496 -0.242 13.377 1.00 91.38 346 ALA A O 1
ATOM 2747 N N . VAL A 1 347 ? -24.479 0.715 13.157 1.00 91.25 347 VAL A N 1
ATOM 2748 C CA . VAL A 1 347 ? -24.816 1.963 13.837 1.00 91.25 347 VAL A CA 1
ATOM 2749 C C . VAL A 1 347 ? -25.216 2.962 12.758 1.00 91.25 347 VAL A C 1
ATOM 2751 O O . VAL A 1 347 ? -24.347 3.520 12.093 1.00 91.25 347 VAL A O 1
ATOM 2754 N N . GLU A 1 348 ? -26.517 3.127 12.536 1.00 91.62 348 GLU A N 1
ATOM 2755 C CA . GLU A 1 348 ? -27.072 3.940 11.446 1.00 91.62 348 GLU A CA 1
ATOM 2756 C C . GLU A 1 348 ? -27.405 5.377 11.872 1.00 91.62 348 GLU A C 1
ATOM 2758 O O . GLU A 1 348 ? -27.542 5.678 13.059 1.00 91.62 348 GLU A O 1
ATOM 2763 N N . ASN A 1 349 ? -27.620 6.255 10.883 1.00 92.12 349 ASN A N 1
ATOM 2764 C CA . ASN A 1 349 ? -28.060 7.645 11.065 1.00 92.12 349 ASN A CA 1
ATOM 2765 C C . ASN A 1 349 ? -27.108 8.493 11.931 1.00 92.12 349 ASN A C 1
ATOM 2767 O O . ASN A 1 349 ? -27.545 9.388 12.667 1.00 92.12 349 ASN A O 1
ATOM 2771 N N . LEU A 1 350 ? -25.805 8.218 11.848 1.00 93.00 350 LEU A N 1
ATOM 2772 C CA . LEU A 1 350 ? -24.771 8.959 12.559 1.00 93.00 350 LEU A CA 1
ATOM 2773 C C . LEU A 1 350 ? -24.683 10.394 12.039 1.00 93.00 350 LEU A C 1
ATOM 2775 O O . LEU A 1 350 ? -24.646 10.658 10.835 1.00 93.00 350 LEU A O 1
ATOM 2779 N N . LYS A 1 351 ? -24.621 11.347 12.970 1.00 94.69 351 LYS A N 1
ATOM 2780 C CA . LYS A 1 351 ? -24.518 12.774 12.647 1.00 94.69 351 LYS A CA 1
ATOM 2781 C C . LYS A 1 351 ? -23.079 13.248 12.755 1.00 94.69 351 LYS A C 1
ATOM 2783 O O . LYS A 1 351 ? -22.375 12.893 13.697 1.00 94.69 351 LYS A O 1
ATOM 2788 N N . ASP A 1 352 ? -22.670 14.115 11.832 1.00 94.44 352 ASP A N 1
ATOM 2789 C CA . ASP A 1 352 ? -21.382 14.804 11.940 1.00 94.44 352 ASP A CA 1
ATOM 2790 C C . ASP A 1 352 ? -21.285 15.511 13.308 1.00 94.44 352 ASP A C 1
ATOM 2792 O O . ASP A 1 352 ? -22.212 16.204 13.732 1.00 94.44 352 ASP A O 1
ATOM 2796 N N . GLY A 1 353 ? -20.174 15.305 14.015 1.00 94.81 353 GLY A N 1
ATOM 2797 C CA . GLY A 1 353 ? -19.942 15.803 15.371 1.00 94.81 353 GLY A CA 1
ATOM 2798 C C . GLY A 1 353 ? -20.390 14.866 16.502 1.00 94.81 353 GLY A C 1
ATOM 2799 O O . GLY A 1 353 ? -20.107 15.159 17.662 1.00 94.81 353 GLY A O 1
ATOM 2800 N N . GLN A 1 354 ? -21.061 13.748 16.209 1.00 96.19 354 GLN A N 1
ATOM 2801 C CA . GLN A 1 354 ? -21.492 12.783 17.225 1.00 96.19 354 GLN A CA 1
ATOM 2802 C C . GLN A 1 354 ? -20.292 12.114 17.915 1.00 96.19 354 GLN A C 1
ATOM 2804 O O . GLN A 1 354 ? -19.337 11.704 17.260 1.00 96.19 354 GLN A O 1
ATOM 2809 N N . THR A 1 355 ? -20.331 11.996 19.244 1.00 96.38 355 THR A N 1
ATOM 2810 C CA . THR A 1 355 ? -19.203 11.490 20.053 1.00 96.38 355 THR A CA 1
ATOM 2811 C C . THR A 1 355 ? -19.424 10.089 20.612 1.00 96.38 355 THR A C 1
ATOM 2813 O O . THR A 1 355 ? -18.462 9.411 20.948 1.00 96.38 355 THR A O 1
ATOM 2816 N N . GLU A 1 356 ? -20.670 9.635 20.707 1.00 96.50 356 GLU A N 1
ATOM 2817 C CA . GLU A 1 356 ? -21.034 8.317 21.234 1.00 96.50 356 GLU A CA 1
ATOM 2818 C C . GLU A 1 356 ? -22.136 7.702 20.381 1.00 96.50 356 GLU A C 1
ATOM 2820 O O . GLU A 1 356 ? -22.949 8.419 19.791 1.00 96.50 356 GLU A O 1
ATOM 2825 N N . ALA A 1 357 ? -22.178 6.377 20.332 1.00 94.94 357 ALA A N 1
ATOM 2826 C CA . ALA A 1 357 ? -23.280 5.650 19.733 1.00 94.94 357 ALA A CA 1
ATOM 2827 C C . ALA A 1 357 ? -23.539 4.345 20.480 1.00 94.94 357 ALA A C 1
ATOM 2829 O O . ALA A 1 357 ? -22.629 3.736 21.040 1.00 94.94 357 ALA A O 1
ATOM 2830 N N . GLU A 1 358 ? -24.794 3.925 20.472 1.00 95.12 358 GLU A N 1
ATOM 2831 C CA . GLU A 1 358 ? -25.259 2.713 21.129 1.00 95.12 358 GLU A CA 1
ATOM 2832 C C . GLU A 1 358 ? -26.207 1.997 20.181 1.00 95.12 358 GLU A C 1
ATOM 2834 O O . GLU A 1 358 ? -27.026 2.634 19.512 1.00 95.12 358 GLU A O 1
ATOM 2839 N N . VAL A 1 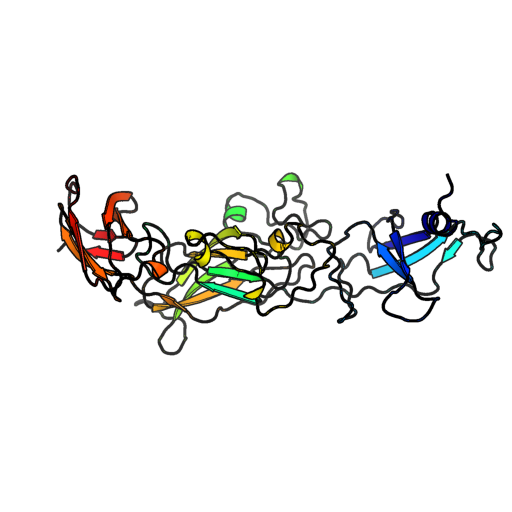359 ? -26.076 0.678 20.102 1.00 94.75 359 VAL A N 1
ATOM 2840 C CA . VAL A 1 359 ? -26.956 -0.141 19.282 1.00 94.75 359 VAL A CA 1
ATOM 2841 C C . VAL A 1 359 ? -27.283 -1.442 19.993 1.00 94.75 359 VAL A C 1
ATOM 2843 O O . VAL A 1 359 ? -26.410 -2.114 20.541 1.00 94.75 359 VAL A O 1
ATOM 2846 N N . LYS A 1 360 ? -28.569 -1.789 19.963 1.00 94.75 360 LYS A N 1
ATOM 2847 C CA . LYS A 1 360 ? -29.078 -3.058 20.471 1.00 94.75 360 LYS A CA 1
ATOM 2848 C C . LYS A 1 360 ? -29.014 -4.110 19.385 1.00 94.75 360 LYS A C 1
ATOM 2850 O O . LYS A 1 360 ? -29.312 -3.836 18.222 1.00 94.75 360 LYS A O 1
ATOM 2855 N N . PHE A 1 361 ? -28.646 -5.316 19.772 1.00 94.06 361 PHE A N 1
ATOM 2856 C CA . PHE A 1 361 ? -28.650 -6.447 18.873 1.00 94.06 361 PHE A CA 1
ATOM 2857 C C . PHE A 1 361 ? -30.089 -6.937 18.655 1.00 94.06 361 PHE A C 1
ATOM 2859 O O . PHE A 1 361 ? -30.869 -6.985 19.606 1.00 94.06 361 PHE A O 1
ATOM 2866 N N . PRO A 1 362 ? -30.457 -7.326 17.419 1.00 89.88 362 PRO A N 1
ATOM 2867 C CA . PRO A 1 362 ? -31.764 -7.929 17.151 1.00 89.88 362 PRO A CA 1
ATOM 2868 C C . PRO A 1 362 ? -31.998 -9.222 17.943 1.00 89.88 362 PRO A C 1
ATOM 2870 O O . PRO A 1 362 ? -33.114 -9.513 18.358 1.00 89.88 362 PRO A O 1
ATOM 2873 N N . GLU A 1 363 ? -30.922 -9.971 18.165 1.00 92.31 363 GLU A N 1
ATOM 2874 C CA . GLU A 1 363 ? -30.879 -11.193 18.963 1.00 92.31 363 GLU A CA 1
ATOM 2875 C C . GLU A 1 363 ? -29.660 -11.116 19.890 1.00 92.31 363 GLU A C 1
ATOM 2877 O O . GLU A 1 363 ? -28.673 -10.487 19.497 1.00 92.31 363 GLU A O 1
ATOM 2882 N N . PRO A 1 364 ? -29.651 -11.761 21.065 1.00 92.75 364 PRO A N 1
ATOM 2883 C CA . PRO A 1 364 ? -28.480 -11.761 21.937 1.00 92.75 364 PRO A CA 1
ATOM 2884 C C . PRO A 1 364 ? -27.257 -12.468 21.317 1.00 92.75 364 PRO A C 1
ATOM 2886 O O . PRO A 1 364 ? -27.383 -13.224 20.352 1.00 92.75 364 PRO A O 1
ATOM 2889 N N . ILE A 1 365 ? -26.059 -12.217 21.844 1.00 92.19 365 ILE A N 1
ATOM 2890 C CA . ILE A 1 365 ? -24.872 -13.055 21.605 1.00 92.19 365 ILE A CA 1
ATOM 2891 C C . ILE A 1 365 ? -24.974 -14.271 22.536 1.00 92.19 365 ILE A C 1
ATOM 2893 O O . ILE A 1 365 ? -25.073 -14.109 23.755 1.00 92.19 365 ILE A O 1
ATOM 2897 N N . GLU A 1 366 ? -24.998 -15.474 21.960 1.00 88.88 366 GLU A N 1
ATOM 2898 C CA . GLU A 1 366 ? -24.981 -16.733 22.716 1.00 88.88 366 GLU A CA 1
ATOM 2899 C C . GLU A 1 366 ? -23.606 -16.952 23.360 1.00 88.88 366 GLU A C 1
ATOM 2901 O O . GLU A 1 366 ? -22.597 -16.508 22.819 1.00 88.88 366 GLU A O 1
ATOM 2906 N N . ASP A 1 367 ? -23.578 -17.590 24.535 1.00 85.88 367 ASP A N 1
ATOM 2907 C CA . ASP A 1 367 ? -22.348 -17.899 25.281 1.00 85.88 367 ASP A CA 1
ATOM 2908 C C . ASP A 1 367 ? -21.405 -16.687 25.454 1.00 85.88 367 ASP A C 1
ATOM 2910 O O . ASP A 1 367 ? -20.193 -16.759 25.249 1.00 85.88 367 ASP A O 1
ATOM 2914 N N . PHE A 1 368 ? -21.983 -15.536 25.832 1.00 89.62 368 PHE A N 1
ATOM 2915 C CA . PHE A 1 368 ? -21.270 -14.263 25.966 1.00 89.62 368 PHE A CA 1
ATOM 2916 C C . PHE A 1 368 ? -20.256 -14.252 27.127 1.00 89.62 368 PHE A C 1
ATOM 2918 O O . PHE A 1 368 ? -20.524 -13.751 28.219 1.00 89.62 368 PHE A O 1
ATOM 2925 N N . GLU A 1 369 ? -19.063 -14.777 26.869 1.00 89.94 369 GLU A N 1
ATOM 2926 C CA . GLU A 1 369 ? -17.911 -14.743 27.771 1.00 89.94 369 GLU A CA 1
ATOM 2927 C C . GLU A 1 369 ? -16.586 -14.596 27.004 1.00 89.94 369 GLU A C 1
ATOM 2929 O O . GLU A 1 369 ? -16.524 -14.808 25.794 1.00 89.94 369 GLU A O 1
ATOM 2934 N N . GLY A 1 370 ? -15.512 -14.211 27.700 1.00 91.81 370 GLY A N 1
ATOM 2935 C CA . GLY A 1 370 ? -14.155 -14.200 27.143 1.00 91.81 370 GLY A CA 1
ATOM 2936 C C . GLY A 1 370 ? -13.742 -12.916 26.410 1.00 91.81 370 GLY A C 1
ATOM 2937 O O . GLY A 1 370 ? -13.988 -11.797 26.869 1.00 91.81 370 GLY A O 1
ATOM 2938 N N . GLU A 1 371 ? -13.008 -13.086 25.310 1.00 94.12 371 GLU A N 1
ATOM 2939 C CA . GLU A 1 371 ? -12.342 -12.014 24.559 1.00 94.12 371 GLU A CA 1
ATOM 2940 C C . GLU A 1 371 ? -12.932 -11.888 23.155 1.00 94.12 371 GLU A C 1
ATOM 2942 O O . GLU A 1 371 ? -13.090 -12.885 22.457 1.00 94.12 371 GLU A O 1
ATOM 2947 N N . TYR A 1 372 ? -13.217 -10.660 22.734 1.00 93.19 372 TYR A N 1
ATOM 2948 C CA . TYR A 1 372 ? -13.835 -10.338 21.452 1.00 93.19 372 TYR A CA 1
ATOM 2949 C C . TYR A 1 372 ? -13.017 -9.288 20.707 1.00 93.19 372 TYR A C 1
ATOM 2951 O O . TYR A 1 372 ? -12.286 -8.498 21.306 1.00 93.19 372 TYR A O 1
ATOM 2959 N N . PHE A 1 373 ? -13.200 -9.228 19.392 1.00 90.69 373 PHE A N 1
ATOM 2960 C CA . PHE A 1 373 ? -12.683 -8.152 18.555 1.00 90.69 373 PHE A CA 1
ATOM 2961 C C . PHE A 1 373 ? -13.832 -7.463 17.827 1.00 90.69 373 PHE A C 1
ATOM 2963 O O . PHE A 1 373 ? -14.589 -8.109 17.104 1.00 90.69 373 PHE A O 1
ATOM 2970 N N . ILE A 1 374 ? -13.940 -6.146 17.994 1.00 92.31 374 ILE A N 1
ATOM 2971 C CA . ILE A 1 374 ? -14.953 -5.300 17.359 1.00 92.31 374 ILE A CA 1
ATOM 2972 C C . ILE A 1 374 ? -14.255 -4.471 16.290 1.00 92.31 374 ILE A C 1
ATOM 2974 O O . ILE A 1 374 ? -13.485 -3.570 16.615 1.00 92.31 374 ILE A O 1
ATOM 2978 N N . ASN A 1 375 ? -14.475 -4.796 15.015 1.00 89.69 375 ASN A N 1
ATOM 2979 C CA . ASN A 1 375 ? -13.729 -4.229 13.884 1.00 89.69 375 ASN A CA 1
ATOM 2980 C C . ASN A 1 375 ? -12.204 -4.233 14.122 1.00 89.69 375 ASN A C 1
ATOM 2982 O O . ASN A 1 375 ? -11.523 -3.220 13.945 1.00 89.69 375 ASN A O 1
ATOM 2986 N N . ASN A 1 376 ? -11.681 -5.379 14.573 1.00 83.62 376 ASN A N 1
ATOM 2987 C CA . ASN A 1 376 ? -10.276 -5.600 14.941 1.00 83.62 376 ASN A CA 1
ATOM 2988 C C . ASN A 1 376 ? -9.788 -4.880 16.217 1.00 83.62 376 ASN A C 1
ATOM 2990 O O . ASN A 1 376 ? -8.603 -4.948 16.531 1.00 83.62 376 ASN A O 1
ATOM 2994 N N . ILE A 1 377 ? -10.670 -4.228 16.981 1.00 88.44 377 ILE A N 1
ATOM 2995 C CA . ILE A 1 377 ? -10.339 -3.639 18.287 1.00 88.44 377 ILE A CA 1
ATOM 2996 C C . ILE A 1 377 ? -10.613 -4.673 19.379 1.00 88.44 377 ILE A C 1
ATOM 2998 O O . ILE A 1 377 ? -11.751 -5.112 19.543 1.00 88.44 377 ILE A O 1
ATOM 3002 N N . TYR A 1 378 ? -9.574 -5.050 20.125 1.00 89.00 378 TYR A N 1
ATOM 3003 C CA . TYR A 1 378 ? -9.680 -6.002 21.232 1.00 89.00 378 TYR A CA 1
ATOM 3004 C C . TYR A 1 378 ? -10.573 -5.473 22.361 1.00 89.00 378 TYR A C 1
ATOM 3006 O O . TYR A 1 378 ? -10.450 -4.323 22.792 1.00 89.00 378 TYR A O 1
ATOM 3014 N N . TYR A 1 379 ? -11.429 -6.348 22.879 1.00 90.69 379 TYR A N 1
ATOM 3015 C CA . TYR A 1 379 ? -12.267 -6.108 24.041 1.00 90.69 379 TYR A CA 1
ATOM 3016 C C . TYR A 1 379 ? -12.367 -7.369 24.897 1.00 90.69 379 TYR A C 1
ATOM 3018 O O . TYR A 1 379 ? -12.675 -8.452 24.403 1.00 90.69 379 TYR A O 1
ATOM 3026 N N . LYS A 1 380 ? -12.171 -7.219 26.205 1.00 92.25 380 LYS A N 1
ATOM 3027 C CA . LYS A 1 380 ? -12.356 -8.298 27.174 1.00 92.25 380 LYS A CA 1
ATOM 3028 C C . LYS A 1 380 ? -13.630 -8.065 27.968 1.00 92.25 380 LYS A C 1
ATOM 3030 O O . LYS A 1 380 ? -13.769 -7.012 28.594 1.00 92.25 380 LYS A O 1
ATOM 3035 N N . VAL A 1 381 ? -14.527 -9.048 27.953 1.00 86.62 381 VAL A N 1
ATOM 3036 C CA . VAL A 1 381 ? -15.731 -9.027 28.790 1.00 86.62 381 VAL A CA 1
ATOM 3037 C C . VAL A 1 381 ? -15.300 -9.057 30.254 1.00 86.62 381 VAL A C 1
ATOM 3039 O O . VAL A 1 381 ? -14.415 -9.830 30.629 1.00 86.62 381 VAL A O 1
ATOM 3042 N N . LYS A 1 382 ? -15.867 -8.147 31.048 1.00 73.38 382 LYS A N 1
ATOM 3043 C CA . LYS A 1 382 ? -15.560 -7.996 32.474 1.00 73.38 382 LYS A CA 1
ATOM 3044 C C . LYS A 1 382 ? -16.443 -8.866 33.345 1.00 73.38 382 LYS A C 1
ATOM 3046 O O . LYS A 1 382 ? -17.645 -8.975 33.017 1.00 73.38 382 LYS A O 1
#

Foldseek 3Di:
DDDDPVVVLQVQKAKWFAFPDDDTDDGWRWDWDAPPVDPDPPDIDIGTPDCQDDFQPPPPPPAGEAAPGGQFMKIKGAQGADPVRHQDADPVRRSIDIDPDTGGHDYDQDWKDWQDKAFLAQAQQFAFQAFGPKMWTWILFFWAADEVVCVVVVNFADDLPSGDDDSDDDSVNDDDDDDGQFYKFKKKFFADPVRDGDADPVRHGDMFGWDKDDWDQAAEPPDDDDLLCPSVHHHPVNGPHDRSDDPVPPPPSVCSRRTGIITGTPAHDDFHKMWMWIFRMGHSNGRGDDTDIGDIGGHYHQWDFPDDDQWKTKIFGPFFDDCSSSVHQKRWKFKDDPRHGQDIDIQHRHDGRHGMTMDTDPGTRPPPAAWMAISNRIDHDD

Radius of gyration: 29.13 Å; chains: 1; bounding box: 63×48×94 Å